Protein AF-0000000072705181 (afdb_homodimer)

Secondary structure (DSSP, 8-state):
-HHHHHHHHHHHHHTT----EEEEEE-SSSEEEEEEEESS-GGG--S-EEEEE--TT--GGGGTTTGGGSPTT-EEEEEPPTTSTTSPPPPTT----HHHHHHHHHHHHHHHT--SEEEEEETHHHHHHHHHHHH-GGGEEEEEEES-SS----S-HHHHHHHHHHHHHHHHH--PPPPPB-HHHHHHHHHHHH-SS--TTHHHHHHHHHHHHEEEETTEEEE-S-GGGGTTTGGGG--HHHHHHHHTT--S-EEEEEEEESTT-S-GGGGHHHHHHHHHHSS-EEEEEEEEETTHHHH-HHHHHHHHHHHHHHHHHHS--TTSTT-/-HHHHHHHHHHHHHTT----EEEEEE-SSSEEEEEEEESS-GGG--S-EEEEE--TT--GGGGTTTGGGSPTT-EEEEEPPTTSTTSPPPPTT----HHHHHHHHHHHHHHHT--SEEEEEETHHHHHHHHHHHH-GGGEEEEEEES-SS----S-HHHHHHHHHHHHHHHHH--PPPPPB-HHHHHHHHHHHH-SS--TTHHHHHHHHHHHHEEEETTEEEE-S-GGGGTTTGGGG--HHHHHHHHTT--S-EEEEEEEESTT-S-GGGGHHHHHHHHHHSS-EEEEEEEEETTHHHH-HHHHHHHHHHHHHHHHHHS--TTSTT-

pLDDT: mean 85.6, std 17.59, range [24.55, 98.88]

Sequence (654 aa):
MILFLQINVWKDMADRAVSWHDITVDVGWGKLHGKTCVVGNSYYKNDIKVMGVHGWLDNANTFDTLVPLLPLGVEVLVFDLPGHGLSDHMPLGARYDIFTYVFSLHTAVRKLEWKKFVFMGHSMGSAISCYFIALFPEYVGAFISLDLIKPVIRTSRLESFRNDALKLFKTEDEKRQPIVYSESEAIDRLTAARYMGGANSIQDSAHILLLRSGRKVEGGYVWNHDPRAYSNFNGLFYGNSIFLEAISSITCPVMIVRASKGMCNLPDSVYRKELDVYQSNAQWLDIATVEGTHHVHLSHPERVAPLVSGFLQKLGQSSPKDIYSKLMILFLQINVWKDMADRAVSWHDITVDVGWGKLHGKTCVVGNSYYKNDIKVMGVHGWLDNANTFDTLVPLLPLGVEVLVFDLPGHGLSDHMPLGARYDIFTYVFSLHTAVRKLEWKKFVFMGHSMGSAISCYFIALFPEYVGAFISLDLIKPVIRTSRLESFRNDALKLFKTEDEKRQPIVYSESEAIDRLTAARYMGGANSIQDSAHILLLRSGRKVEGGYVWNHDPRAYSNFNGLFYGNSIFLEAISSITCPVMIVRASKGMCNLPDSVYRKELDVYQSNAQWLDIATVEGTHHVHLSHPERVAPLVSGFLQKLGQSSPKDIYSKL

Structure (mmCIF, N/CA/C/O backbone):
data_AF-0000000072705181-model_v1
#
loop_
_entity.id
_entity.type
_entity.pdbx_description
1 polymer 'Serine hydrolase-like protein-like'
#
loop_
_atom_site.group_PDB
_atom_site.id
_atom_site.type_symbol
_atom_site.label_atom_id
_atom_site.label_alt_id
_atom_site.label_comp_id
_atom_site.label_asym_id
_atom_site.label_entity_id
_atom_site.label_seq_id
_atom_site.pdbx_PDB_ins_code
_atom_site.Cartn_x
_atom_site.Cartn_y
_atom_site.Cartn_z
_atom_site.occupancy
_atom_site.B_iso_or_equiv
_atom_site.auth_seq_id
_atom_site.auth_comp_id
_atom_site.auth_asym_id
_atom_site.auth_atom_id
_atom_site.pdbx_PDB_model_num
ATOM 1 N N . MET A 1 1 ? 5.219 54.938 13.852 1 29.69 1 MET A N 1
ATOM 2 C CA . MET A 1 1 ? 3.955 54.25 13.586 1 29.69 1 MET A CA 1
ATOM 3 C C . MET A 1 1 ? 4.188 52.781 13.25 1 29.69 1 MET A C 1
ATOM 5 O O . MET A 1 1 ? 3.316 51.938 13.477 1 29.69 1 MET A O 1
ATOM 9 N N . ILE A 1 2 ? 5.301 52.438 12.578 1 37.53 2 ILE A N 1
ATOM 10 C CA . ILE A 1 2 ? 5.707 51.094 12.203 1 37.53 2 ILE A CA 1
ATOM 11 C C . ILE A 1 2 ? 6.152 50.312 13.445 1 37.53 2 ILE A C 1
ATOM 13 O O . ILE A 1 2 ? 5.797 49.156 13.617 1 37.53 2 ILE A O 1
ATOM 17 N N . LEU A 1 3 ? 6.871 50.906 14.336 1 38.31 3 LEU A N 1
ATOM 18 C CA . LEU A 1 3 ? 7.375 50.281 15.547 1 38.31 3 LEU A CA 1
ATOM 19 C C . LEU A 1 3 ? 6.23 49.938 16.5 1 38.31 3 LEU A C 1
ATOM 21 O O . LEU A 1 3 ? 6.254 48.906 17.156 1 38.31 3 LEU A O 1
ATOM 25 N N . PHE A 1 4 ? 5.223 50.844 16.641 1 38.78 4 PHE A N 1
ATOM 26 C CA . PHE A 1 4 ? 4.098 50.562 17.531 1 38.78 4 PHE A CA 1
ATOM 27 C C . PHE A 1 4 ? 3.271 49.406 17.031 1 38.78 4 PHE A C 1
ATOM 29 O O . PHE A 1 4 ? 2.678 48.656 17.828 1 38.78 4 PHE A O 1
ATOM 36 N N . LEU A 1 5 ? 3.127 49.188 15.633 1 36.81 5 LEU A N 1
ATOM 37 C CA . LEU A 1 5 ? 2.377 48.031 15.109 1 36.81 5 LEU A CA 1
ATOM 38 C C . LEU A 1 5 ? 3.146 46.75 15.312 1 36.81 5 LEU A C 1
ATOM 40 O O . LEU A 1 5 ? 2.545 45.688 15.461 1 36.81 5 LEU A O 1
ATOM 44 N N . GLN A 1 6 ? 4.441 46.812 15.367 1 37.25 6 GLN A N 1
ATOM 45 C CA . GLN A 1 6 ? 5.246 45.625 15.641 1 37.25 6 GLN A CA 1
ATOM 46 C C . GLN A 1 6 ? 5.141 45.219 17.109 1 37.25 6 GLN A C 1
ATOM 48 O O . GLN A 1 6 ? 5.078 44.031 17.422 1 37.25 6 GLN A O 1
ATOM 53 N N . ILE A 1 7 ? 5.184 46.188 18 1 39.22 7 ILE A N 1
ATOM 54 C CA . ILE A 1 7 ? 5.129 45.906 19.438 1 39.22 7 ILE A CA 1
ATOM 55 C C . ILE A 1 7 ? 3.754 45.344 19.797 1 39.22 7 ILE A C 1
ATOM 57 O O . ILE A 1 7 ? 3.648 44.375 20.562 1 39.22 7 ILE A O 1
ATOM 61 N N . ASN A 1 8 ? 2.617 45.844 19.25 1 37.84 8 ASN A N 1
ATOM 62 C CA . ASN A 1 8 ? 1.284 45.344 19.562 1 37.84 8 ASN A CA 1
ATOM 63 C C . ASN A 1 8 ? 1.062 43.969 18.984 1 37.84 8 ASN A C 1
ATOM 65 O O . ASN A 1 8 ? 0.221 43.219 19.484 1 37.84 8 ASN A O 1
ATOM 69 N N . VAL A 1 9 ? 1.688 43.594 17.875 1 40.5 9 VAL A N 1
ATOM 70 C CA . VAL A 1 9 ? 1.602 42.25 17.312 1 40.5 9 VAL A CA 1
ATOM 71 C C . VAL A 1 9 ? 2.332 41.281 18.219 1 40.5 9 VAL A C 1
ATOM 73 O O . VAL A 1 9 ? 1.848 40.156 18.438 1 40.5 9 VAL A O 1
ATOM 76 N N . TRP A 1 10 ? 3.486 41.594 18.75 1 39.41 10 TRP A N 1
ATOM 77 C CA . TRP A 1 10 ? 4.215 40.719 19.656 1 39.41 10 TRP A CA 1
ATOM 78 C C . TRP A 1 10 ? 3.545 40.719 21.031 1 39.41 10 TRP A C 1
ATOM 80 O O . TRP A 1 10 ? 3.559 39.688 21.719 1 39.41 10 TRP A O 1
ATOM 90 N N . LYS A 1 11 ? 3.137 41.812 21.672 1 41.88 11 LYS A N 1
ATOM 91 C CA . LYS A 1 11 ? 2.424 41.844 22.953 1 41.88 11 LYS A CA 1
ATOM 92 C C . LYS A 1 11 ? 1.099 41.094 22.859 1 41.88 11 LYS A C 1
ATOM 94 O O . LYS A 1 11 ? 0.707 40.406 23.797 1 41.88 11 LYS A O 1
ATOM 99 N N . ASP A 1 12 ? 0.349 41.25 21.812 1 42.41 12 ASP A N 1
ATOM 100 C CA . ASP A 1 12 ? -0.84 40.469 21.516 1 42.41 12 ASP A CA 1
ATOM 101 C C . ASP A 1 12 ? -0.47 39 21.188 1 42.41 12 ASP A C 1
ATOM 103 O O . ASP A 1 12 ? -1.307 38.125 21.297 1 42.41 12 ASP A O 1
ATOM 107 N N . MET A 1 13 ? 0.688 38.719 20.797 1 45.19 13 MET A N 1
ATOM 108 C CA . MET A 1 13 ? 1.231 37.375 20.609 1 45.19 13 MET A CA 1
ATOM 109 C C . MET A 1 13 ? 1.438 36.656 21.953 1 45.19 13 MET A C 1
ATOM 111 O O . MET A 1 13 ? 1.392 35.438 22.047 1 45.19 13 MET A O 1
ATOM 115 N N . ALA A 1 14 ? 1.939 37.406 22.969 1 44.88 14 ALA A N 1
ATOM 116 C CA . ALA A 1 14 ? 2.113 36.812 24.297 1 44.88 14 ALA A CA 1
ATOM 117 C C . ALA A 1 14 ? 0.79 36.281 24.844 1 44.88 14 ALA A C 1
ATOM 119 O O . ALA A 1 14 ? 0.752 35.25 25.516 1 44.88 14 ALA A O 1
ATOM 120 N N . ASP A 1 15 ? -0.209 37.062 24.734 1 48.12 15 ASP A N 1
ATOM 121 C CA . ASP A 1 15 ? -1.532 36.688 25.219 1 48.12 15 ASP A CA 1
ATOM 122 C C . ASP A 1 15 ? -2.117 35.562 24.375 1 48.12 15 ASP A C 1
ATOM 124 O O . ASP A 1 15 ? -3.193 35.031 24.688 1 48.12 15 ASP A O 1
ATOM 128 N N . ARG A 1 16 ? -1.483 35.25 23.234 1 56.59 16 ARG A N 1
ATOM 129 C CA . ARG A 1 16 ? -2.021 34.25 22.328 1 56.59 16 ARG A CA 1
ATOM 130 C C . ARG A 1 16 ? -1.259 32.938 22.453 1 56.59 16 ARG A C 1
ATOM 132 O O . ARG A 1 16 ? -1.139 32.156 21.484 1 56.59 16 ARG A O 1
ATOM 139 N N . ALA A 1 17 ? -0.629 32.781 23.594 1 66.44 17 ALA A N 1
ATOM 140 C CA . ALA A 1 17 ? 0.027 31.531 23.906 1 66.44 17 ALA A CA 1
ATOM 141 C C . ALA A 1 17 ? -0.983 30.391 23.969 1 66.44 17 ALA A C 1
ATOM 143 O O . ALA A 1 17 ? -2.092 30.562 24.484 1 66.44 17 ALA A O 1
ATOM 144 N N . VAL A 1 18 ? -0.804 29.422 23.047 1 84.88 18 VAL A N 1
ATOM 145 C CA . VAL A 1 18 ? -1.634 28.234 23.109 1 84.88 18 VAL A CA 1
ATOM 146 C C . VAL A 1 18 ? -1 27.203 24.031 1 84.88 18 VAL A C 1
ATOM 148 O O . VAL A 1 18 ? 0.227 27.094 24.109 1 84.88 18 VAL A O 1
ATOM 151 N N . SER A 1 19 ? -1.842 26.703 24.953 1 89.31 19 SER A N 1
ATOM 152 C CA . SER A 1 19 ? -1.407 25.609 25.797 1 89.31 19 SER A CA 1
ATOM 153 C C . SER A 1 19 ? -1.683 24.266 25.141 1 89.31 19 SER A C 1
ATOM 155 O O . SER A 1 19 ? -2.826 23.797 25.109 1 89.31 19 SER A O 1
ATOM 157 N N . TRP A 1 20 ? -0.599 23.688 24.641 1 93.75 20 TRP A N 1
ATOM 158 C CA . TRP A 1 20 ? -0.73 22.391 24.016 1 93.75 20 TRP A CA 1
ATOM 159 C C . TRP A 1 20 ? -0.833 21.281 25.047 1 93.75 20 TRP A C 1
ATOM 161 O O . TRP A 1 20 ? -0.146 21.312 26.078 1 93.75 20 TRP A O 1
ATOM 171 N N . HIS A 1 21 ? -1.654 20.359 24.828 1 95.19 21 HIS A N 1
ATOM 172 C CA . HIS A 1 21 ? -1.764 19.141 25.625 1 95.19 21 HIS A CA 1
ATOM 173 C C . HIS A 1 21 ? -1.404 17.906 24.797 1 95.19 21 HIS A C 1
ATOM 175 O O . HIS A 1 21 ? -1.89 17.734 23.672 1 95.19 21 HIS A O 1
ATOM 181 N N . ASP A 1 22 ? -0.569 17.062 25.406 1 97.31 22 ASP A N 1
ATOM 182 C CA . ASP A 1 22 ? -0.183 15.844 24.703 1 97.31 22 ASP A CA 1
ATOM 183 C C . ASP A 1 22 ? -1.354 14.867 24.625 1 97.31 22 ASP A C 1
ATOM 185 O O . ASP A 1 22 ? -2.17 14.789 25.547 1 97.31 22 ASP A O 1
ATOM 189 N N . ILE A 1 23 ? -1.407 14.203 23.562 1 97.94 23 ILE A N 1
ATOM 190 C CA . ILE A 1 23 ? -2.416 13.164 23.391 1 97.94 23 ILE A CA 1
ATOM 191 C C . ILE A 1 23 ? -1.781 11.938 22.75 1 97.94 23 ILE A C 1
ATOM 193 O O . ILE A 1 23 ? -0.909 12.055 21.891 1 97.94 23 ILE A O 1
ATOM 197 N N . THR A 1 24 ? -2.168 10.758 23.156 1 98.56 24 THR A N 1
ATOM 198 C CA . THR A 1 24 ? -1.733 9.477 22.609 1 98.56 24 THR A CA 1
ATOM 199 C C . THR A 1 24 ? -2.934 8.594 22.266 1 98.56 24 THR A C 1
ATOM 201 O O . THR A 1 24 ? -3.861 8.477 23.078 1 98.56 24 THR A O 1
ATOM 204 N N . VAL A 1 25 ? -2.979 8.102 21.125 1 98.44 25 VAL A N 1
ATOM 205 C CA . VAL A 1 25 ? -4.066 7.223 20.703 1 98.44 25 VAL A CA 1
ATOM 206 C C . VAL A 1 25 ? -3.5 5.895 20.219 1 98.44 25 VAL A C 1
ATOM 208 O O . VAL A 1 25 ? -2.627 5.867 19.344 1 98.44 25 VAL A O 1
ATOM 211 N N . ASP A 1 26 ? -3.947 4.781 20.781 1 97.69 26 ASP A N 1
ATOM 212 C CA . ASP A 1 26 ? -3.635 3.449 20.266 1 97.69 26 ASP A CA 1
ATOM 213 C C . ASP A 1 26 ? -4.453 3.137 19.016 1 97.69 26 ASP A C 1
ATOM 215 O O . ASP A 1 26 ? -5.676 3.008 19.078 1 97.69 26 ASP A O 1
ATOM 219 N N . VAL A 1 27 ? -3.775 2.982 17.922 1 95.75 27 VAL A N 1
ATOM 220 C CA . VAL A 1 27 ? -4.504 2.797 16.672 1 95.75 27 VAL A CA 1
ATOM 221 C C . VAL A 1 27 ? -4.434 1.334 16.25 1 95.75 27 VAL A C 1
ATOM 223 O O . VAL A 1 27 ? -4.641 1.013 15.078 1 95.75 27 VAL A O 1
ATOM 226 N N . GLY A 1 28 ? -4.152 0.473 17.109 1 93.31 28 GLY A N 1
ATOM 227 C CA . GLY A 1 28 ? -4.152 -0.957 16.844 1 93.31 28 GLY A CA 1
ATOM 228 C C . GLY A 1 28 ? -2.76 -1.53 16.656 1 93.31 28 GLY A C 1
ATOM 229 O O . GLY A 1 28 ? -2.295 -2.326 17.469 1 93.31 28 GLY A O 1
ATOM 230 N N . TRP A 1 29 ? -2.027 -1.056 15.641 1 94.12 29 TRP A N 1
ATOM 231 C CA . TRP A 1 29 ? -0.682 -1.554 15.367 1 94.12 29 TRP A CA 1
ATOM 232 C C . TRP A 1 29 ? 0.341 -0.872 16.266 1 94.12 29 TRP A C 1
ATOM 234 O O . TRP A 1 29 ? 1.446 -1.384 16.469 1 94.12 29 TRP A O 1
ATOM 244 N N . GLY A 1 30 ? -0.033 0.289 16.75 1 97.06 30 GLY A N 1
ATOM 245 C CA . GLY A 1 30 ? 0.824 1.123 17.578 1 97.06 30 GLY A CA 1
ATOM 246 C C . GLY A 1 30 ? 0.128 2.369 18.094 1 97.06 30 GLY A C 1
ATOM 247 O O . GLY A 1 30 ? -1.102 2.457 18.062 1 97.06 30 GLY A O 1
ATOM 248 N N . LYS A 1 31 ? 0.96 3.299 18.547 1 98.44 31 LYS A N 1
ATOM 249 C CA . LYS A 1 31 ? 0.412 4.52 19.125 1 98.44 31 LYS A CA 1
ATOM 250 C C . LYS A 1 31 ? 0.787 5.746 18.297 1 98.44 31 LYS A C 1
ATOM 252 O O . LYS A 1 31 ? 1.939 5.895 17.891 1 98.44 31 LYS A O 1
ATOM 257 N N . LEU A 1 32 ? -0.187 6.562 18.031 1 98.62 32 LEU A N 1
ATOM 258 C CA . LEU A 1 32 ? 0.074 7.91 17.547 1 98.62 32 LEU A CA 1
ATOM 259 C C . LEU A 1 32 ? 0.191 8.891 18.703 1 98.62 32 LEU A C 1
ATOM 261 O O . LEU A 1 32 ? -0.636 8.883 19.609 1 98.62 32 LEU A O 1
ATOM 265 N N . HIS A 1 33 ? 1.229 9.617 18.625 1 98.75 33 HIS A N 1
ATOM 266 C CA . HIS A 1 33 ? 1.39 10.719 19.562 1 98.75 33 HIS A CA 1
ATOM 267 C C . HIS A 1 33 ? 1.108 12.062 18.891 1 98.75 33 HIS A C 1
ATOM 269 O O . HIS A 1 33 ? 1.397 12.242 17.719 1 98.75 33 HIS A O 1
ATOM 275 N N . GLY A 1 34 ? 0.503 12.93 19.594 1 98.25 34 GLY A N 1
ATOM 276 C CA . GLY A 1 34 ? 0.189 14.258 19.094 1 98.25 34 GLY A CA 1
ATOM 277 C C . GLY A 1 34 ? -0.103 15.258 20.188 1 98.25 34 GLY A C 1
ATOM 278 O O . GLY A 1 34 ? 0.381 15.117 21.312 1 98.25 34 GLY A O 1
ATOM 279 N N . LYS A 1 35 ? -0.701 16.328 19.797 1 98 35 LYS A N 1
ATOM 280 C CA . LYS A 1 35 ? -1.031 17.391 20.734 1 98 35 LYS A CA 1
ATOM 281 C C . LYS A 1 35 ? -2.301 18.125 20.312 1 98 35 LYS A C 1
ATOM 283 O O . LYS A 1 35 ? -2.658 18.125 19.125 1 98 35 LYS A O 1
ATOM 288 N N . THR A 1 36 ? -2.955 18.625 21.266 1 96.62 36 THR A N 1
ATOM 289 C CA . THR A 1 36 ? -4.191 19.359 21.031 1 96.62 36 THR A CA 1
ATOM 290 C C . THR A 1 36 ? -4.223 20.656 21.859 1 96.62 36 THR A C 1
ATOM 292 O O . THR A 1 36 ? -3.492 20.781 22.828 1 96.62 36 THR A O 1
ATOM 295 N N . CYS A 1 37 ? -4.961 21.625 21.375 1 95.25 37 CYS A N 1
ATOM 296 C CA . CYS A 1 37 ? -5.184 22.859 22.109 1 95.25 37 CYS A CA 1
ATOM 297 C C . CYS A 1 37 ? -6.457 23.562 21.641 1 95.25 37 CYS A C 1
ATOM 299 O O . CYS A 1 37 ? -7.047 23.172 20.625 1 95.25 37 CYS A O 1
ATOM 301 N N . VAL A 1 38 ? -6.934 24.422 22.469 1 94.25 38 VAL A N 1
ATOM 302 C CA . VAL A 1 38 ? -7.914 25.422 22.062 1 94.25 38 VAL A CA 1
ATOM 303 C C . VAL A 1 38 ? -7.246 26.797 21.984 1 94.25 38 VAL A C 1
ATOM 305 O O . VAL A 1 38 ? -6.609 27.234 22.953 1 94.25 38 VAL A O 1
ATOM 308 N N . VAL A 1 39 ? -7.328 27.406 20.844 1 93.25 39 VAL A N 1
ATOM 309 C CA . VAL A 1 39 ? -6.691 28.703 20.672 1 93.25 39 VAL A CA 1
ATOM 310 C C . VAL A 1 39 ? -7.262 29.688 21.688 1 93.25 39 VAL A C 1
ATOM 312 O O . VAL A 1 39 ? -8.484 29.859 21.781 1 93.25 39 VAL A O 1
ATOM 315 N N . GLY A 1 40 ? -6.359 30.375 22.375 1 85.94 40 GLY A N 1
ATOM 316 C CA . GLY A 1 40 ? -6.762 31.234 23.484 1 85.94 40 GLY A CA 1
ATOM 317 C C . GLY A 1 40 ? -7.004 30.469 24.766 1 85.94 40 GLY A C 1
ATOM 318 O O . GLY A 1 40 ? -6.055 30.062 25.453 1 85.94 40 GLY A O 1
ATOM 319 N N . ASN A 1 41 ? -8.25 30.078 25.125 1 76.06 41 ASN A N 1
ATOM 320 C CA . ASN A 1 41 ? -8.625 29.25 26.266 1 76.06 41 ASN A CA 1
ATOM 321 C C . ASN A 1 41 ? -9.938 28.516 26.016 1 76.06 41 ASN A C 1
ATOM 323 O O . ASN A 1 41 ? -10.734 28.922 25.172 1 76.06 41 ASN A O 1
ATOM 327 N N . SER A 1 42 ? -9.945 27.438 26.75 1 75.12 42 SER A N 1
ATOM 328 C CA . SER A 1 42 ? -11.062 26.516 26.578 1 75.12 42 SER A CA 1
ATOM 329 C C . SER A 1 42 ? -12.398 27.203 26.797 1 75.12 42 SER A C 1
ATOM 331 O O . SER A 1 42 ? -13.438 26.734 26.328 1 75.12 42 SER A O 1
ATOM 333 N N . TYR A 1 43 ? -12.336 28.312 27.422 1 74.12 43 TYR A N 1
ATOM 334 C CA . TYR A 1 43 ? -13.578 29.047 27.688 1 74.12 43 TYR A CA 1
ATOM 335 C C . TYR A 1 43 ? -14.195 29.562 26.391 1 74.12 43 TYR A C 1
ATOM 337 O O . TYR A 1 43 ? -15.406 29.719 26.297 1 74.12 43 TYR A O 1
ATOM 345 N N . TYR A 1 44 ? -13.344 29.656 25.375 1 72.56 44 TYR A N 1
ATOM 346 C CA . TYR A 1 44 ? -13.758 30.25 24.109 1 72.56 44 TYR A CA 1
ATOM 347 C C . TYR A 1 44 ? -14 29.172 23.047 1 72.56 44 TYR A C 1
ATOM 349 O O . TYR A 1 44 ? -14.211 29.484 21.875 1 72.56 44 TYR A O 1
ATOM 357 N N . LYS A 1 45 ? -13.977 27.984 23.531 1 82.19 45 LYS A N 1
ATOM 358 C CA . LYS A 1 45 ? -14.047 26.922 22.531 1 82.19 45 LYS A CA 1
ATOM 359 C C . LYS A 1 45 ? -15.297 27.047 21.672 1 82.19 45 LYS A C 1
ATOM 361 O O . LYS A 1 45 ? -16.391 27.25 22.188 1 82.19 45 LYS A O 1
ATOM 366 N N . ASN A 1 46 ? -15.117 27.078 20.438 1 85.56 46 ASN A N 1
ATOM 367 C CA . ASN A 1 46 ? -16.234 27.078 19.484 1 85.56 46 ASN A CA 1
ATOM 368 C C . ASN A 1 46 ? -16.375 25.719 18.797 1 85.56 46 ASN A C 1
ATOM 370 O O . ASN A 1 46 ? -15.859 24.719 19.281 1 85.56 46 ASN A O 1
ATOM 374 N N . ASP A 1 47 ? -17.125 25.641 17.672 1 87.94 47 ASP A N 1
ATOM 375 C CA . ASP A 1 47 ? -17.469 24.359 17.062 1 87.94 47 ASP A CA 1
ATOM 376 C C . ASP A 1 47 ? -16.484 24.016 15.945 1 87.94 47 ASP A C 1
ATOM 378 O O . ASP A 1 47 ? -16.641 22.969 15.289 1 87.94 47 ASP A O 1
ATOM 382 N N . ILE A 1 48 ? -15.484 24.891 15.797 1 93.81 48 ILE A N 1
ATOM 383 C CA . ILE A 1 48 ? -14.547 24.625 14.703 1 93.81 48 ILE A CA 1
ATOM 384 C C . ILE A 1 48 ? -13.391 23.781 15.211 1 93.81 48 ILE A C 1
ATOM 386 O O . ILE A 1 48 ? -12.68 24.172 16.141 1 93.81 48 ILE A O 1
ATOM 390 N N . LYS A 1 49 ? -13.273 22.609 14.688 1 96.69 49 LYS A N 1
ATOM 391 C CA . LYS A 1 49 ? -12.18 21.672 14.961 1 96.69 49 LYS A CA 1
ATOM 392 C C . LYS A 1 49 ? -11.258 21.547 13.758 1 96.69 49 LYS A C 1
ATOM 394 O O . LYS A 1 49 ? -11.719 21.359 12.633 1 96.69 49 LYS A O 1
ATOM 399 N N . VAL A 1 50 ? -9.984 21.781 14 1 98.31 50 VAL A N 1
ATOM 400 C CA . VAL A 1 50 ? -9 21.688 12.922 1 98.31 50 VAL A CA 1
ATOM 401 C C . VAL A 1 50 ? -8.016 20.562 13.203 1 98.31 50 VAL A C 1
ATOM 403 O O . VAL A 1 50 ? -7.418 20.5 14.281 1 98.31 50 VAL A O 1
ATOM 406 N N . MET A 1 51 ? -7.902 19.656 12.305 1 98.62 51 MET A N 1
ATOM 407 C CA . MET A 1 51 ? -6.863 18.625 12.367 1 98.62 51 MET A CA 1
ATOM 408 C C . MET A 1 51 ? -5.695 18.984 11.453 1 98.62 51 MET A C 1
ATOM 410 O O . MET A 1 51 ? -5.848 19 10.227 1 98.62 51 MET A O 1
ATOM 414 N N . GLY A 1 52 ? -4.566 19.266 12.047 1 98.75 52 GLY A N 1
ATOM 415 C CA . GLY A 1 52 ? -3.355 19.484 11.273 1 98.75 52 GLY A CA 1
ATOM 416 C C . GLY A 1 52 ? -2.67 18.203 10.859 1 98.75 52 GLY A C 1
ATOM 417 O O . GLY A 1 52 ? -2.607 17.25 11.633 1 98.75 52 GLY A O 1
ATOM 418 N N . VAL A 1 53 ? -2.184 18.125 9.648 1 98.69 53 VAL A N 1
ATOM 419 C CA . VAL A 1 53 ? -1.421 16.984 9.141 1 98.69 53 VAL A CA 1
ATOM 420 C C . VAL A 1 53 ? -0.107 17.469 8.539 1 98.69 53 VAL A C 1
ATOM 422 O O . VAL A 1 53 ? -0.107 18.188 7.531 1 98.69 53 VAL A O 1
ATOM 425 N N . HIS A 1 54 ? 1.005 17.047 9.133 1 97.25 54 HIS A N 1
ATOM 426 C CA . HIS A 1 54 ? 2.307 17.578 8.742 1 97.25 54 HIS A CA 1
ATOM 427 C C . HIS A 1 54 ? 2.846 16.859 7.512 1 97.25 54 HIS A C 1
ATOM 429 O O . HIS A 1 54 ? 2.307 15.828 7.098 1 97.25 54 HIS A O 1
ATOM 435 N N . GLY A 1 55 ? 3.889 17.422 6.957 1 93.44 55 GLY A N 1
ATOM 436 C CA . GLY A 1 55 ? 4.492 16.891 5.742 1 93.44 55 GLY A CA 1
ATOM 437 C C . GLY A 1 55 ? 5.559 15.844 6.012 1 93.44 55 GLY A C 1
ATOM 438 O O . GLY A 1 55 ? 5.719 15.391 7.148 1 93.44 55 GLY A O 1
ATOM 439 N N . TRP A 1 56 ? 6.234 15.492 4.91 1 90.44 56 TRP A N 1
ATOM 440 C CA . TRP A 1 56 ? 7.238 14.438 4.91 1 90.44 56 TRP A CA 1
ATOM 441 C C . TRP A 1 56 ? 8.406 14.797 5.82 1 90.44 56 TRP A C 1
ATOM 443 O O . TRP A 1 56 ? 8.977 15.883 5.707 1 90.44 56 TRP A O 1
ATOM 453 N N . LEU A 1 57 ? 8.734 13.914 6.766 1 89.56 57 LEU A N 1
ATOM 454 C CA . LEU A 1 57 ? 9.844 14.008 7.707 1 89.56 57 LEU A CA 1
ATOM 455 C C . LEU A 1 57 ? 9.711 15.242 8.586 1 89.56 57 LEU A C 1
ATOM 457 O O . LEU A 1 57 ? 10.711 15.828 9 1 89.56 57 LEU A O 1
ATOM 461 N N . ASP A 1 58 ? 8.531 15.688 8.727 1 93.62 58 ASP A N 1
ATOM 462 C CA . ASP A 1 58 ? 8.117 16.766 9.633 1 93.62 58 ASP A CA 1
ATOM 463 C C . ASP A 1 58 ? 7.465 16.188 10.891 1 93.62 58 ASP A C 1
ATOM 465 O O . ASP A 1 58 ? 7.73 15.055 11.281 1 93.62 58 ASP A O 1
ATOM 469 N N . ASN A 1 59 ? 6.816 17.047 11.641 1 97 59 ASN A N 1
ATOM 470 C CA . ASN A 1 59 ? 6.098 16.547 12.805 1 97 59 ASN A CA 1
ATOM 471 C C . ASN A 1 59 ? 5.051 17.547 13.289 1 97 59 ASN A C 1
ATOM 473 O O . ASN A 1 59 ? 4.812 18.562 12.641 1 97 59 ASN A O 1
ATOM 477 N N . ALA A 1 60 ? 4.418 17.25 14.336 1 98.38 60 ALA A N 1
ATOM 478 C CA . ALA A 1 60 ? 3.246 17.969 14.812 1 98.38 60 ALA A CA 1
ATOM 479 C C . ALA A 1 60 ? 3.598 19.422 15.141 1 98.38 60 ALA A C 1
ATOM 481 O O . ALA A 1 60 ? 2.732 20.297 15.102 1 98.38 60 ALA A O 1
ATOM 482 N N . ASN A 1 61 ? 4.875 19.703 15.445 1 97.25 61 ASN A N 1
ATOM 483 C CA . ASN A 1 61 ? 5.281 21.047 15.867 1 97.25 61 ASN A CA 1
ATOM 484 C C . ASN A 1 61 ? 5.297 22.031 14.703 1 97.25 61 ASN A C 1
ATOM 486 O O . ASN A 1 61 ? 5.43 23.234 14.906 1 97.25 61 ASN A O 1
ATOM 490 N N . THR A 1 62 ? 5.098 21.516 13.5 1 96.56 62 THR A N 1
ATOM 491 C CA . THR A 1 62 ? 5.195 22.359 12.32 1 96.56 62 THR A CA 1
ATOM 492 C C . THR A 1 62 ? 4.137 23.453 12.352 1 96.56 62 THR A C 1
ATOM 494 O O . THR A 1 62 ? 4.293 24.5 11.703 1 96.56 62 THR A O 1
ATOM 497 N N . PHE A 1 63 ? 3.092 23.328 13.133 1 97.5 63 PHE A N 1
ATOM 498 C CA . PHE A 1 63 ? 1.989 24.281 13.156 1 97.5 63 PHE A CA 1
ATOM 499 C C . PHE A 1 63 ? 2.086 25.188 14.375 1 97.5 63 PHE A C 1
ATOM 501 O O . PHE A 1 63 ? 1.209 26.016 14.602 1 97.5 63 PHE A O 1
ATOM 508 N N . ASP A 1 64 ? 3.158 25.094 15.125 1 95.75 64 ASP A N 1
ATOM 509 C CA . ASP A 1 64 ? 3.256 25.719 16.438 1 95.75 64 ASP A CA 1
ATOM 510 C C . ASP A 1 64 ? 3.254 27.234 16.312 1 95.75 64 ASP A C 1
ATOM 512 O O . ASP A 1 64 ? 2.793 27.938 17.219 1 95.75 64 ASP A O 1
ATOM 516 N N . THR A 1 65 ? 3.811 27.75 15.25 1 94.88 65 THR A N 1
ATOM 517 C CA . THR A 1 65 ? 3.871 29.203 15.125 1 94.88 65 THR A CA 1
ATOM 518 C C . THR A 1 65 ? 2.602 29.75 14.477 1 94.88 65 THR A C 1
ATOM 520 O O . THR A 1 65 ? 2.244 30.906 14.672 1 94.88 65 THR A O 1
ATOM 523 N N . LEU A 1 66 ? 1.871 28.922 13.742 1 97.12 66 LEU A N 1
ATOM 524 C CA . LEU A 1 66 ? 0.668 29.344 13.039 1 97.12 66 LEU A CA 1
ATOM 525 C C . LEU A 1 66 ? -0.547 29.312 13.961 1 97.12 66 LEU A C 1
ATOM 527 O O . LEU A 1 66 ? -1.366 30.234 13.953 1 97.12 66 LEU A O 1
ATOM 531 N N . VAL A 1 67 ? -0.706 28.297 14.766 1 97 67 VAL A N 1
ATOM 532 C CA . VAL A 1 67 ? -1.914 27.969 15.508 1 97 67 VAL A CA 1
ATOM 533 C C . VAL A 1 67 ? -2.248 29.094 16.484 1 97 67 VAL A C 1
ATOM 535 O O . VAL A 1 67 ? -3.408 29.5 16.594 1 97 67 VAL A O 1
ATOM 538 N N . PRO A 1 68 ? -1.25 29.734 17.156 1 94.56 68 PRO A N 1
ATOM 539 C CA . PRO A 1 68 ? -1.57 30.812 18.078 1 94.56 68 PRO A CA 1
ATOM 540 C C . PRO A 1 68 ? -2.215 32 17.391 1 94.56 68 PRO A C 1
ATOM 542 O O . PRO A 1 68 ? -2.838 32.844 18.047 1 94.56 68 PRO A O 1
ATOM 545 N N . LEU A 1 69 ? -2.053 32.062 16.078 1 95.25 69 LEU A N 1
ATOM 546 C CA . LEU A 1 69 ? -2.551 33.219 15.328 1 95.25 69 LEU A CA 1
ATOM 547 C C . LEU A 1 69 ? -3.947 32.938 14.781 1 95.25 69 LEU A C 1
ATOM 549 O O . LEU A 1 69 ? -4.57 33.844 14.195 1 95.25 69 LEU A O 1
ATOM 553 N N . LEU A 1 70 ? -4.488 31.719 14.969 1 95.56 70 LEU A N 1
ATOM 554 C CA . LEU A 1 70 ? -5.82 31.375 14.484 1 95.56 70 LEU A CA 1
ATOM 555 C C . LEU A 1 70 ? -6.898 31.953 15.398 1 95.56 70 LEU A C 1
ATOM 557 O O . LEU A 1 70 ? -6.598 32.469 16.484 1 95.56 70 LEU A O 1
ATOM 561 N N . PRO A 1 71 ? -8.195 31.953 14.914 1 92.69 71 PRO A N 1
ATOM 562 C CA . PRO A 1 71 ? -9.266 32.531 15.719 1 92.69 71 PRO A CA 1
ATOM 563 C C . PRO A 1 71 ? -9.406 31.875 17.094 1 92.69 71 PRO A C 1
ATOM 565 O O . PRO A 1 71 ? -9.25 30.656 17.203 1 92.69 71 PRO A O 1
ATOM 568 N N . LEU A 1 72 ? -9.734 32.656 18.031 1 90.75 72 LEU A N 1
ATOM 569 C CA . LEU A 1 72 ? -9.961 32.156 19.391 1 90.75 72 LEU A CA 1
ATOM 570 C C . LEU A 1 72 ? -11.055 31.094 19.391 1 90.75 72 LEU A C 1
ATOM 572 O O . LEU A 1 72 ? -12.055 31.219 18.672 1 90.75 72 LEU A O 1
ATOM 576 N N . GLY A 1 73 ? -10.812 30.078 20.219 1 91.56 73 GLY A N 1
ATOM 577 C CA . GLY A 1 73 ? -11.852 29.078 20.422 1 91.56 73 GLY A CA 1
ATOM 578 C C . GLY A 1 73 ? -11.719 27.875 19.516 1 91.56 73 GLY A C 1
ATOM 579 O O . GLY A 1 73 ? -12.344 26.844 19.75 1 91.56 73 GLY A O 1
ATOM 580 N N . VAL A 1 74 ? -10.898 28 18.469 1 94.19 74 VAL A N 1
ATOM 581 C CA . VAL A 1 74 ? -10.688 26.875 17.562 1 94.19 74 VAL A CA 1
ATOM 582 C C . VAL A 1 74 ? -9.93 25.766 18.281 1 94.19 74 VAL A C 1
ATOM 584 O O . VAL A 1 74 ? -8.922 26.016 18.953 1 94.19 74 VAL A O 1
ATOM 587 N N . GLU A 1 75 ? -10.453 24.562 18.203 1 95.56 75 GLU A N 1
ATOM 588 C CA . GLU A 1 75 ? -9.742 23.391 18.719 1 95.56 75 GLU A CA 1
ATOM 589 C C . GLU A 1 75 ? -8.836 22.781 17.641 1 95.56 75 GLU A C 1
ATOM 591 O O . GLU A 1 75 ? -9.281 22.531 16.516 1 95.56 75 GLU A O 1
ATOM 596 N N . VAL A 1 76 ? -7.59 22.625 18 1 97.38 76 VAL A N 1
ATOM 597 C CA . VAL A 1 76 ? -6.621 22.094 17.047 1 97.38 76 VAL A CA 1
ATOM 598 C C . VAL A 1 76 ? -6.059 20.766 17.547 1 97.38 76 VAL A C 1
ATOM 600 O O . VAL A 1 76 ? -5.723 20.641 18.734 1 97.38 76 VAL A O 1
ATOM 603 N N . LEU A 1 77 ? -6.074 19.766 16.719 1 98.31 77 LEU A N 1
ATOM 604 C CA . LEU A 1 77 ? -5.488 18.453 16.953 1 98.31 77 LEU A CA 1
ATOM 605 C C . LEU A 1 77 ? -4.449 18.125 15.891 1 98.31 77 LEU A C 1
ATOM 607 O O . LEU A 1 77 ? -4.719 18.25 14.695 1 98.31 77 LEU A O 1
ATOM 611 N N . VAL A 1 78 ? -3.248 17.797 16.312 1 98.62 78 VAL A N 1
ATOM 612 C CA . VAL A 1 78 ? -2.193 17.406 15.375 1 98.62 78 VAL A CA 1
ATOM 613 C C . VAL A 1 78 ? -1.491 16.156 15.875 1 98.62 78 VAL A C 1
ATOM 615 O O . VAL A 1 78 ? -1.057 16.094 17.031 1 98.62 78 VAL A O 1
ATOM 618 N N . PHE A 1 79 ? -1.36 15.164 15.023 1 98.75 79 PHE A N 1
ATOM 619 C CA . PHE A 1 79 ? -0.589 13.969 15.344 1 98.75 79 PHE A CA 1
ATOM 620 C C . PHE A 1 79 ? 0.762 13.992 14.633 1 98.75 79 PHE A C 1
ATOM 622 O O . PHE A 1 79 ? 0.89 14.555 13.547 1 98.75 79 PHE A O 1
ATOM 629 N N . ASP A 1 80 ? 1.781 13.43 15.305 1 98.75 80 ASP A N 1
ATOM 630 C CA . ASP A 1 80 ? 2.889 12.891 14.523 1 98.75 80 ASP A CA 1
ATOM 631 C C . ASP A 1 80 ? 2.438 11.703 13.68 1 98.75 80 ASP A C 1
ATOM 633 O O . ASP A 1 80 ? 1.857 10.75 14.203 1 98.75 80 ASP A O 1
ATOM 637 N N . LEU A 1 81 ? 2.65 11.805 12.43 1 97.62 81 LEU A N 1
ATOM 638 C CA . LEU A 1 81 ? 2.279 10.703 11.555 1 97.62 81 LEU A CA 1
ATOM 639 C C . LEU A 1 81 ? 3.086 9.445 11.891 1 97.62 81 LEU A C 1
ATOM 641 O O . LEU A 1 81 ? 4.152 9.539 12.508 1 97.62 81 LEU A O 1
ATOM 645 N N . PRO A 1 82 ? 2.547 8.273 11.492 1 97 82 PRO A N 1
ATOM 646 C CA . PRO A 1 82 ? 3.316 7.051 11.719 1 97 82 PRO A CA 1
ATOM 647 C C . PRO A 1 82 ? 4.773 7.176 11.273 1 97 82 PRO A C 1
ATOM 649 O O . PRO A 1 82 ? 5.043 7.625 10.156 1 97 82 PRO A O 1
ATOM 652 N N . GLY A 1 83 ? 5.672 6.797 12.172 1 96.06 83 GLY A N 1
ATOM 653 C CA . GLY A 1 83 ? 7.086 6.809 11.836 1 96.06 83 GLY A CA 1
ATOM 654 C C . GLY A 1 83 ? 7.719 8.18 11.945 1 96.06 83 GLY A C 1
ATOM 655 O O . GLY A 1 83 ? 8.883 8.367 11.586 1 96.06 83 GLY A O 1
ATOM 656 N N . HIS A 1 84 ? 6.949 9.156 12.438 1 96.75 84 HIS A N 1
ATOM 657 C CA . HIS A 1 84 ? 7.449 10.516 12.602 1 96.75 84 HIS A CA 1
ATOM 658 C C . HIS A 1 84 ? 7.301 10.992 14.039 1 96.75 84 HIS A C 1
ATOM 660 O O . HIS A 1 84 ? 6.438 10.5 14.773 1 96.75 84 HIS A O 1
ATOM 666 N N . GLY A 1 85 ? 8.148 11.953 14.375 1 97.5 85 GLY A N 1
ATOM 667 C CA . GLY A 1 85 ? 8.047 12.555 15.695 1 97.5 85 GLY A CA 1
ATOM 668 C C . GLY A 1 85 ? 8.109 11.539 16.828 1 97.5 85 GLY A C 1
ATOM 669 O O . GLY A 1 85 ? 9.039 10.734 16.875 1 97.5 85 GLY A O 1
ATOM 670 N N . LEU A 1 86 ? 7.043 11.586 17.641 1 98.38 86 LEU A N 1
ATOM 671 C CA . LEU A 1 86 ? 7.027 10.719 18.812 1 98.38 86 LEU A CA 1
ATOM 672 C C . LEU A 1 86 ? 6.125 9.516 18.594 1 98.38 86 LEU A C 1
ATOM 674 O O . LEU A 1 86 ? 6.016 8.648 19.469 1 98.38 86 LEU A O 1
ATOM 678 N N . SER A 1 87 ? 5.484 9.422 17.406 1 98.56 87 SER A N 1
ATOM 679 C CA . SER A 1 87 ? 4.621 8.281 17.094 1 98.56 87 SER A CA 1
ATOM 680 C C . SER A 1 87 ? 5.445 7.023 16.828 1 98.56 87 SER A C 1
ATOM 682 O O . SER A 1 87 ? 6.613 7.113 16.438 1 98.56 87 SER A O 1
ATOM 684 N N . ASP A 1 88 ? 4.855 5.902 16.984 1 98.12 88 ASP A N 1
ATOM 685 C CA . ASP A 1 88 ? 5.535 4.621 16.828 1 98.12 88 ASP A CA 1
ATOM 686 C C . ASP A 1 88 ? 5.926 4.395 15.367 1 98.12 88 ASP A C 1
ATOM 688 O O . ASP A 1 88 ? 5.266 4.891 14.453 1 98.12 88 ASP A O 1
ATOM 692 N N . HIS A 1 89 ? 7.023 3.688 15.219 1 95.38 89 HIS A N 1
ATOM 693 C CA . HIS A 1 89 ? 7.363 3.16 13.898 1 95.38 89 HIS A CA 1
ATOM 694 C C . HIS A 1 89 ? 6.41 2.037 13.5 1 95.38 89 HIS A C 1
ATOM 696 O O . HIS A 1 89 ? 5.957 1.268 14.344 1 95.38 89 HIS A O 1
ATOM 702 N N . MET A 1 90 ? 6.125 1.98 12.234 1 93.5 90 MET A N 1
ATOM 703 C CA . MET A 1 90 ? 5.324 0.861 11.75 1 93.5 90 MET A CA 1
ATOM 704 C C . MET A 1 90 ? 6.039 -0.465 11.984 1 93.5 90 MET A C 1
ATOM 706 O O . MET A 1 90 ? 7.27 -0.527 11.961 1 93.5 90 MET A O 1
ATOM 710 N N . PRO A 1 91 ? 5.234 -1.561 12.195 1 91.88 91 PRO A N 1
ATOM 711 C CA . PRO A 1 91 ? 5.883 -2.869 12.32 1 91.88 91 PRO A CA 1
ATOM 712 C C . PRO A 1 91 ? 6.574 -3.309 11.031 1 91.88 91 PRO A C 1
ATOM 714 O O . PRO A 1 91 ? 6.262 -2.799 9.953 1 91.88 91 PRO A O 1
ATOM 717 N N . LEU A 1 92 ? 7.492 -4.277 11.203 1 89.31 92 LEU A N 1
ATOM 718 C CA . LEU A 1 92 ? 8.125 -4.84 10.016 1 89.31 92 LEU A CA 1
ATOM 719 C C . LEU A 1 92 ? 7.082 -5.441 9.078 1 89.31 92 LEU A C 1
ATOM 721 O O . LEU A 1 92 ? 6.125 -6.074 9.531 1 89.31 92 LEU A O 1
ATOM 725 N N . GLY A 1 93 ? 7.277 -5.211 7.809 1 87.38 93 GLY A N 1
ATOM 726 C CA . GLY A 1 93 ? 6.32 -5.703 6.828 1 87.38 93 GLY A CA 1
ATOM 727 C C . GLY A 1 93 ? 5.348 -4.637 6.363 1 87.38 93 GLY A C 1
ATOM 728 O O . GLY A 1 93 ? 4.812 -4.719 5.254 1 87.38 93 GLY A O 1
ATOM 729 N N . ALA A 1 94 ? 5.07 -3.703 7.301 1 88.44 94 ALA A N 1
ATOM 730 C CA . ALA A 1 94 ? 4.219 -2.58 6.906 1 88.44 94 ALA A CA 1
ATOM 731 C C . ALA A 1 94 ? 5.012 -1.548 6.109 1 88.44 94 ALA A C 1
ATOM 733 O O . ALA A 1 94 ? 6.227 -1.432 6.27 1 88.44 94 ALA A O 1
ATOM 734 N N . ARG A 1 95 ? 4.305 -0.844 5.258 1 84.62 95 ARG A N 1
ATOM 735 C CA . ARG A 1 95 ? 4.922 0.199 4.445 1 84.62 95 ARG A CA 1
ATOM 736 C C . ARG A 1 95 ? 4.34 1.568 4.777 1 84.62 95 ARG A C 1
ATOM 738 O O . ARG A 1 95 ? 3.188 1.671 5.207 1 84.62 95 ARG A O 1
ATOM 745 N N . TYR A 1 96 ? 5.172 2.555 4.551 1 88.69 96 TYR A N 1
ATOM 746 C CA . TYR A 1 96 ? 4.719 3.93 4.738 1 88.69 96 TYR A CA 1
ATOM 747 C C . TYR A 1 96 ? 4.168 4.504 3.438 1 88.69 96 TYR A C 1
ATOM 749 O O . TYR A 1 96 ? 4.82 5.324 2.789 1 88.69 96 TYR A O 1
ATOM 757 N N . ASP A 1 97 ? 3.008 4.098 3.111 1 83.25 97 ASP A N 1
ATOM 758 C CA . ASP A 1 97 ? 2.332 4.656 1.946 1 83.25 97 ASP A CA 1
ATOM 759 C C . ASP A 1 97 ? 1.167 5.551 2.363 1 83.25 97 ASP A C 1
ATOM 761 O O . ASP A 1 97 ? 0.945 5.773 3.557 1 83.25 97 ASP A O 1
ATOM 765 N N . ILE A 1 98 ? 0.466 6.098 1.415 1 86.88 98 ILE A N 1
ATOM 766 C CA . ILE A 1 98 ? -0.575 7.086 1.668 1 86.88 98 ILE A CA 1
ATOM 767 C C . ILE A 1 98 ? -1.67 6.473 2.539 1 86.88 98 ILE A C 1
ATOM 769 O O . ILE A 1 98 ? -2.195 7.133 3.439 1 86.88 98 ILE A O 1
ATOM 773 N N . PHE A 1 99 ? -1.965 5.242 2.391 1 86.44 99 PHE A N 1
ATOM 774 C CA . PHE A 1 99 ? -3.096 4.629 3.076 1 86.44 99 PHE A CA 1
ATOM 775 C C . PHE A 1 99 ? -2.734 4.285 4.516 1 86.44 99 PHE A C 1
ATOM 777 O O . PHE A 1 99 ? -3.594 4.316 5.402 1 86.44 99 PHE A O 1
ATOM 784 N N . THR A 1 100 ? -1.471 4.047 4.738 1 88.56 100 THR A N 1
ATOM 785 C CA . THR A 1 100 ? -1.023 3.875 6.117 1 88.56 100 THR A CA 1
ATOM 786 C C . THR A 1 100 ? -1.345 5.113 6.949 1 88.56 100 THR A C 1
ATOM 788 O O . THR A 1 100 ? -1.868 5.004 8.062 1 88.56 100 THR A O 1
ATOM 791 N N . TYR A 1 101 ? -1.067 6.195 6.359 1 93.38 101 TYR A N 1
ATOM 792 C CA . TYR A 1 101 ? -1.32 7.449 7.062 1 93.38 101 TYR A CA 1
ATOM 793 C C . TYR A 1 101 ? -2.816 7.711 7.188 1 93.38 101 TYR A C 1
ATOM 795 O O . TYR A 1 101 ? -3.307 8.039 8.273 1 93.38 101 TYR A O 1
ATOM 803 N N . VAL A 1 102 ? -3.527 7.504 6.094 1 93.94 102 VAL A N 1
ATOM 804 C CA . VAL A 1 102 ? -4.961 7.777 6.047 1 93.94 102 VAL A CA 1
ATOM 805 C C . VAL A 1 102 ? -5.688 6.887 7.051 1 93.94 102 VAL A C 1
ATOM 807 O O . VAL A 1 102 ? -6.508 7.367 7.832 1 93.94 102 VAL A O 1
ATOM 810 N N . PHE A 1 103 ? -5.379 5.637 7.113 1 92.56 103 PHE A N 1
ATOM 811 C CA . PHE A 1 103 ? -6.098 4.695 7.961 1 92.56 103 PHE A CA 1
ATOM 812 C C . PHE A 1 103 ? -5.738 4.906 9.43 1 92.56 103 PHE A C 1
ATOM 814 O O . PHE A 1 103 ? -6.59 4.762 10.305 1 92.56 103 PHE A O 1
ATOM 821 N N . SER A 1 104 ? -4.496 5.227 9.672 1 95.62 104 SER A N 1
ATOM 822 C CA . SER A 1 104 ? -4.105 5.52 11.047 1 95.62 104 SER A CA 1
ATOM 823 C C . SER A 1 104 ? -4.832 6.75 11.578 1 95.62 104 SER A C 1
ATOM 825 O O . SER A 1 104 ? -5.32 6.75 12.711 1 95.62 104 SER A O 1
ATOM 827 N N . LEU A 1 105 ? -4.934 7.754 10.75 1 97.62 105 LEU A N 1
ATOM 828 C CA . LEU A 1 105 ? -5.645 8.961 11.156 1 97.62 105 LEU A CA 1
ATOM 829 C C . LEU A 1 105 ? -7.133 8.68 11.336 1 97.62 105 LEU A C 1
ATOM 831 O O . LEU A 1 105 ? -7.762 9.203 12.258 1 97.62 105 LEU A O 1
ATOM 835 N N . HIS A 1 106 ? -7.703 7.906 10.43 1 96.38 106 HIS A N 1
ATOM 836 C CA . HIS A 1 106 ? -9.109 7.539 10.531 1 96.38 106 HIS A CA 1
ATOM 837 C C . HIS A 1 106 ? -9.406 6.832 11.852 1 96.38 106 HIS A C 1
ATOM 839 O O . HIS A 1 106 ? -10.367 7.168 12.547 1 96.38 106 HIS A O 1
ATOM 845 N N . THR A 1 107 ? -8.555 5.887 12.211 1 95.38 107 THR A N 1
ATOM 846 C CA . THR A 1 107 ? -8.734 5.168 13.461 1 95.38 107 THR A CA 1
ATOM 847 C C . THR A 1 107 ? -8.625 6.117 14.656 1 95.38 107 THR A C 1
ATOM 849 O O . THR A 1 107 ? -9.414 6.035 15.594 1 95.38 107 THR A O 1
ATOM 852 N N . ALA A 1 108 ? -7.664 7.008 14.562 1 97.38 108 ALA A N 1
ATOM 853 C CA . ALA A 1 108 ? -7.457 7.957 15.648 1 97.38 108 ALA A CA 1
ATOM 854 C C . ALA A 1 108 ? -8.68 8.852 15.844 1 97.38 108 ALA A C 1
ATOM 856 O O . ALA A 1 108 ? -9.148 9.039 16.969 1 97.38 108 ALA A O 1
ATOM 857 N N . VAL A 1 109 ? -9.18 9.398 14.789 1 96.19 109 VAL A N 1
ATOM 858 C CA . VAL A 1 109 ? -10.281 10.344 14.898 1 96.19 109 VAL A CA 1
ATOM 859 C C . VAL A 1 109 ? -11.547 9.617 15.359 1 96.19 109 VAL A C 1
ATOM 861 O O . VAL A 1 109 ? -12.367 10.18 16.094 1 96.19 109 VAL A O 1
ATOM 864 N N . ARG A 1 110 ? -11.742 8.391 14.914 1 94.88 110 ARG A N 1
ATOM 865 C CA . ARG A 1 110 ? -12.875 7.602 15.383 1 94.88 110 ARG A CA 1
ATOM 866 C C . ARG A 1 110 ? -12.797 7.371 16.891 1 94.88 110 ARG A C 1
ATOM 868 O O . ARG A 1 110 ? -13.789 7.539 17.594 1 94.88 110 ARG A O 1
ATOM 875 N N . LYS A 1 111 ? -11.664 7.059 17.344 1 95.81 111 LYS A N 1
ATOM 876 C CA . LYS A 1 111 ? -11.469 6.758 18.75 1 95.81 111 LYS A CA 1
ATOM 877 C C . LYS A 1 111 ? -11.633 8.008 19.609 1 95.81 111 LYS A C 1
ATOM 879 O O . LYS A 1 111 ? -12.102 7.938 20.75 1 95.81 111 LYS A O 1
ATOM 884 N N . LEU A 1 112 ? -11.266 9.109 19.031 1 97 112 LEU A N 1
ATOM 885 C CA . LEU A 1 112 ? -11.391 10.375 19.75 1 97 112 LEU A CA 1
ATOM 886 C C . LEU A 1 112 ? -12.789 10.961 19.578 1 97 112 LEU A C 1
ATOM 888 O O . LEU A 1 112 ? -13.102 12.008 20.156 1 97 112 LEU A O 1
ATOM 892 N N . GLU A 1 113 ? -13.586 10.367 18.688 1 95.81 113 GLU A N 1
ATOM 893 C CA . GLU A 1 113 ? -14.961 10.773 18.406 1 95.81 113 GLU A CA 1
ATOM 894 C C . GLU A 1 113 ? -14.992 12.164 17.781 1 95.81 113 GLU A C 1
ATOM 896 O O . GLU A 1 113 ? -15.844 12.992 18.141 1 95.81 113 GLU A O 1
ATOM 901 N N . TRP A 1 114 ? -13.969 12.43 17.047 1 94.62 114 TRP A N 1
ATOM 902 C CA . TRP A 1 114 ? -14.008 13.602 16.188 1 94.62 114 TRP A CA 1
ATOM 903 C C . TRP A 1 114 ? -14.883 13.352 14.961 1 94.62 114 TRP A C 1
ATOM 905 O O . TRP A 1 114 ? -14.508 12.578 14.078 1 94.62 114 TRP A O 1
ATOM 915 N N . LYS A 1 115 ? -16.016 13.922 14.805 1 91 115 LYS A N 1
ATOM 916 C CA . LYS A 1 115 ? -17.031 13.562 13.812 1 91 115 LYS A CA 1
ATOM 917 C C . LYS A 1 115 ? -16.969 14.5 12.609 1 91 115 LYS A C 1
ATOM 919 O O . LYS A 1 115 ? -17.328 14.109 11.492 1 91 115 LYS A O 1
ATOM 924 N N . LYS A 1 116 ? -16.688 15.758 12.781 1 95.19 116 LYS A N 1
ATOM 925 C CA . LYS A 1 116 ? -16.562 16.734 11.703 1 95.19 116 LYS A CA 1
ATOM 926 C C . LYS A 1 116 ? -15.461 17.75 12 1 95.19 116 LYS A C 1
ATOM 928 O O . LYS A 1 116 ? -15.445 18.375 13.062 1 95.19 116 LYS A O 1
ATOM 933 N N . PHE A 1 117 ? -14.547 17.844 11.094 1 97.81 117 PHE A N 1
ATOM 934 C CA . PHE A 1 117 ? -13.438 18.766 11.336 1 97.81 117 PHE A CA 1
ATOM 935 C C . PHE A 1 117 ? -12.891 19.297 10.016 1 97.81 117 PHE A C 1
ATOM 937 O O . PHE A 1 117 ? -13.297 18.859 8.945 1 97.81 117 PHE A O 1
ATOM 944 N N . VAL A 1 118 ? -12.07 20.359 10.125 1 98.44 118 VAL A N 1
ATOM 945 C CA . VAL A 1 118 ? -11.336 20.953 9.008 1 98.44 118 VAL A CA 1
ATOM 946 C C . VAL A 1 118 ? -9.938 20.344 8.945 1 98.44 118 VAL A C 1
ATOM 948 O O . VAL A 1 118 ? -9.211 20.312 9.938 1 98.44 118 VAL A O 1
ATOM 951 N N . PHE A 1 119 ? -9.578 19.797 7.762 1 98.62 119 PHE A N 1
ATOM 952 C CA . PHE A 1 119 ? -8.195 19.391 7.57 1 98.62 119 PHE A CA 1
ATOM 953 C C . PHE A 1 119 ? -7.324 20.609 7.242 1 98.62 119 PHE A C 1
ATOM 955 O O . PHE A 1 119 ? -7.703 21.438 6.418 1 98.62 119 PHE A O 1
ATOM 962 N N . MET A 1 120 ? -6.25 20.719 7.859 1 98.88 120 MET A N 1
ATOM 963 C CA . MET A 1 120 ? -5.168 21.625 7.477 1 98.88 120 MET A CA 1
ATOM 964 C C . MET A 1 120 ? -3.877 20.844 7.234 1 98.88 120 MET A C 1
ATOM 966 O O . MET A 1 120 ? -3.148 20.531 8.18 1 98.88 120 MET A O 1
ATOM 970 N N . GLY A 1 121 ? -3.637 20.516 6.012 1 98.56 121 GLY A N 1
ATOM 971 C CA . GLY A 1 121 ? -2.48 19.703 5.645 1 98.56 121 GLY A CA 1
ATOM 972 C C . GLY A 1 121 ? -1.359 20.516 5.027 1 98.56 121 GLY A C 1
ATOM 973 O O . GLY A 1 121 ? -1.611 21.469 4.273 1 98.56 121 GLY A O 1
ATOM 974 N N . HIS A 1 122 ? -0.138 20.172 5.293 1 96.81 122 HIS A N 1
ATOM 975 C CA . HIS A 1 122 ? 1.034 20.75 4.645 1 96.81 122 HIS A CA 1
ATOM 976 C C . HIS A 1 122 ? 1.755 19.719 3.783 1 96.81 122 HIS A C 1
ATOM 978 O O . HIS A 1 122 ? 2.113 18.641 4.266 1 96.81 122 HIS A O 1
ATOM 984 N N . SER A 1 123 ? 1.977 20.031 2.49 1 92.5 123 SER A N 1
ATOM 985 C CA . SER A 1 123 ? 2.779 19.188 1.615 1 92.5 123 SER A CA 1
ATOM 986 C C . SER A 1 123 ? 2.23 17.766 1.566 1 92.5 123 SER A C 1
ATOM 988 O O . SER A 1 123 ? 1.061 17.547 1.237 1 92.5 123 SER A O 1
ATOM 990 N N . MET A 1 124 ? 2.945 16.766 2.039 1 91.38 124 MET A N 1
ATOM 991 C CA . MET A 1 124 ? 2.469 15.383 2.104 1 91.38 124 MET A CA 1
ATOM 992 C C . MET A 1 124 ? 1.184 15.289 2.92 1 91.38 124 MET A C 1
ATOM 994 O O . MET A 1 124 ? 0.295 14.5 2.598 1 91.38 124 MET A O 1
ATOM 998 N N . GLY A 1 125 ? 1.126 16.109 3.957 1 96.06 125 GLY A N 1
ATOM 999 C CA . GLY A 1 125 ? -0.076 16.125 4.773 1 96.06 125 GLY A CA 1
ATOM 1000 C C . GLY A 1 125 ? -1.312 16.547 4.004 1 96.06 125 GLY A C 1
ATOM 1001 O O . GLY A 1 125 ? -2.414 16.062 4.27 1 96.06 125 GLY A O 1
ATOM 1002 N N . SER A 1 126 ? -1.138 17.438 3.07 1 96.38 126 SER A N 1
ATOM 1003 C CA . SER A 1 126 ? -2.246 17.828 2.203 1 96.38 126 SER A CA 1
ATOM 1004 C C . SER A 1 126 ? -2.684 16.672 1.312 1 96.38 126 SER A C 1
ATOM 1006 O O . SER A 1 126 ? -3.881 16.438 1.134 1 96.38 126 SER A O 1
ATOM 1008 N N . ALA A 1 127 ? -1.711 15.984 0.79 1 93.06 127 ALA A N 1
ATOM 1009 C CA . ALA A 1 127 ? -2.047 14.82 -0.029 1 93.06 127 ALA A CA 1
ATOM 1010 C C . ALA A 1 127 ? -2.797 13.773 0.787 1 93.06 127 ALA A C 1
ATOM 1012 O O . ALA A 1 127 ? -3.814 13.242 0.338 1 93.06 127 ALA A O 1
ATOM 1013 N N . ILE A 1 128 ? -2.299 13.508 1.953 1 94.81 128 ILE A N 1
ATOM 1014 C CA . ILE A 1 128 ? -2.943 12.562 2.861 1 94.81 128 ILE A CA 1
ATOM 1015 C C . ILE A 1 128 ? -4.379 13.008 3.129 1 94.81 128 ILE A C 1
ATOM 1017 O O . ILE A 1 128 ? -5.305 12.188 3.096 1 94.81 128 ILE A O 1
ATOM 1021 N N . SER A 1 129 ? -4.543 14.289 3.34 1 97.12 129 SER A N 1
ATOM 1022 C CA . SER A 1 129 ? -5.863 14.844 3.609 1 97.12 129 SER A CA 1
ATOM 1023 C C . SER A 1 129 ? -6.809 14.625 2.432 1 97.12 129 SER A C 1
ATOM 1025 O O . SER A 1 129 ? -7.969 14.266 2.621 1 97.12 129 SER A O 1
ATOM 1027 N N . CYS A 1 130 ? -6.312 14.82 1.254 1 95.38 130 CYS A N 1
ATOM 1028 C CA . CYS A 1 130 ? -7.129 14.625 0.063 1 95.38 130 CYS A CA 1
ATOM 1029 C C . CYS A 1 130 ? -7.637 13.188 -0.014 1 95.38 130 CYS A C 1
ATOM 1031 O O . CYS A 1 130 ? -8.82 12.953 -0.269 1 95.38 130 CYS A O 1
ATOM 1033 N N . TYR A 1 131 ? -6.773 12.242 0.23 1 92.81 131 TYR A N 1
ATOM 1034 C CA . TYR A 1 131 ? -7.176 10.844 0.175 1 92.81 131 TYR A CA 1
ATOM 1035 C C . TYR A 1 131 ? -8.133 10.508 1.311 1 92.81 131 TYR A C 1
ATOM 1037 O O . TYR A 1 131 ? -9.062 9.719 1.132 1 92.81 131 TYR A O 1
ATOM 1045 N N . PHE A 1 132 ? -7.867 11.062 2.471 1 96 132 PHE A N 1
ATOM 1046 C CA . PHE A 1 132 ? -8.781 10.859 3.594 1 96 132 PHE A CA 1
ATOM 1047 C C . PHE A 1 132 ? -10.172 11.375 3.254 1 96 132 PHE A C 1
ATOM 1049 O O . PHE A 1 132 ? -11.164 10.672 3.461 1 96 132 PHE A O 1
ATOM 1056 N N . ILE A 1 133 ? -10.273 12.547 2.695 1 97.06 133 ILE A N 1
ATOM 1057 C CA . ILE A 1 133 ? -11.555 13.148 2.338 1 97.06 133 ILE A CA 1
ATOM 1058 C C . ILE A 1 133 ? -12.25 12.297 1.28 1 97.06 133 ILE A C 1
ATOM 1060 O O . ILE A 1 133 ? -13.461 12.102 1.33 1 97.06 133 ILE A O 1
ATOM 1064 N N . ALA A 1 134 ? -11.461 11.805 0.354 1 93.56 134 ALA A N 1
ATOM 1065 C CA . ALA A 1 134 ? -12.016 10.977 -0.712 1 93.56 134 ALA A CA 1
ATOM 1066 C C . ALA A 1 134 ? -12.641 9.703 -0.148 1 93.56 134 ALA A C 1
ATOM 1068 O O . ALA A 1 134 ? -13.688 9.258 -0.623 1 93.56 134 ALA A O 1
ATOM 1069 N N . LEU A 1 135 ? -12.047 9.156 0.863 1 91.69 135 LEU A N 1
ATOM 1070 C CA . LEU A 1 135 ? -12.492 7.871 1.396 1 91.69 135 LEU A CA 1
ATOM 1071 C C . LEU A 1 135 ? -13.539 8.07 2.484 1 91.69 135 LEU A C 1
ATOM 1073 O O . LEU A 1 135 ? -14.438 7.234 2.648 1 91.69 135 LEU A O 1
ATOM 1077 N N . PHE A 1 136 ? -13.414 9.141 3.232 1 94.44 136 PHE A N 1
ATOM 1078 C CA . PHE A 1 136 ? -14.25 9.352 4.41 1 94.44 136 PHE A CA 1
ATOM 1079 C C . PHE A 1 136 ? -14.758 10.789 4.461 1 94.44 136 PHE A C 1
ATOM 1081 O O . PHE A 1 136 ? -14.516 11.5 5.438 1 94.44 136 PHE A O 1
ATOM 1088 N N . PRO A 1 137 ? -15.484 11.172 3.467 1 95.5 137 PRO A N 1
ATOM 1089 C CA . PRO A 1 137 ? -15.922 12.562 3.375 1 95.5 137 PRO A CA 1
ATOM 1090 C C . PRO A 1 137 ? -16.812 12.984 4.539 1 95.5 137 PRO A C 1
ATOM 1092 O O . PRO A 1 137 ? -16.922 14.172 4.844 1 95.5 137 PRO A O 1
ATOM 1095 N N . GLU A 1 138 ? -17.406 12.031 5.23 1 95.25 138 GLU A N 1
ATOM 1096 C CA . GLU A 1 138 ? -18.359 12.328 6.293 1 95.25 138 GLU A CA 1
ATOM 1097 C C . GLU A 1 138 ? -17.672 12.977 7.488 1 95.25 138 GLU A C 1
ATOM 1099 O O . GLU A 1 138 ? -18.312 13.641 8.305 1 95.25 138 GLU A O 1
ATOM 1104 N N . TYR A 1 139 ? -16.359 12.898 7.566 1 96.56 139 TYR A N 1
ATOM 1105 C CA . TYR A 1 139 ? -15.617 13.422 8.711 1 96.56 139 TYR A CA 1
ATOM 1106 C C . TYR A 1 139 ? -15.148 14.844 8.453 1 96.56 139 TYR A C 1
ATOM 1108 O O . TYR A 1 139 ? -14.688 15.531 9.375 1 96.56 139 TYR A O 1
ATOM 1116 N N . VAL A 1 140 ? -15.266 15.32 7.219 1 97.75 140 VAL A N 1
ATOM 1117 C CA . VAL A 1 140 ? -14.492 16.516 6.895 1 97.75 140 VAL A CA 1
ATOM 1118 C C . VAL A 1 140 ? -15.43 17.625 6.438 1 97.75 140 VAL A C 1
ATOM 1120 O O . VAL A 1 140 ? -16.203 17.453 5.496 1 97.75 140 VAL A O 1
ATOM 1123 N N . GLY A 1 141 ? -15.336 18.766 7.148 1 97.31 141 GLY A N 1
ATOM 1124 C CA . GLY A 1 141 ? -16.172 19.906 6.824 1 97.31 141 GLY A CA 1
ATOM 1125 C C . GLY A 1 141 ? -15.516 20.859 5.844 1 97.31 141 GLY A C 1
ATOM 1126 O O . GLY A 1 141 ? -16.203 21.609 5.137 1 97.31 141 GLY A O 1
ATOM 1127 N N . ALA A 1 142 ? -14.234 20.875 5.836 1 98.62 142 ALA A N 1
ATOM 1128 C CA . ALA A 1 142 ? -13.469 21.75 4.945 1 98.62 142 ALA A CA 1
ATOM 1129 C C . ALA A 1 142 ? -12.016 21.297 4.863 1 98.62 142 ALA A C 1
ATOM 1131 O O . ALA A 1 142 ? -11.57 20.453 5.637 1 98.62 142 ALA A O 1
ATOM 1132 N N . PHE A 1 143 ? -11.297 21.828 3.869 1 98.81 143 PHE A N 1
ATOM 1133 C CA . PHE A 1 143 ? -9.922 21.422 3.611 1 98.81 143 PHE A CA 1
ATOM 1134 C C . PHE A 1 143 ? -9.039 22.625 3.318 1 98.81 143 PHE A C 1
ATOM 1136 O O . PHE A 1 143 ? -9.359 23.438 2.449 1 98.81 143 PHE A O 1
ATOM 1143 N N . ILE A 1 144 ? -7.977 22.766 4.07 1 98.88 144 ILE A N 1
ATOM 1144 C CA . ILE A 1 144 ? -6.945 23.766 3.846 1 98.88 144 ILE A CA 1
ATOM 1145 C C . ILE A 1 144 ? -5.645 23.094 3.424 1 98.88 144 ILE A C 1
ATOM 1147 O O . ILE A 1 144 ? -5.062 22.312 4.191 1 98.88 144 ILE A O 1
ATOM 1151 N N . SER A 1 145 ? -5.188 23.359 2.246 1 98.69 145 SER A N 1
ATOM 1152 C CA . SER A 1 145 ? -3.926 22.828 1.733 1 98.69 145 SER A CA 1
ATOM 1153 C C . SER A 1 145 ? -2.82 23.875 1.815 1 98.69 145 SER A C 1
ATOM 1155 O O . SER A 1 145 ? -2.875 24.906 1.132 1 98.69 145 SER A O 1
ATOM 1157 N N . LEU A 1 146 ? -1.854 23.625 2.637 1 98.31 146 LEU A N 1
ATOM 1158 C CA . LEU A 1 146 ? -0.702 24.516 2.744 1 98.31 146 LEU A CA 1
ATOM 1159 C C . LEU A 1 146 ? 0.429 24.047 1.831 1 98.31 146 LEU A C 1
ATOM 1161 O O . LEU A 1 146 ? 1.053 23.016 2.082 1 98.31 146 LEU A O 1
ATOM 1165 N N . ASP A 1 147 ? 0.605 24.688 0.729 1 95.69 147 ASP A N 1
ATOM 1166 C CA . ASP A 1 147 ? 1.677 24.609 -0.259 1 95.69 147 ASP A CA 1
ATOM 1167 C C . ASP A 1 147 ? 1.661 23.266 -0.991 1 95.69 147 ASP A C 1
ATOM 1169 O O . ASP A 1 147 ? 2.705 22.641 -1.155 1 95.69 147 ASP A O 1
ATOM 1173 N N . LEU A 1 148 ? 0.503 22.797 -1.39 1 95.12 148 LEU A N 1
ATOM 1174 C CA . LEU A 1 148 ? 0.36 21.641 -2.283 1 95.12 148 LEU A CA 1
ATOM 1175 C C . LEU A 1 148 ? -0.873 21.797 -3.168 1 95.12 148 LEU A C 1
ATOM 1177 O O . LEU A 1 148 ? -1.98 22 -2.666 1 95.12 148 LEU A O 1
ATOM 1181 N N . ILE A 1 149 ? -0.661 21.75 -4.422 1 95 149 ILE A N 1
ATOM 1182 C CA . ILE A 1 149 ? -1.744 21.656 -5.395 1 95 149 ILE A CA 1
ATOM 1183 C C . ILE A 1 149 ? -1.82 20.25 -5.961 1 95 149 ILE A C 1
ATOM 1185 O O . ILE A 1 149 ? -2.898 19.656 -6.02 1 95 149 ILE A O 1
ATOM 1189 N N . LYS A 1 150 ? -0.694 19.734 -6.305 1 90 150 LYS A N 1
ATOM 1190 C CA . LYS A 1 150 ? -0.539 18.344 -6.727 1 90 150 LYS A CA 1
ATOM 1191 C C . LYS A 1 150 ? 0.841 17.812 -6.352 1 90 150 LYS A C 1
ATOM 1193 O O . LYS A 1 150 ? 1.798 18.578 -6.23 1 90 150 LYS A O 1
ATOM 1198 N N . PRO A 1 151 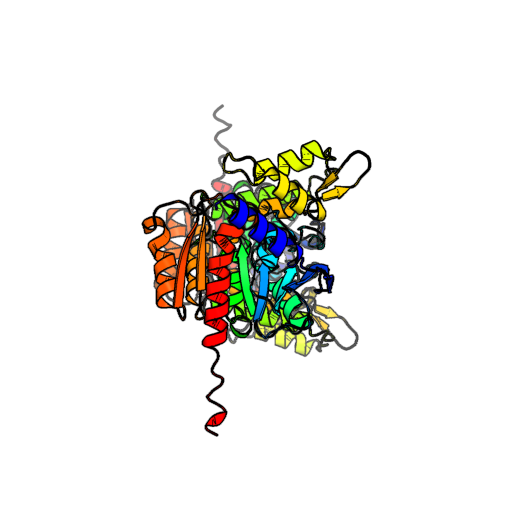? 0.914 16.484 -6.168 1 83.06 151 PRO A N 1
ATOM 1199 C CA . PRO A 1 151 ? 2.238 15.922 -5.891 1 83.06 151 PRO A CA 1
ATOM 1200 C C . PRO A 1 151 ? 3.197 16.062 -7.07 1 83.06 151 PRO A C 1
ATOM 1202 O O . PRO A 1 151 ? 2.777 15.992 -8.227 1 83.06 151 PRO A O 1
ATOM 1205 N N . VAL A 1 152 ? 4.438 16.359 -6.75 1 72.25 152 VAL A N 1
ATOM 1206 C CA . VAL A 1 152 ? 5.465 16.453 -7.781 1 72.25 152 VAL A CA 1
ATOM 1207 C C . VAL A 1 152 ? 5.988 15.062 -8.125 1 72.25 152 VAL A C 1
ATOM 1209 O O . VAL A 1 152 ? 6.492 14.352 -7.25 1 72.25 152 VAL A O 1
ATOM 1212 N N . ILE A 1 153 ? 5.637 14.656 -9.305 1 65.31 153 ILE A N 1
ATOM 1213 C CA . ILE A 1 153 ? 6.121 13.352 -9.75 1 65.31 153 ILE A CA 1
ATOM 1214 C C . ILE A 1 153 ? 7.207 13.539 -10.805 1 65.31 153 ILE A C 1
ATOM 1216 O O . ILE A 1 153 ? 6.953 14.086 -11.875 1 65.31 153 ILE A O 1
ATOM 1220 N N . ARG A 1 154 ? 8.445 13.141 -10.445 1 62.47 154 ARG A N 1
ATOM 1221 C CA . ARG A 1 154 ? 9.594 13.398 -11.305 1 62.47 154 ARG A CA 1
ATOM 1222 C C . ARG A 1 154 ? 9.969 12.156 -12.109 1 62.47 154 ARG A C 1
ATOM 1224 O O . ARG A 1 154 ? 10.695 12.25 -13.102 1 62.47 154 ARG A O 1
ATOM 1231 N N . THR A 1 155 ? 9.578 11.016 -11.688 1 70.88 155 THR A N 1
ATOM 1232 C CA . THR A 1 155 ? 9.93 9.773 -12.352 1 70.88 155 THR A CA 1
ATOM 1233 C C . THR A 1 155 ? 8.68 8.961 -12.68 1 70.88 155 THR A C 1
ATOM 1235 O O . THR A 1 155 ? 7.586 9.281 -12.211 1 70.88 155 THR A O 1
ATOM 1238 N N . SER A 1 156 ? 9.008 7.992 -13.586 1 76 156 SER A N 1
ATOM 1239 C CA . SER A 1 156 ? 7.883 7.105 -13.883 1 76 156 SER A CA 1
ATOM 1240 C C . SER A 1 156 ? 7.418 6.367 -12.625 1 76 156 SER A C 1
ATOM 1242 O O . SER A 1 156 ? 8.18 6.223 -11.672 1 76 156 SER A O 1
ATOM 1244 N N . ARG A 1 157 ? 6.289 6.027 -12.672 1 76.81 157 ARG A N 1
ATOM 1245 C CA . ARG A 1 157 ? 5.68 5.309 -11.555 1 76.81 157 ARG A CA 1
ATOM 1246 C C . ARG A 1 157 ? 6.453 4.035 -11.234 1 76.81 157 ARG A C 1
ATOM 1248 O O . ARG A 1 157 ? 6.746 3.756 -10.07 1 76.81 157 ARG A O 1
ATOM 1255 N N . LEU A 1 158 ? 6.871 3.342 -12.266 1 77.94 158 LEU A N 1
ATOM 1256 C CA . LEU A 1 158 ? 7.57 2.076 -12.078 1 77.94 158 LEU A CA 1
ATOM 1257 C C . LEU A 1 158 ? 8.953 2.303 -11.477 1 77.94 158 LEU A C 1
ATOM 1259 O O . LEU A 1 158 ? 9.383 1.558 -10.594 1 77.94 158 LEU A O 1
ATOM 1263 N N . GLU A 1 159 ? 9.578 3.291 -11.953 1 80.5 159 GLU A N 1
ATOM 1264 C CA . GLU A 1 159 ? 10.891 3.621 -11.422 1 80.5 159 GLU A CA 1
ATOM 1265 C C . GLU A 1 159 ? 10.805 4.055 -9.961 1 80.5 159 GLU A C 1
ATOM 1267 O O . GLU A 1 159 ? 11.672 3.723 -9.148 1 80.5 159 GLU A O 1
ATOM 1272 N N . SER A 1 160 ? 9.742 4.75 -9.742 1 78 160 SER A N 1
ATOM 1273 C CA . SER A 1 160 ? 9.539 5.184 -8.359 1 78 160 SER A CA 1
ATOM 1274 C C . SER A 1 160 ? 9.312 3.992 -7.434 1 78 160 SER A C 1
ATOM 1276 O O . SER A 1 160 ? 9.906 3.92 -6.355 1 78 160 SER A O 1
ATOM 1278 N N . PHE A 1 161 ? 8.578 3.027 -7.891 1 78.19 161 PHE A N 1
ATOM 1279 C CA . PHE A 1 161 ? 8.305 1.838 -7.098 1 78.19 161 PHE A CA 1
ATOM 1280 C C . PHE A 1 161 ? 9.57 1.018 -6.891 1 78.19 161 PHE A C 1
ATOM 1282 O O . PHE A 1 161 ? 9.82 0.513 -5.793 1 78.19 161 PHE A O 1
ATOM 1289 N N . ARG A 1 162 ? 10.336 0.926 -7.906 1 82.75 162 ARG A N 1
ATOM 1290 C CA . ARG A 1 162 ? 11.578 0.17 -7.828 1 82.75 162 ARG A CA 1
ATOM 1291 C C . ARG A 1 162 ? 12.547 0.813 -6.84 1 82.75 162 ARG A C 1
ATOM 1293 O O . ARG A 1 162 ? 13.133 0.126 -6.004 1 82.75 162 ARG A O 1
ATOM 1300 N N . ASN A 1 163 ? 12.656 2.105 -6.965 1 80.69 163 ASN A N 1
ATOM 1301 C CA . ASN A 1 163 ? 13.555 2.834 -6.074 1 80.69 163 ASN A CA 1
ATOM 1302 C C . ASN A 1 163 ? 13.117 2.717 -4.617 1 80.69 163 ASN A C 1
ATOM 1304 O O . ASN A 1 163 ? 13.953 2.516 -3.73 1 80.69 163 ASN A O 1
ATOM 1308 N N . ASP A 1 164 ? 11.82 2.836 -4.488 1 78.94 164 ASP A N 1
ATOM 1309 C CA . ASP A 1 164 ? 11.289 2.715 -3.135 1 78.94 164 ASP A CA 1
ATOM 1310 C C . ASP A 1 164 ? 11.555 1.324 -2.561 1 78.94 164 ASP A C 1
ATOM 1312 O O . ASP A 1 164 ? 11.945 1.19 -1.399 1 78.94 164 ASP A O 1
ATOM 1316 N N . ALA A 1 165 ? 11.383 0.344 -3.373 1 81.5 165 ALA A N 1
ATOM 1317 C CA . ALA A 1 165 ? 11.602 -1.035 -2.949 1 81.5 165 ALA A CA 1
ATOM 1318 C C . ALA A 1 165 ? 13.062 -1.266 -2.572 1 81.5 165 ALA A C 1
ATOM 1320 O O . ALA A 1 165 ? 13.359 -1.836 -1.519 1 81.5 165 ALA A O 1
ATOM 1321 N N . LEU A 1 166 ? 13.945 -0.799 -3.354 1 82.69 166 LEU A N 1
ATOM 1322 C CA . LEU A 1 166 ? 15.375 -0.993 -3.113 1 82.69 166 LEU A CA 1
ATOM 1323 C C . LEU A 1 166 ? 15.812 -0.282 -1.837 1 82.69 166 LEU A C 1
ATOM 1325 O O . LEU A 1 166 ? 16.594 -0.826 -1.057 1 82.69 166 LEU A O 1
ATOM 1329 N N . LYS A 1 167 ? 15.258 0.893 -1.672 1 81.06 167 LYS A N 1
ATOM 1330 C CA . LYS A 1 167 ? 15.57 1.631 -0.452 1 81.06 167 LYS A CA 1
ATOM 1331 C C . LYS A 1 167 ? 15.016 0.918 0.779 1 81.06 167 LYS A C 1
ATOM 1333 O O . LYS A 1 167 ? 15.68 0.85 1.814 1 81.06 167 LYS A O 1
ATOM 1338 N N . LEU A 1 168 ? 13.859 0.414 0.594 1 81.94 168 LEU A N 1
ATOM 1339 C CA . LEU A 1 168 ? 13.227 -0.317 1.688 1 81.94 168 LEU A CA 1
ATOM 1340 C C . LEU A 1 168 ? 14.055 -1.539 2.072 1 81.94 168 LEU A C 1
ATOM 1342 O O . LEU A 1 168 ? 14.367 -1.738 3.25 1 81.94 168 LEU A O 1
ATOM 1346 N N . PHE A 1 169 ? 14.461 -2.291 1.114 1 83.69 169 PHE A N 1
ATOM 1347 C CA . PHE A 1 169 ? 15.219 -3.508 1.377 1 83.69 169 PHE A CA 1
ATOM 1348 C C . PHE A 1 169 ? 16.578 -3.18 1.967 1 83.69 169 PHE A C 1
ATOM 1350 O O . PHE A 1 169 ? 17.047 -3.857 2.883 1 83.69 169 PHE A O 1
ATOM 1357 N N . LYS A 1 170 ? 17.156 -2.137 1.417 1 82.69 170 LYS A N 1
ATOM 1358 C CA . LYS A 1 170 ? 18.438 -1.703 1.949 1 82.69 170 LYS A CA 1
ATOM 1359 C C . LYS A 1 170 ? 18.328 -1.293 3.414 1 82.69 170 LYS A C 1
ATOM 1361 O O . LYS A 1 170 ? 19.156 -1.662 4.238 1 82.69 170 LYS A O 1
ATOM 1366 N N . THR A 1 171 ? 17.312 -0.6 3.703 1 82.19 171 THR A N 1
ATOM 1367 C CA . THR A 1 171 ? 17.078 -0.13 5.062 1 82.19 171 THR A CA 1
ATOM 1368 C C . THR A 1 171 ? 16.812 -1.305 6.004 1 82.19 171 THR A C 1
ATOM 1370 O O . THR A 1 171 ? 17.312 -1.329 7.129 1 82.19 171 THR A O 1
ATOM 1373 N N . GLU A 1 172 ? 16.094 -2.248 5.574 1 79.12 172 GLU A N 1
ATOM 1374 C CA . GLU A 1 172 ? 15.758 -3.4 6.402 1 79.12 172 GLU A CA 1
ATOM 1375 C C . GLU A 1 172 ? 16.969 -4.305 6.617 1 79.12 172 GLU A C 1
ATOM 1377 O O . GLU A 1 172 ? 17.094 -4.938 7.668 1 79.12 172 GLU A O 1
ATOM 1382 N N . ASP A 1 173 ? 17.75 -4.328 5.617 1 78.19 173 ASP A N 1
ATOM 1383 C CA . ASP A 1 173 ? 18.922 -5.191 5.68 1 78.19 173 ASP A CA 1
ATOM 1384 C C . ASP A 1 173 ? 20.016 -4.574 6.562 1 78.19 173 ASP A C 1
ATOM 1386 O O . ASP A 1 173 ? 20.734 -5.293 7.258 1 78.19 173 ASP A O 1
ATOM 1390 N N . GLU A 1 174 ? 20.031 -3.229 6.379 1 76.31 174 GLU A N 1
ATOM 1391 C CA . GLU A 1 174 ? 21.109 -2.553 7.09 1 76.31 174 GLU A CA 1
ATOM 1392 C C . GLU A 1 174 ? 20.75 -2.311 8.555 1 76.31 174 GLU A C 1
ATOM 1394 O O . GLU A 1 174 ? 19.672 -1.795 8.852 1 76.31 174 GLU A O 1
ATOM 1399 N N . LYS A 1 175 ? 21.078 -3.184 9.367 1 71.12 175 LYS A N 1
ATOM 1400 C CA . LYS A 1 175 ? 20.891 -2.943 10.797 1 71.12 175 LYS A CA 1
ATOM 1401 C C . LYS A 1 175 ? 21.812 -1.834 11.281 1 71.12 175 LYS A C 1
ATOM 1403 O O . LYS A 1 175 ? 22.609 -2.043 12.203 1 71.12 175 LYS A O 1
ATOM 1408 N N . ARG A 1 176 ? 21.641 -0.699 10.656 1 69.62 176 ARG A N 1
ATOM 1409 C CA . ARG A 1 176 ? 22.609 0.348 10.984 1 69.62 176 ARG A CA 1
ATOM 1410 C C . ARG A 1 176 ? 22.297 0.982 12.336 1 69.62 176 ARG A C 1
ATOM 1412 O O . ARG A 1 176 ? 21.125 1.161 12.68 1 69.62 176 ARG A O 1
ATOM 1419 N N . GLN A 1 177 ? 23.328 1.13 13.07 1 80.44 177 GLN A N 1
ATOM 1420 C CA . GLN A 1 177 ? 23.203 1.896 14.312 1 80.44 177 GLN A CA 1
ATOM 1421 C C . GLN A 1 177 ? 22.797 3.342 14.023 1 80.44 177 GLN A C 1
ATOM 1423 O O . GLN A 1 177 ? 23.266 3.938 13.047 1 80.44 177 GLN A O 1
ATOM 1428 N N . PRO A 1 178 ? 21.953 3.898 14.805 1 85.19 178 PRO A N 1
ATOM 1429 C CA . PRO A 1 178 ? 21.562 5.297 14.602 1 85.19 178 PRO A CA 1
ATOM 1430 C C . PRO A 1 178 ? 22.75 6.254 14.68 1 85.19 178 PRO A C 1
ATOM 1432 O O . PRO A 1 178 ? 23.656 6.043 15.484 1 85.19 178 PRO A O 1
ATOM 1435 N N . ILE A 1 179 ? 22.781 7.172 13.875 1 89.5 179 ILE A N 1
ATOM 1436 C CA . ILE A 1 179 ? 23.797 8.211 13.875 1 89.5 179 ILE A CA 1
ATOM 1437 C C . ILE A 1 179 ? 23.453 9.281 14.914 1 89.5 179 ILE A C 1
ATOM 1439 O O . ILE A 1 179 ? 22.312 9.742 14.984 1 89.5 179 ILE A O 1
ATOM 1443 N N . VAL A 1 180 ? 24.422 9.641 15.711 1 94.38 180 VAL A N 1
ATOM 1444 C CA . VAL A 1 180 ? 24.25 10.703 16.688 1 94.38 180 VAL A CA 1
ATOM 1445 C C . VAL A 1 180 ? 24.734 12.023 16.109 1 94.38 180 VAL A C 1
ATOM 1447 O O . VAL A 1 180 ? 25.875 12.117 15.633 1 94.38 180 VAL A O 1
ATOM 1450 N N . TYR A 1 181 ? 23.906 13.023 16.156 1 94.69 181 TYR A N 1
ATOM 1451 C CA . TYR A 1 181 ? 24.25 14.367 15.703 1 94.69 181 TYR A CA 1
ATOM 1452 C C . TYR A 1 181 ? 24.344 15.328 16.891 1 94.69 181 TYR A C 1
ATOM 1454 O O . TYR A 1 181 ? 23.547 15.273 17.812 1 94.69 181 TYR A O 1
ATOM 1462 N N . SER A 1 182 ? 25.328 16.203 16.781 1 94.75 182 SER A N 1
ATOM 1463 C CA . SER A 1 182 ? 25.281 17.312 17.734 1 94.75 182 SER A CA 1
ATOM 1464 C C . SER A 1 182 ? 24.031 18.172 17.531 1 94.75 182 SER A C 1
ATOM 1466 O O . SER A 1 182 ? 23.406 18.109 16.469 1 94.75 182 SER A O 1
ATOM 1468 N N . GLU A 1 183 ? 23.75 18.891 18.531 1 92.38 183 GLU A N 1
ATOM 1469 C CA . GLU A 1 183 ? 22.594 19.766 18.406 1 92.38 183 GLU A CA 1
ATOM 1470 C C . GLU A 1 183 ? 22.734 20.703 17.203 1 92.38 183 GLU A C 1
ATOM 1472 O O . GLU A 1 183 ? 21.797 20.891 16.438 1 92.38 183 GLU A O 1
ATOM 1477 N N . SER A 1 184 ? 23.906 21.266 17.094 1 92.75 184 SER A N 1
ATOM 1478 C CA . SER A 1 184 ? 24.172 22.172 15.977 1 92.75 184 SER A CA 1
ATOM 1479 C C . SER A 1 184 ? 24.016 21.469 14.641 1 92.75 184 SER A C 1
ATOM 1481 O O . SER A 1 184 ? 23.438 22.016 13.695 1 92.75 184 SER A O 1
ATOM 1483 N N . GLU A 1 185 ? 24.469 20.266 14.594 1 92.19 185 GLU A N 1
ATOM 1484 C CA . GLU A 1 185 ? 24.344 19.469 13.375 1 92.19 185 GLU A CA 1
ATOM 1485 C C . GLU A 1 185 ? 22.891 19.141 13.07 1 92.19 185 GLU A C 1
ATOM 1487 O O . GLU A 1 185 ? 22.469 19.188 11.914 1 92.19 185 GLU A O 1
ATOM 1492 N N . ALA A 1 186 ? 22.188 18.781 14.086 1 92.12 186 ALA A N 1
ATOM 1493 C CA . ALA A 1 186 ? 20.781 18.453 13.93 1 92.12 186 ALA A CA 1
ATOM 1494 C C . ALA A 1 186 ? 20 19.656 13.398 1 92.12 186 ALA A C 1
ATOM 1496 O O . ALA A 1 186 ? 19.203 19.516 12.453 1 92.12 186 ALA A O 1
ATOM 1497 N N . ILE A 1 187 ? 20.297 20.781 13.938 1 90.44 187 ILE A N 1
ATOM 1498 C CA . ILE A 1 187 ? 19.609 22 13.531 1 90.44 187 ILE A CA 1
ATOM 1499 C C . ILE A 1 187 ? 19.969 22.328 12.078 1 90.44 187 ILE A C 1
ATOM 1501 O O . ILE A 1 187 ? 19.094 22.688 11.281 1 90.44 187 ILE A O 1
ATOM 1505 N N . ASP A 1 188 ? 21.203 22.156 11.734 1 88.56 188 ASP A N 1
ATOM 1506 C CA . ASP A 1 188 ? 21.656 22.422 10.367 1 88.56 188 ASP A CA 1
ATOM 1507 C C . ASP A 1 188 ? 20.969 21.5 9.367 1 88.56 188 ASP A C 1
ATOM 1509 O O . ASP A 1 188 ? 20.547 21.938 8.297 1 88.56 188 ASP A O 1
ATOM 1513 N N . ARG A 1 189 ? 20.844 20.281 9.75 1 86.94 189 ARG A N 1
ATOM 1514 C CA . ARG A 1 189 ? 20.219 19.312 8.875 1 86.94 189 ARG A CA 1
ATOM 1515 C C . ARG A 1 189 ? 18.734 19.594 8.703 1 86.94 189 ARG A C 1
ATOM 1517 O O . ARG A 1 189 ? 18.203 19.5 7.598 1 86.94 189 ARG A O 1
ATOM 1524 N N . LEU A 1 190 ? 18.094 19.906 9.797 1 85.94 190 LEU A N 1
ATOM 1525 C CA . LEU A 1 190 ? 16.672 20.25 9.734 1 85.94 190 LEU A CA 1
ATOM 1526 C C . LEU A 1 190 ? 16.469 21.5 8.898 1 85.94 190 LEU A C 1
ATOM 1528 O O . LEU A 1 190 ? 15.484 21.594 8.148 1 85.94 190 LEU A O 1
ATOM 1532 N N . THR A 1 191 ? 17.375 22.391 9.062 1 83.5 191 THR A N 1
ATOM 1533 C CA . THR A 1 191 ? 17.297 23.641 8.305 1 83.5 191 THR A CA 1
ATOM 1534 C C . THR A 1 191 ? 17.516 23.391 6.816 1 83.5 191 THR A C 1
ATOM 1536 O O . THR A 1 191 ? 16.766 23.875 5.977 1 83.5 191 THR A O 1
ATOM 1539 N N . ALA A 1 192 ? 18.516 22.562 6.512 1 78.31 192 ALA A N 1
ATOM 1540 C CA . ALA A 1 192 ? 18.859 22.25 5.125 1 78.31 192 ALA A CA 1
ATOM 1541 C C . ALA A 1 192 ? 17.734 21.516 4.422 1 78.31 192 ALA A C 1
ATOM 1543 O O . ALA A 1 192 ? 17.484 21.719 3.232 1 78.31 192 ALA A O 1
ATOM 1544 N N . ALA A 1 193 ? 17.094 20.641 5.105 1 72.25 193 ALA A N 1
ATOM 1545 C CA . ALA A 1 193 ? 16.016 19.828 4.543 1 72.25 193 ALA A CA 1
ATOM 1546 C C . ALA A 1 193 ? 14.805 20.688 4.191 1 72.25 193 ALA A C 1
ATOM 1548 O O . ALA A 1 193 ? 13.977 20.281 3.377 1 72.25 193 ALA A O 1
ATOM 1549 N N . ARG A 1 194 ? 14.711 21.703 4.766 1 65.38 194 ARG A N 1
ATOM 1550 C CA . ARG A 1 194 ? 13.531 22.547 4.609 1 65.38 194 ARG A CA 1
ATOM 1551 C C . ARG A 1 194 ? 13.82 23.734 3.699 1 65.38 194 ARG A C 1
ATOM 1553 O O . ARG A 1 194 ? 12.906 24.453 3.285 1 65.38 194 ARG A O 1
ATOM 1560 N N . TYR A 1 195 ? 15.211 24 3.529 1 57.91 195 TYR A N 1
ATOM 1561 C CA . TYR A 1 195 ? 15.641 25.156 2.752 1 57.91 195 TYR A CA 1
ATOM 1562 C C . TYR A 1 195 ? 15.633 24.844 1.26 1 57.91 195 TYR A C 1
ATOM 1564 O O . TYR A 1 195 ? 16.609 24.312 0.727 1 57.91 195 TYR A O 1
ATOM 1572 N N . MET A 1 196 ? 14.742 24.094 0.867 1 49.56 196 MET A N 1
ATOM 1573 C CA . MET A 1 196 ? 14.922 24.188 -0.579 1 49.56 196 MET A CA 1
ATOM 1574 C C . MET A 1 196 ? 15.156 25.641 -1.005 1 49.56 196 MET A C 1
ATOM 1576 O O . MET A 1 196 ? 15.57 25.891 -2.139 1 49.56 196 MET A O 1
ATOM 1580 N N . GLY A 1 197 ? 15.039 26.734 -0.051 1 42.16 197 GLY A N 1
ATOM 1581 C CA . GLY A 1 197 ? 15.297 28.125 -0.411 1 42.16 197 GLY A CA 1
ATOM 1582 C C . GLY A 1 197 ? 15.852 28.938 0.736 1 42.16 197 GLY A C 1
ATOM 1583 O O . GLY A 1 197 ? 15.711 28.562 1.901 1 42.16 197 GLY A O 1
ATOM 1584 N N . GLY A 1 198 ? 16.953 29.844 0.711 1 38.16 198 GLY A N 1
ATOM 1585 C CA . GLY A 1 198 ? 18.031 30.672 1.242 1 38.16 198 GLY A CA 1
ATOM 1586 C C . GLY A 1 198 ? 17.766 31.172 2.65 1 38.16 198 GLY A C 1
ATOM 1587 O O . GLY A 1 198 ? 18.609 31.828 3.256 1 38.16 198 GLY A O 1
ATOM 1588 N N . ALA A 1 199 ? 16.609 31.703 3.186 1 42.25 199 ALA A N 1
ATOM 1589 C CA . ALA A 1 199 ? 16.672 32.781 4.164 1 42.25 199 ALA A CA 1
ATOM 1590 C C . ALA A 1 199 ? 16.734 32.25 5.586 1 42.25 199 ALA A C 1
ATOM 1592 O O . ALA A 1 199 ? 16.359 31.094 5.832 1 42.25 199 ALA A O 1
ATOM 1593 N N . ASN A 1 200 ? 17.344 33.094 6.688 1 43.81 200 ASN A N 1
ATOM 1594 C CA . ASN A 1 200 ? 17.625 33.094 8.117 1 43.81 200 ASN A CA 1
ATOM 1595 C C . ASN A 1 200 ? 16.469 32.531 8.93 1 43.81 200 ASN A C 1
ATOM 1597 O O . ASN A 1 200 ? 16.688 31.828 9.922 1 43.81 200 ASN A O 1
ATOM 1601 N N . SER A 1 201 ? 15.148 32.906 8.82 1 48.78 201 SER A N 1
ATOM 1602 C CA . SER A 1 201 ? 13.938 32.562 9.562 1 48.78 201 SER A CA 1
ATOM 1603 C C . SER A 1 201 ? 13.781 31.047 9.656 1 48.78 201 SER A C 1
ATOM 1605 O O . SER A 1 201 ? 13 30.547 10.469 1 48.78 201 SER A O 1
ATOM 1607 N N . ILE A 1 202 ? 14.828 30.297 9.211 1 61.94 202 ILE A N 1
ATOM 1608 C CA . ILE A 1 202 ? 14.742 28.844 8.992 1 61.94 202 ILE A CA 1
ATOM 1609 C C . ILE A 1 202 ? 15.344 28.109 10.18 1 61.94 202 ILE A C 1
ATOM 1611 O O . ILE A 1 202 ? 14.844 27.062 10.586 1 61.94 202 ILE A O 1
ATOM 1615 N N . GLN A 1 203 ? 16.125 28.859 11.039 1 76.12 203 GLN A N 1
ATOM 1616 C CA . GLN A 1 203 ? 16.734 28.141 12.141 1 76.12 203 GLN A CA 1
ATOM 1617 C C . GLN A 1 203 ? 15.773 27.984 13.312 1 76.12 203 GLN A C 1
ATOM 1619 O O . GLN A 1 203 ? 15.75 26.938 13.969 1 76.12 203 GLN A O 1
ATOM 1624 N N . ASP A 1 204 ? 15.031 29.062 13.617 1 81.81 204 ASP A N 1
ATOM 1625 C CA . ASP A 1 204 ? 14.047 28.984 14.688 1 81.81 204 ASP A CA 1
ATOM 1626 C C . ASP A 1 204 ? 13.055 27.844 14.422 1 81.81 204 ASP A C 1
ATOM 1628 O O . ASP A 1 204 ? 12.68 27.109 15.352 1 81.81 204 ASP A O 1
ATOM 1632 N N . SER A 1 205 ? 12.703 27.719 13.25 1 85.25 205 SER A N 1
ATOM 1633 C CA . SER A 1 205 ? 11.805 26.641 12.852 1 85.25 205 SER A CA 1
ATOM 1634 C C . SER A 1 205 ? 12.422 25.266 13.133 1 85.25 205 SER A C 1
ATOM 1636 O O . SER A 1 205 ? 11.727 24.344 13.562 1 85.25 205 SER A O 1
ATOM 1638 N N . ALA A 1 206 ? 13.688 25.203 12.906 1 89.62 206 ALA A N 1
ATOM 1639 C CA . ALA A 1 206 ? 14.398 23.938 13.125 1 89.62 206 ALA A CA 1
ATOM 1640 C C . ALA A 1 206 ? 14.391 23.562 14.602 1 89.62 206 ALA A C 1
ATOM 1642 O O . ALA A 1 206 ? 14.242 22.391 14.945 1 89.62 206 ALA A O 1
ATOM 1643 N N . HIS A 1 207 ? 14.516 24.594 15.445 1 90.62 207 HIS A N 1
ATOM 1644 C CA . HIS A 1 207 ? 14.508 24.328 16.875 1 90.62 207 HIS A CA 1
ATOM 1645 C C . HIS A 1 207 ? 13.148 23.828 17.344 1 90.62 207 HIS A C 1
ATOM 1647 O O . HIS A 1 207 ? 13.07 22.938 18.203 1 90.62 207 HIS A O 1
ATOM 1653 N N . ILE A 1 208 ? 12.125 24.375 16.797 1 92.06 208 ILE A N 1
ATOM 1654 C CA . ILE A 1 208 ? 10.766 23.953 17.125 1 92.06 208 ILE A CA 1
ATOM 1655 C C . ILE A 1 208 ? 10.555 22.5 16.703 1 92.06 208 ILE A C 1
ATOM 1657 O O . ILE A 1 208 ? 10.047 21.703 17.5 1 92.06 208 ILE A O 1
ATOM 1661 N N . LEU A 1 209 ? 11.039 22.109 15.578 1 94.5 209 LEU A N 1
ATOM 1662 C CA . LEU A 1 209 ? 10.828 20.781 15.023 1 94.5 209 LEU A CA 1
ATOM 1663 C C . LEU A 1 209 ? 11.688 19.75 15.742 1 94.5 209 LEU A C 1
ATOM 1665 O O . LEU A 1 209 ? 11.289 18.594 15.883 1 94.5 209 LEU A O 1
ATOM 1669 N N . LEU A 1 210 ? 12.883 20.156 16.156 1 94.38 210 LEU A N 1
ATOM 1670 C CA . LEU A 1 210 ? 13.844 19.234 16.766 1 94.38 210 LEU A CA 1
ATOM 1671 C C . LEU A 1 210 ? 13.266 18.578 18.016 1 94.38 210 LEU A C 1
ATOM 1673 O O . LEU A 1 210 ? 13.586 17.438 18.328 1 94.38 210 LEU A O 1
ATOM 1677 N N . LEU A 1 211 ? 12.359 19.281 18.656 1 93.88 211 LEU A N 1
ATOM 1678 C CA . LEU A 1 211 ? 11.789 18.797 19.906 1 93.88 211 LEU A CA 1
ATOM 1679 C C . LEU A 1 211 ? 11.07 17.469 19.719 1 93.88 211 LEU A C 1
ATOM 1681 O O . LEU A 1 211 ? 10.945 16.688 20.656 1 93.88 211 LEU A O 1
ATOM 1685 N N . ARG A 1 212 ? 10.641 17.234 18.5 1 96.75 212 ARG A N 1
ATOM 1686 C CA . ARG A 1 212 ? 9.938 15.984 18.219 1 96.75 212 ARG A CA 1
ATOM 1687 C C . ARG A 1 212 ? 10.695 15.148 17.188 1 96.75 212 ARG A C 1
ATOM 1689 O O . ARG A 1 212 ? 10.477 13.938 17.094 1 96.75 212 ARG A O 1
ATOM 1696 N N . SER A 1 213 ? 11.531 15.789 16.453 1 94.69 213 SER A N 1
ATOM 1697 C CA . SER A 1 213 ? 12.234 15.094 15.375 1 94.69 213 SER A CA 1
ATOM 1698 C C . SER A 1 213 ? 13.359 14.227 15.922 1 94.69 213 SER A C 1
ATOM 1700 O O . SER A 1 213 ? 13.773 13.258 15.281 1 94.69 213 SER A O 1
ATOM 1702 N N . GLY A 1 214 ? 13.852 14.68 17.031 1 95.25 214 GLY A N 1
ATOM 1703 C CA . GLY A 1 214 ? 14.984 13.961 17.594 1 95.25 214 GLY A CA 1
ATOM 1704 C C . GLY A 1 214 ? 14.875 13.758 19.094 1 95.25 214 GLY A C 1
ATOM 1705 O O . GLY A 1 214 ? 14.141 14.484 19.781 1 95.25 214 GLY A O 1
ATOM 1706 N N . ARG A 1 215 ? 15.516 12.75 19.578 1 94.75 215 ARG A N 1
ATOM 1707 C CA . ARG A 1 215 ? 15.641 12.531 21.016 1 94.75 215 ARG A CA 1
ATOM 1708 C C . ARG A 1 215 ? 17.078 12.742 21.469 1 94.75 215 ARG A C 1
ATOM 1710 O O . ARG A 1 215 ? 18.031 12.375 20.766 1 94.75 215 ARG A O 1
ATOM 1717 N N . LYS A 1 216 ? 17.188 13.289 22.578 1 94.25 216 LYS A N 1
ATOM 1718 C CA . LYS A 1 216 ? 18.5 13.57 23.141 1 94.25 216 LYS A CA 1
ATOM 1719 C C . LYS A 1 216 ? 19.172 12.289 23.641 1 94.25 216 LYS A C 1
ATOM 1721 O O . LYS A 1 216 ? 18.516 11.461 24.297 1 94.25 216 LYS A O 1
ATOM 1726 N N . VAL A 1 217 ? 20.328 12.109 23.234 1 94.94 217 VAL A N 1
ATOM 1727 C CA . VAL A 1 217 ? 21.172 11.016 23.703 1 94.94 217 VAL A CA 1
ATOM 1728 C C . VAL A 1 217 ? 22.547 11.57 24.094 1 94.94 217 VAL A C 1
ATOM 1730 O O . VAL A 1 217 ? 22.797 12.766 23.969 1 94.94 217 VAL A O 1
ATOM 1733 N N . GLU A 1 218 ? 23.297 10.594 24.703 1 93.25 218 GLU A N 1
ATOM 1734 C CA . GLU A 1 218 ? 24.656 11.023 25 1 93.25 218 GLU A CA 1
ATOM 1735 C C . GLU A 1 218 ? 25.375 11.492 23.734 1 93.25 218 GLU A C 1
ATOM 1737 O O . GLU A 1 218 ? 25.406 10.773 22.719 1 93.25 218 GLU A O 1
ATOM 1742 N N . GLY A 1 219 ? 25.766 12.672 23.766 1 93.12 219 GLY A N 1
ATOM 1743 C CA . GLY A 1 219 ? 26.516 13.203 22.625 1 93.12 219 GLY A CA 1
ATOM 1744 C C . GLY A 1 219 ? 25.672 14.023 21.688 1 93.12 219 GLY A C 1
ATOM 1745 O O . GLY A 1 219 ? 26.188 14.648 20.766 1 93.12 219 GLY A O 1
ATOM 1746 N N . GLY A 1 220 ? 24.391 13.984 21.859 1 95.88 220 GLY A N 1
ATOM 1747 C CA . GLY A 1 220 ? 23.578 14.82 20.984 1 95.88 220 GLY A CA 1
ATOM 1748 C C . GLY A 1 220 ? 22.172 14.281 20.781 1 95.88 220 GLY A C 1
ATOM 1749 O O . GLY A 1 220 ? 21.469 13.992 21.75 1 95.88 220 GLY A O 1
ATOM 1750 N N . TYR A 1 221 ? 21.859 14.219 19.453 1 95.94 221 TYR A N 1
ATOM 1751 C CA . TYR A 1 221 ? 20.5 13.82 19.094 1 95.94 221 TYR A CA 1
ATOM 1752 C C . TYR A 1 221 ? 20.516 12.664 18.109 1 95.94 221 TYR A C 1
ATOM 1754 O O . TYR A 1 221 ? 21.406 12.562 17.266 1 95.94 221 TYR A O 1
ATOM 1762 N N . VAL A 1 222 ? 19.547 11.797 18.266 1 95.88 222 VAL A N 1
ATOM 1763 C CA . VAL A 1 222 ? 19.219 10.789 17.266 1 95.88 222 VAL A CA 1
ATOM 1764 C C . VAL A 1 222 ? 17.828 11.055 16.703 1 95.88 222 VAL A C 1
ATOM 1766 O O . VAL A 1 222 ? 16.906 11.422 17.453 1 95.88 222 VAL A O 1
ATOM 1769 N N . TRP A 1 223 ? 17.703 10.898 15.422 1 93.81 223 TRP A N 1
ATOM 1770 C CA . TRP A 1 223 ? 16.406 11.133 14.797 1 93.81 223 TRP A CA 1
ATOM 1771 C C . TRP A 1 223 ? 15.375 10.125 15.281 1 93.81 223 TRP A C 1
ATOM 1773 O O . TRP A 1 223 ? 15.672 8.938 15.43 1 93.81 223 TRP A O 1
ATOM 1783 N N . ASN A 1 224 ? 14.172 10.617 15.461 1 95.06 224 ASN A N 1
ATOM 1784 C CA . ASN A 1 224 ? 13.078 9.758 15.898 1 95.06 224 ASN A CA 1
ATOM 1785 C C . ASN A 1 224 ? 12.391 9.078 14.719 1 95.06 224 ASN A C 1
ATOM 1787 O O . ASN A 1 224 ? 11.711 8.07 14.891 1 95.06 224 ASN A O 1
ATOM 1791 N N . HIS A 1 225 ? 12.469 9.664 13.523 1 92.31 225 HIS A N 1
ATOM 1792 C CA . HIS A 1 225 ? 11.688 9.125 12.414 1 92.31 225 HIS A CA 1
ATOM 1793 C C . HIS A 1 225 ? 12.211 7.758 11.984 1 92.31 225 HIS A C 1
ATOM 1795 O O . HIS A 1 225 ? 13.406 7.488 12.102 1 92.31 225 HIS A O 1
ATOM 1801 N N . ASP A 1 226 ? 11.305 6.922 11.523 1 91.88 226 ASP A N 1
ATOM 1802 C CA . ASP A 1 226 ? 11.641 5.629 10.938 1 91.88 226 ASP A CA 1
ATOM 1803 C C . ASP A 1 226 ? 12.422 5.805 9.633 1 91.88 226 ASP A C 1
ATOM 1805 O O . ASP A 1 226 ? 11.953 6.469 8.711 1 91.88 226 ASP A O 1
ATOM 1809 N N . PRO A 1 227 ? 13.648 5.266 9.562 1 88.06 227 PRO A N 1
ATOM 1810 C CA . PRO A 1 227 ? 14.391 5.367 8.305 1 88.06 227 PRO A CA 1
ATOM 1811 C C . PRO A 1 227 ? 13.602 4.852 7.105 1 88.06 227 PRO A C 1
ATOM 1813 O O . PRO A 1 227 ? 13.82 5.305 5.977 1 88.06 227 PRO A O 1
ATOM 1816 N N . ARG A 1 228 ? 12.625 3.967 7.297 1 87.62 228 ARG A N 1
ATOM 1817 C CA . ARG A 1 228 ? 11.805 3.434 6.211 1 87.62 228 ARG A CA 1
ATOM 1818 C C . ARG A 1 228 ? 10.844 4.492 5.68 1 87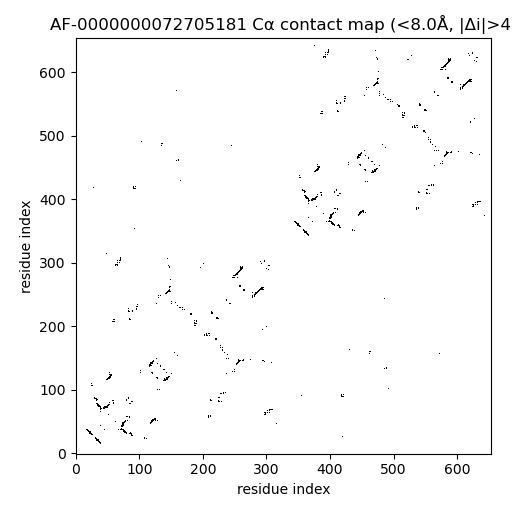.62 228 ARG A C 1
ATOM 1820 O O . ARG A 1 228 ? 10.32 4.359 4.57 1 87.62 228 ARG A O 1
ATOM 1827 N N . ALA A 1 229 ? 10.547 5.496 6.48 1 85.69 229 ALA A N 1
ATOM 1828 C CA . ALA A 1 229 ? 9.641 6.559 6.051 1 85.69 229 ALA A CA 1
ATOM 1829 C C . ALA A 1 229 ? 10.312 7.477 5.031 1 85.69 229 ALA A C 1
ATOM 1831 O O . ALA A 1 229 ? 9.641 8.234 4.332 1 85.69 229 ALA A O 1
ATOM 1832 N N . TYR A 1 230 ? 11.602 7.293 4.906 1 74.38 230 TYR A N 1
ATOM 1833 C CA . TYR A 1 230 ? 12.352 8.055 3.914 1 74.38 230 TYR A CA 1
ATOM 1834 C C . TYR A 1 230 ? 12.109 7.516 2.51 1 74.38 230 TYR A C 1
ATOM 1836 O O . TYR A 1 230 ? 12.133 8.266 1.534 1 74.38 230 TYR A O 1
ATOM 1844 N N . SER A 1 231 ? 11.938 6.152 2.346 1 59.41 231 SER A N 1
ATOM 1845 C CA . SER A 1 231 ? 11.914 5.445 1.07 1 59.41 231 SER A CA 1
ATOM 1846 C C . SER A 1 231 ? 10.633 5.727 0.302 1 59.41 231 SER A C 1
ATOM 1848 O O . SER A 1 231 ? 10.57 5.535 -0.914 1 59.41 231 SER A O 1
ATOM 1850 N N . ASN A 1 232 ? 9.602 6.195 0.945 1 56 232 ASN A N 1
ATOM 1851 C CA . ASN A 1 232 ? 8.305 5.977 0.308 1 56 232 ASN A CA 1
ATOM 1852 C C . ASN A 1 232 ? 7.73 7.273 -0.257 1 56 232 ASN A C 1
ATOM 1854 O O . ASN A 1 232 ? 6.523 7.371 -0.493 1 56 232 ASN A O 1
ATOM 1858 N N . PHE A 1 233 ? 8.625 8.273 -0.673 1 52.06 233 PHE A N 1
ATOM 1859 C CA . PHE A 1 233 ? 7.914 9.492 -1.029 1 52.06 233 PHE A CA 1
ATOM 1860 C C . PHE A 1 233 ? 7.266 9.367 -2.402 1 52.06 233 PHE A C 1
ATOM 1862 O O . PHE A 1 233 ? 6.094 9.703 -2.574 1 52.06 233 PHE A O 1
ATOM 1869 N N . ASN A 1 234 ? 7.992 8.867 -3.283 1 50.16 234 ASN A N 1
ATOM 1870 C CA . ASN A 1 234 ? 7.578 8.992 -4.676 1 50.16 234 ASN A CA 1
ATOM 1871 C C . ASN A 1 234 ? 6.441 8.039 -5.016 1 50.16 234 ASN A C 1
ATOM 1873 O O . ASN A 1 234 ? 5.574 8.359 -5.828 1 50.16 234 ASN A O 1
ATOM 1877 N N . GLY A 1 235 ? 6.484 6.957 -4.367 1 54.56 235 GLY A N 1
ATOM 1878 C CA . GLY A 1 235 ? 5.5 5.938 -4.695 1 54.56 235 GLY A CA 1
ATOM 1879 C C . GLY A 1 235 ? 4.176 6.133 -3.982 1 54.56 235 GLY A C 1
ATOM 1880 O O . GLY A 1 235 ? 3.193 5.457 -4.289 1 54.56 235 GLY A O 1
ATOM 1881 N N . LEU A 1 236 ? 4.219 7.23 -3.195 1 52.59 236 LEU A N 1
ATOM 1882 C CA . LEU A 1 236 ? 3.105 7.457 -2.283 1 52.59 236 LEU A CA 1
ATOM 1883 C C . LEU A 1 236 ? 1.853 7.871 -3.049 1 52.59 236 LEU A C 1
ATOM 1885 O O . LEU A 1 236 ? 0.737 7.52 -2.656 1 52.59 236 LEU A O 1
ATOM 1889 N N . PHE A 1 237 ? 2.117 8.43 -4.172 1 57.59 237 PHE A N 1
ATOM 1890 C CA . PHE A 1 237 ? 0.944 9.109 -4.703 1 57.59 237 PHE A CA 1
ATOM 1891 C C . PHE A 1 237 ? 0.356 8.344 -5.879 1 57.59 237 PHE A C 1
ATOM 1893 O O . PHE A 1 237 ? -0.696 8.711 -6.406 1 57.59 237 PHE A O 1
ATOM 1900 N N . TYR A 1 238 ? 0.763 7.172 -6.039 1 59.28 238 TYR A N 1
ATOM 1901 C CA . TYR A 1 238 ? 0.323 6.219 -7.055 1 59.28 238 TYR A CA 1
ATOM 1902 C C . TYR A 1 238 ? 0.129 6.906 -8.398 1 59.28 238 TYR A C 1
ATOM 1904 O O . TYR A 1 238 ? -0.64 6.434 -9.242 1 59.28 238 TYR A O 1
ATOM 1912 N N . GLY A 1 239 ? 0.663 8.148 -8.5 1 66.88 239 GLY A N 1
ATOM 1913 C CA . GLY A 1 239 ? 0.636 8.859 -9.766 1 66.88 239 GLY A CA 1
ATOM 1914 C C . GLY A 1 239 ? -0.425 9.945 -9.812 1 66.88 239 GLY A C 1
ATOM 1915 O O . GLY A 1 239 ? -1.339 9.961 -8.992 1 66.88 239 GLY A O 1
ATOM 1916 N N . ASN A 1 240 ? -0.338 10.789 -10.797 1 73.56 240 ASN A N 1
ATOM 1917 C CA . ASN A 1 240 ? -1.187 11.969 -10.906 1 73.56 240 ASN A CA 1
ATOM 1918 C C . ASN A 1 240 ? -2.633 11.594 -11.211 1 73.56 240 ASN A C 1
ATOM 1920 O O . ASN A 1 240 ? -3.562 12.266 -10.758 1 73.56 240 ASN A O 1
ATOM 1924 N N . SER A 1 241 ? -2.787 10.5 -11.891 1 77.38 241 SER A N 1
ATOM 1925 C CA . SER A 1 241 ? -4.148 10.125 -12.258 1 77.38 241 SER A CA 1
ATOM 1926 C C . SER A 1 241 ? -4.957 9.711 -11.031 1 77.38 241 SER A C 1
ATOM 1928 O O . SER A 1 241 ? -6.133 10.062 -10.906 1 77.38 241 SER A O 1
ATOM 1930 N N . ILE A 1 242 ? -4.332 9.031 -10.188 1 79.69 242 ILE A N 1
ATOM 1931 C CA . ILE A 1 242 ? -5.035 8.586 -8.984 1 79.69 242 ILE A CA 1
ATOM 1932 C C . ILE A 1 242 ? -5.289 9.781 -8.062 1 79.69 242 ILE A C 1
ATOM 1934 O O . ILE A 1 242 ? -6.344 9.875 -7.441 1 79.69 242 ILE A O 1
ATOM 1938 N N . PHE A 1 243 ? -4.336 10.617 -8.016 1 87 243 PHE A N 1
ATOM 1939 C CA . PHE A 1 243 ? -4.504 11.812 -7.195 1 87 243 PHE A CA 1
ATOM 1940 C C . PHE A 1 243 ? -5.656 12.664 -7.715 1 87 243 PHE A C 1
ATOM 1942 O O . PHE A 1 243 ? -6.465 13.172 -6.93 1 87 243 PHE A O 1
ATOM 1949 N N . LEU A 1 244 ? -5.734 12.805 -9.008 1 88.94 244 LEU A N 1
ATOM 1950 C CA . LEU A 1 244 ? -6.816 13.555 -9.633 1 88.94 244 LEU A CA 1
ATOM 1951 C C . LEU A 1 244 ? -8.172 12.945 -9.297 1 88.94 244 LEU A C 1
ATOM 1953 O O . LEU A 1 244 ? -9.141 13.672 -9.062 1 88.94 244 LEU A O 1
ATOM 1957 N N . GLU A 1 245 ? -8.219 11.68 -9.266 1 87 245 GLU A N 1
ATOM 1958 C CA . GLU A 1 245 ? -9.453 11.008 -8.883 1 87 245 GLU A CA 1
ATOM 1959 C C . GLU A 1 245 ? -9.805 11.305 -7.426 1 87 245 GLU A C 1
ATOM 1961 O O . GLU A 1 245 ? -10.977 11.508 -7.098 1 87 245 GLU A O 1
ATOM 1966 N N . ALA A 1 246 ? -8.812 11.312 -6.629 1 89.69 246 ALA A N 1
ATOM 1967 C CA . ALA A 1 246 ? -9.039 11.586 -5.211 1 89.69 246 ALA A CA 1
ATOM 1968 C C . ALA A 1 246 ? -9.617 12.984 -5.008 1 89.69 246 ALA A C 1
ATOM 1970 O O . ALA A 1 246 ? -10.625 13.156 -4.316 1 89.69 246 ALA A O 1
ATOM 1971 N N . ILE A 1 247 ? -9.023 13.969 -5.656 1 95.25 247 ILE A N 1
ATOM 1972 C CA . ILE A 1 247 ? -9.453 15.336 -5.387 1 95.25 247 ILE A CA 1
ATOM 1973 C C . ILE A 1 247 ? -10.781 15.609 -6.082 1 95.25 247 ILE A C 1
ATOM 1975 O O . ILE A 1 247 ? -11.484 16.562 -5.738 1 95.25 247 ILE A O 1
ATOM 1979 N N . SER A 1 248 ? -11.133 14.797 -7.055 1 94.31 248 SER A N 1
ATOM 1980 C CA . SER A 1 248 ? -12.406 14.969 -7.742 1 94.31 248 SER A CA 1
ATOM 1981 C C . SER A 1 248 ? -13.578 14.641 -6.824 1 94.31 248 SER A C 1
ATOM 1983 O O . SER A 1 248 ? -14.719 15 -7.113 1 94.31 248 SER A O 1
ATOM 1985 N N . SER A 1 249 ? -13.312 13.977 -5.77 1 93.31 249 SER A N 1
ATOM 1986 C CA . SER A 1 249 ? -14.367 13.578 -4.844 1 93.31 249 SER A CA 1
ATOM 1987 C C . SER A 1 249 ? -14.555 14.617 -3.744 1 93.31 249 SER A C 1
ATOM 1989 O O . SER A 1 249 ? -15.469 14.508 -2.924 1 93.31 249 SER A O 1
ATOM 1991 N N . ILE A 1 250 ? -13.734 15.625 -3.699 1 97.38 250 ILE A N 1
ATOM 1992 C CA . ILE A 1 250 ? -13.789 16.641 -2.648 1 97.38 250 ILE A CA 1
ATOM 1993 C C . ILE A 1 250 ? -14.906 17.625 -2.951 1 97.38 250 ILE A C 1
ATOM 1995 O O . ILE A 1 250 ? -14.875 18.312 -3.973 1 97.38 250 ILE A O 1
ATOM 1999 N N . THR A 1 251 ? -15.883 17.688 -2.043 1 97.88 251 THR A N 1
ATOM 2000 C CA . THR A 1 251 ? -17.031 18.547 -2.273 1 97.88 251 THR A CA 1
ATOM 2001 C C . THR A 1 251 ? -17.125 19.609 -1.184 1 97.88 251 THR A C 1
ATOM 2003 O O . THR A 1 251 ? -17.953 20.531 -1.27 1 97.88 251 THR A O 1
ATOM 2006 N N . CYS A 1 252 ? -16.344 19.547 -0.179 1 97.94 252 CYS A N 1
ATOM 2007 C CA . CYS A 1 252 ? -16.344 20.547 0.894 1 97.94 252 CYS A CA 1
ATOM 2008 C C . CYS A 1 252 ? -15.586 21.797 0.47 1 97.94 252 CYS A C 1
ATOM 2010 O O . CYS A 1 252 ? -14.938 21.812 -0.576 1 97.94 252 CYS A O 1
ATOM 2012 N N . PRO A 1 253 ? -15.703 22.891 1.245 1 98.62 253 PRO A N 1
ATOM 2013 C CA . PRO A 1 253 ? -14.906 24.078 0.952 1 98.62 253 PRO A CA 1
ATOM 2014 C C . PRO A 1 253 ? -13.398 23.812 1.005 1 98.62 253 PRO A C 1
ATOM 2016 O O . PRO A 1 253 ? -12.938 23.047 1.86 1 98.62 253 PRO A O 1
ATOM 2019 N N . VAL A 1 254 ? -12.672 24.406 0.059 1 98.81 254 VAL A N 1
ATOM 2020 C CA . VAL A 1 254 ? -11.234 24.188 -0.033 1 98.81 254 VAL A CA 1
ATOM 2021 C C . VAL A 1 254 ? -10.5 25.516 -0.073 1 98.81 254 VAL A C 1
ATOM 2023 O O . VAL A 1 254 ? -10.93 26.453 -0.758 1 98.81 254 VAL A O 1
ATOM 2026 N N . MET A 1 255 ? -9.5 25.656 0.684 1 98.81 255 MET A N 1
ATOM 2027 C CA . MET A 1 255 ? -8.531 26.734 0.554 1 98.81 255 MET A CA 1
ATOM 2028 C C . MET A 1 255 ? -7.145 26.203 0.226 1 98.81 255 MET A C 1
ATOM 2030 O O . MET A 1 255 ? -6.688 25.234 0.844 1 98.81 255 MET A O 1
ATOM 2034 N N . ILE A 1 256 ? -6.473 26.766 -0.737 1 98.62 256 ILE A N 1
ATOM 2035 C CA . ILE A 1 256 ? -5.082 26.469 -1.053 1 98.62 256 ILE A CA 1
ATOM 2036 C C . ILE A 1 256 ? -4.215 27.688 -0.81 1 98.62 256 ILE A C 1
ATOM 2038 O O . ILE A 1 256 ? -4.457 28.75 -1.389 1 98.62 256 ILE A O 1
ATOM 2042 N N . VAL A 1 257 ? -3.299 27.594 0.092 1 98.5 257 VAL A N 1
ATOM 2043 C CA . VAL A 1 257 ? -2.303 28.641 0.319 1 98.5 257 VAL A CA 1
ATOM 2044 C C . VAL A 1 257 ? -0.955 28.203 -0.245 1 98.5 257 VAL A C 1
ATOM 2046 O O . VAL A 1 257 ? -0.298 27.328 0.317 1 98.5 257 VAL A O 1
ATOM 2049 N N . ARG A 1 258 ? -0.563 28.828 -1.263 1 96.81 258 ARG A N 1
ATOM 2050 C CA . ARG A 1 258 ? 0.685 28.516 -1.951 1 96.81 258 ARG A CA 1
ATOM 2051 C C . ARG A 1 258 ? 1.809 29.438 -1.502 1 96.81 258 ARG A C 1
ATOM 2053 O O . ARG A 1 258 ? 1.581 30.625 -1.263 1 96.81 258 ARG A O 1
ATOM 2060 N N . ALA A 1 259 ? 3.039 28.859 -1.325 1 95.38 259 ALA A N 1
ATOM 2061 C CA . ALA A 1 259 ? 4.23 29.672 -1.097 1 95.38 259 ALA A CA 1
ATOM 2062 C C . ALA A 1 259 ? 4.906 30.031 -2.414 1 95.38 259 ALA A C 1
ATOM 2064 O O . ALA A 1 259 ? 5.094 29.188 -3.281 1 95.38 259 ALA A O 1
ATOM 2065 N N . SER A 1 260 ? 5.309 31.25 -2.59 1 94.31 260 SER A N 1
ATOM 2066 C CA . SER A 1 260 ? 5.871 31.75 -3.84 1 94.31 260 SER A CA 1
ATOM 2067 C C . SER A 1 260 ? 7.141 31 -4.215 1 94.31 260 SER A C 1
ATOM 2069 O O . SER A 1 260 ? 7.461 30.859 -5.398 1 94.31 260 SER A O 1
ATOM 2071 N N . LYS A 1 261 ? 7.875 30.516 -3.236 1 91.81 261 LYS A N 1
ATOM 2072 C CA . LYS A 1 261 ? 9.07 29.719 -3.447 1 91.81 261 LYS A CA 1
ATOM 2073 C C . LYS A 1 261 ? 8.93 28.344 -2.805 1 91.81 261 LYS A C 1
ATOM 2075 O O . LYS A 1 261 ? 9.859 27.844 -2.162 1 91.81 261 LYS A O 1
ATOM 2080 N N . GLY A 1 262 ? 7.668 27.875 -2.879 1 91.81 262 GLY A N 1
ATOM 2081 C CA . GLY A 1 262 ? 7.375 26.578 -2.283 1 91.81 262 GLY A CA 1
ATOM 2082 C C . GLY A 1 262 ? 7.418 25.438 -3.283 1 91.81 262 GLY A C 1
ATOM 2083 O O . GLY A 1 262 ? 8.219 25.469 -4.223 1 91.81 262 GLY A O 1
ATOM 2084 N N . MET A 1 263 ? 6.711 24.438 -3.035 1 87.19 263 MET A N 1
ATOM 2085 C CA . MET A 1 263 ? 6.703 23.203 -3.824 1 87.19 263 MET A CA 1
ATOM 2086 C C . MET A 1 263 ? 5.965 23.406 -5.141 1 87.19 263 MET A C 1
ATOM 2088 O O . MET A 1 263 ? 6.32 22.812 -6.156 1 87.19 263 MET A O 1
ATOM 2092 N N . CYS A 1 264 ? 4.93 24.172 -5.055 1 89.75 264 CYS A N 1
ATOM 2093 C CA . CYS A 1 264 ? 4.105 24.438 -6.23 1 89.75 264 CYS A CA 1
ATOM 2094 C C . CYS A 1 264 ? 4.293 25.859 -6.727 1 89.75 264 CYS A C 1
ATOM 2096 O O . CYS A 1 264 ? 3.336 26.641 -6.773 1 89.75 264 CYS A O 1
ATOM 2098 N N . ASN A 1 265 ? 5.527 26.078 -7.188 1 89.38 265 ASN A N 1
ATOM 2099 C CA . ASN A 1 265 ? 5.91 27.453 -7.504 1 89.38 265 ASN A CA 1
ATOM 2100 C C . ASN A 1 265 ? 5.871 27.703 -9.008 1 89.38 265 ASN A C 1
ATOM 2102 O O . ASN A 1 265 ? 6.285 28.766 -9.469 1 89.38 265 ASN A O 1
ATOM 2106 N N . LEU A 1 266 ? 5.332 26.812 -9.805 1 89.44 266 LEU A N 1
ATOM 2107 C CA . LEU A 1 266 ? 5.234 26.984 -11.25 1 89.44 266 LEU A CA 1
ATOM 2108 C C . LEU A 1 266 ? 3.949 27.719 -11.625 1 89.44 266 LEU A C 1
ATOM 2110 O O . LEU A 1 266 ? 3.059 27.891 -10.789 1 89.44 266 LEU A O 1
ATOM 2114 N N . PRO A 1 267 ? 3.896 28.172 -12.828 1 92.25 267 PRO A N 1
ATOM 2115 C CA . PRO A 1 267 ? 2.678 28.859 -13.258 1 92.25 267 PRO A CA 1
ATOM 2116 C C . PRO A 1 267 ? 1.435 27.984 -13.148 1 92.25 267 PRO A C 1
ATOM 2118 O O . PRO A 1 267 ? 1.531 26.75 -13.234 1 92.25 267 PRO A O 1
ATOM 2121 N N . ASP A 1 268 ? 0.323 28.609 -13.008 1 91.25 268 ASP A N 1
ATOM 2122 C CA . ASP A 1 268 ? -0.948 27.922 -12.789 1 91.25 268 ASP A CA 1
ATOM 2123 C C . ASP A 1 268 ? -1.248 26.938 -13.93 1 91.25 268 ASP A C 1
ATOM 2125 O O . ASP A 1 268 ? -1.956 25.953 -13.734 1 91.25 268 ASP A O 1
ATOM 2129 N N . SER A 1 269 ? -0.756 27.219 -15.062 1 93.38 269 SER A N 1
ATOM 2130 C CA . SER A 1 269 ? -1.006 26.359 -16.219 1 93.38 269 SER A CA 1
ATOM 2131 C C . SER A 1 269 ? -0.516 24.938 -15.969 1 93.38 269 SER A C 1
ATOM 2133 O O . SER A 1 269 ? -1.086 23.969 -16.484 1 93.38 269 SER A O 1
ATOM 2135 N N . VAL A 1 270 ? 0.483 24.875 -15.117 1 91.5 270 VAL A N 1
ATOM 2136 C CA . VAL A 1 270 ? 1.06 23.578 -14.789 1 91.5 270 VAL A CA 1
ATOM 2137 C C . VAL A 1 270 ? 0.11 22.812 -13.867 1 91.5 270 VAL A C 1
ATOM 2139 O O . VAL A 1 270 ? 0.083 21.578 -13.883 1 91.5 270 VAL A O 1
ATOM 2142 N N . TYR A 1 271 ? -0.708 23.531 -13.188 1 93.5 271 TYR A N 1
ATOM 2143 C CA . TYR A 1 271 ? -1.596 22.938 -12.195 1 93.5 271 TYR A CA 1
ATOM 2144 C C . TYR A 1 271 ? -3.049 23.031 -12.641 1 93.5 271 TYR A C 1
ATOM 2146 O O . TYR A 1 271 ? -3.965 22.797 -11.852 1 93.5 271 TYR A O 1
ATOM 2154 N N . ARG A 1 272 ? -3.305 23.375 -13.844 1 94.88 272 ARG A N 1
ATOM 2155 C CA . ARG A 1 272 ? -4.629 23.734 -14.336 1 94.88 272 ARG A CA 1
ATOM 2156 C C . ARG A 1 272 ? -5.621 22.594 -14.133 1 94.88 272 ARG A C 1
ATOM 2158 O O . ARG A 1 272 ? -6.754 22.812 -13.703 1 94.88 272 ARG A O 1
ATOM 2165 N N . LYS A 1 273 ? -5.207 21.391 -14.453 1 94.25 273 LYS A N 1
ATOM 2166 C CA . LYS A 1 273 ? -6.105 20.25 -14.328 1 94.25 273 LYS A CA 1
ATOM 2167 C C . LYS A 1 273 ? -6.605 20.094 -12.898 1 94.25 273 LYS A C 1
ATOM 2169 O O . LYS A 1 273 ? -7.805 19.938 -12.664 1 94.25 273 LYS A O 1
ATOM 2174 N N . GLU A 1 274 ? -5.723 20.125 -12 1 95.19 274 GLU A N 1
ATOM 2175 C CA . GLU A 1 274 ? -6.059 19.953 -10.586 1 95.19 274 GLU A CA 1
ATOM 2176 C C . GLU A 1 274 ? -6.883 21.141 -10.078 1 95.19 274 GLU A C 1
ATOM 2178 O O . GLU A 1 274 ? -7.871 20.953 -9.367 1 95.19 274 GLU A O 1
ATOM 2183 N N . LEU A 1 275 ? -6.48 22.344 -10.438 1 96.81 275 LEU A N 1
ATOM 2184 C CA . LEU A 1 275 ? -7.191 23.531 -10.008 1 96.81 275 LEU A CA 1
ATOM 2185 C C . LEU A 1 275 ? -8.617 23.547 -10.555 1 96.81 275 LEU A C 1
ATOM 2187 O O . LEU A 1 275 ? -9.547 23.938 -9.859 1 96.81 275 LEU A O 1
ATOM 2191 N N . ASP A 1 276 ? -8.797 23.078 -11.766 1 97.12 276 ASP A N 1
ATOM 2192 C CA . ASP A 1 276 ? -10.125 23 -12.367 1 97.12 276 ASP A CA 1
ATOM 2193 C C . ASP A 1 276 ? -11.016 22.031 -11.609 1 97.12 276 ASP A C 1
ATOM 2195 O O . ASP A 1 276 ? -12.195 22.297 -11.398 1 97.12 276 ASP A O 1
ATOM 2199 N N . VAL A 1 277 ? -10.422 20.984 -11.242 1 96.94 277 VAL A N 1
ATOM 2200 C CA . VAL A 1 277 ? -11.172 19.953 -10.523 1 96.94 277 VAL A CA 1
ATOM 2201 C C . VAL A 1 277 ? -11.609 20.5 -9.156 1 96.94 277 VAL A C 1
ATOM 2203 O O . VAL A 1 277 ? -12.766 20.359 -8.766 1 96.94 277 VAL A O 1
ATOM 2206 N N . TYR A 1 278 ? -10.688 21.156 -8.43 1 97.38 278 TYR A N 1
ATOM 2207 C CA . TYR A 1 278 ? -11.047 21.766 -7.156 1 97.38 278 TYR A CA 1
ATOM 2208 C C . TYR A 1 278 ? -12.172 22.781 -7.344 1 97.38 278 TYR A C 1
ATOM 2210 O O . TYR A 1 278 ? -13.141 22.797 -6.578 1 97.38 278 TYR A O 1
ATOM 2218 N N . GLN A 1 279 ? -12.016 23.578 -8.359 1 97.5 279 GLN A N 1
ATOM 2219 C CA . GLN A 1 279 ? -12.977 24.641 -8.617 1 97.5 279 GLN A CA 1
ATOM 2220 C C . GLN A 1 279 ? -14.359 24.078 -8.945 1 97.5 279 GLN A C 1
ATOM 2222 O O . GLN A 1 279 ? -15.375 24.609 -8.484 1 97.5 279 GLN A O 1
ATOM 2227 N N . SER A 1 280 ? -14.383 23.047 -9.688 1 97.62 280 SER A N 1
ATOM 2228 C CA . SER A 1 280 ? -15.641 22.469 -10.18 1 97.62 280 SER A CA 1
ATOM 2229 C C . SER A 1 280 ? -16.359 21.703 -9.078 1 97.62 280 SER A C 1
ATOM 2231 O O . SER A 1 280 ? -17.594 21.641 -9.047 1 97.62 280 SER A O 1
ATOM 2233 N N . ASN A 1 281 ? -15.609 21.125 -8.148 1 97.5 281 ASN A N 1
ATOM 2234 C CA . ASN A 1 281 ? -16.219 20.141 -7.25 1 97.5 281 ASN A CA 1
ATOM 2235 C C . ASN A 1 281 ? -16.391 20.703 -5.844 1 97.5 281 ASN A C 1
ATOM 2237 O O . ASN A 1 281 ? -17.328 20.344 -5.133 1 97.5 281 ASN A O 1
ATOM 2241 N N . ALA A 1 282 ? -15.5 21.547 -5.402 1 97.75 282 ALA A N 1
ATOM 2242 C CA . ALA A 1 282 ? -15.562 22.078 -4.043 1 97.75 282 ALA A CA 1
ATOM 2243 C C . ALA A 1 282 ? -16.75 23.016 -3.875 1 97.75 282 ALA A C 1
ATOM 2245 O O . ALA A 1 282 ? -17.219 23.641 -4.84 1 97.75 282 ALA A O 1
ATOM 2246 N N . GLN A 1 283 ? -17.297 23.078 -2.666 1 97.5 283 GLN A N 1
ATOM 2247 C CA . GLN A 1 283 ? -18.359 24.031 -2.396 1 97.5 283 GLN A CA 1
ATOM 2248 C C . GLN A 1 283 ? -17.938 25.453 -2.758 1 97.5 283 GLN A C 1
ATOM 2250 O O . GLN A 1 283 ? -18.719 26.203 -3.338 1 97.5 283 GLN A O 1
ATOM 2255 N N . TRP A 1 284 ? -16.766 25.797 -2.402 1 97.25 284 TRP A N 1
ATOM 2256 C CA . TRP A 1 284 ? -16.031 26.938 -2.943 1 97.25 284 TRP A CA 1
ATOM 2257 C C . TRP A 1 284 ? -14.531 26.734 -2.822 1 97.25 284 TRP A C 1
ATOM 2259 O O . TRP A 1 284 ? -14.07 25.859 -2.08 1 97.25 284 TRP A O 1
ATOM 2269 N N . LEU A 1 285 ? -13.781 27.484 -3.617 1 98.19 285 LEU A N 1
ATOM 2270 C CA . LEU A 1 285 ? -12.328 27.375 -3.633 1 98.19 285 LEU A CA 1
ATOM 2271 C C . LEU A 1 285 ? -11.688 28.75 -3.416 1 98.19 285 LEU A C 1
ATOM 2273 O O . LEU A 1 285 ? -11.984 29.703 -4.145 1 98.19 285 LEU A O 1
ATOM 2277 N N . ASP A 1 286 ? -10.922 28.859 -2.365 1 98.06 286 ASP A N 1
ATOM 2278 C CA . ASP A 1 286 ? -10.055 30.016 -2.148 1 98.06 286 ASP A CA 1
ATOM 2279 C C . ASP A 1 286 ? -8.602 29.672 -2.443 1 98.06 286 ASP A C 1
ATOM 2281 O O . ASP A 1 286 ? -8.07 28.688 -1.922 1 98.06 286 ASP A O 1
ATOM 2285 N N . ILE A 1 287 ? -7.988 30.453 -3.289 1 97.19 287 ILE A N 1
ATOM 2286 C CA . ILE A 1 287 ? -6.57 30.25 -3.582 1 97.19 287 ILE A CA 1
ATOM 2287 C C . ILE A 1 287 ? -5.805 31.547 -3.291 1 97.19 287 ILE A C 1
ATOM 2289 O O . ILE A 1 287 ? -6.246 32.625 -3.658 1 97.19 287 ILE A O 1
ATOM 2293 N N . ALA A 1 288 ? -4.715 31.422 -2.611 1 97.5 288 ALA A N 1
ATOM 2294 C CA . ALA A 1 288 ? -3.846 32.562 -2.346 1 97.5 288 ALA A CA 1
ATOM 2295 C C . ALA A 1 288 ? -2.375 32.156 -2.43 1 97.5 288 ALA A C 1
ATOM 2297 O O . ALA A 1 288 ? -2.021 31 -2.168 1 97.5 288 ALA A O 1
ATOM 2298 N N . THR A 1 289 ? -1.562 33.062 -2.844 1 97.25 289 THR A N 1
ATOM 2299 C CA . THR A 1 289 ? -0.114 32.875 -2.824 1 97.25 289 THR A CA 1
ATOM 2300 C C . THR A 1 289 ? 0.534 33.844 -1.837 1 97.25 289 THR A C 1
ATOM 2302 O O . THR A 1 289 ? 0.214 35.031 -1.825 1 97.25 289 THR A O 1
ATOM 2305 N N . VAL A 1 290 ? 1.37 33.344 -1.022 1 97.06 290 VAL A N 1
ATOM 2306 C CA . VAL A 1 290 ? 2.082 34.188 -0.062 1 97.06 290 VAL A CA 1
ATOM 2307 C C . VAL A 1 290 ? 3.586 34.094 -0.312 1 97.06 290 VAL A C 1
ATOM 2309 O O . VAL A 1 290 ? 4.082 33.062 -0.784 1 97.06 290 VAL A O 1
ATOM 2312 N N . GLU A 1 291 ? 4.293 35.125 0.022 1 95.69 291 GLU A N 1
ATOM 2313 C CA . GLU A 1 291 ? 5.75 35.125 -0.108 1 95.69 291 GLU A CA 1
ATOM 2314 C C . GLU A 1 291 ? 6.391 34.188 0.933 1 95.69 291 GLU A C 1
ATOM 2316 O O . GLU A 1 291 ? 6.105 34.312 2.127 1 95.69 291 GLU A O 1
ATOM 2321 N N . GLY A 1 292 ? 7.191 33.312 0.449 1 92.88 292 GLY A N 1
ATOM 2322 C CA . GLY A 1 292 ? 7.88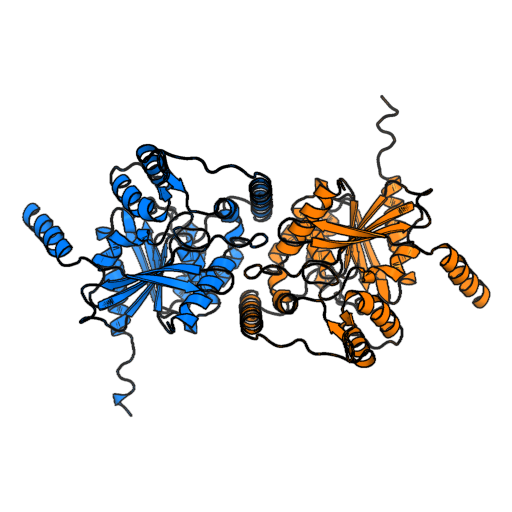7 32.406 1.359 1 92.88 292 GLY A CA 1
ATOM 2323 C C . GLY A 1 292 ? 8.297 31.109 0.712 1 92.88 292 GLY A C 1
ATOM 2324 O O . GLY A 1 292 ? 8.109 30.922 -0.491 1 92.88 292 GLY A O 1
ATOM 2325 N N . THR A 1 293 ? 8.914 30.266 1.548 1 91.56 293 THR A N 1
ATOM 2326 C CA . THR A 1 293 ? 9.359 28.953 1.095 1 91.56 293 THR A CA 1
ATOM 2327 C C . THR A 1 293 ? 8.375 27.875 1.521 1 91.56 293 THR A C 1
ATOM 2329 O O . THR A 1 293 ? 7.281 28.188 2.006 1 91.56 293 THR A O 1
ATOM 2332 N N . HIS A 1 294 ? 8.656 26.625 1.27 1 91.38 294 HIS A N 1
ATOM 2333 C CA . HIS A 1 294 ? 7.762 25.469 1.399 1 91.38 294 HIS A CA 1
ATOM 2334 C C . HIS A 1 294 ? 7.145 25.406 2.793 1 91.38 294 HIS A C 1
ATOM 2336 O O . HIS A 1 294 ? 6.008 24.953 2.953 1 91.38 294 HIS A O 1
ATOM 2342 N N . HIS A 1 295 ? 7.859 25.891 3.824 1 94.06 295 HIS A N 1
ATOM 2343 C CA . HIS A 1 295 ? 7.363 25.859 5.195 1 94.06 295 HIS A CA 1
ATOM 2344 C C . HIS A 1 295 ? 6.965 27.25 5.664 1 94.06 295 HIS A C 1
ATOM 2346 O O . HIS A 1 295 ? 7.223 27.625 6.812 1 94.06 295 HIS A O 1
ATOM 2352 N N . VAL A 1 296 ? 6.332 27.938 4.848 1 93.25 296 VAL A N 1
ATOM 2353 C CA . VAL A 1 296 ? 5.992 29.344 5.113 1 93.25 296 VAL A CA 1
ATOM 2354 C C . VAL A 1 296 ? 5.043 29.422 6.305 1 93.25 296 VAL A C 1
ATOM 2356 O O . VAL A 1 296 ? 5.098 30.375 7.09 1 93.25 296 VAL A O 1
ATOM 2359 N N . HIS A 1 297 ? 4.207 28.438 6.578 1 96 297 HIS A N 1
ATOM 2360 C CA . HIS A 1 297 ? 3.289 28.438 7.711 1 96 297 HIS A CA 1
ATOM 2361 C C . HIS A 1 297 ? 4.047 28.391 9.031 1 96 297 HIS A C 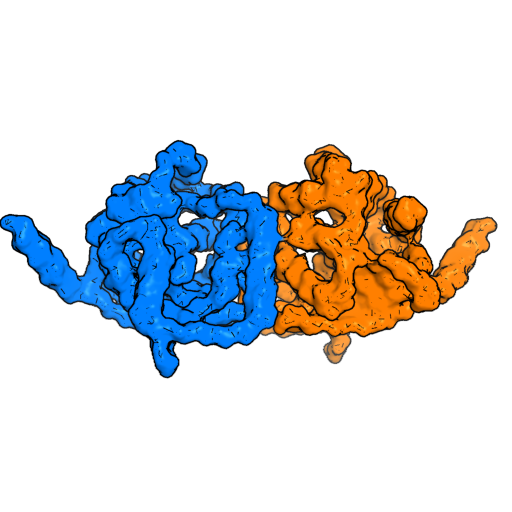1
ATOM 2363 O O . HIS A 1 297 ? 3.527 28.828 10.062 1 96 297 HIS A O 1
ATOM 2369 N N . LEU A 1 298 ? 5.207 27.875 8.969 1 93.94 298 LEU A N 1
ATOM 2370 C CA . LEU A 1 298 ? 6.051 27.766 10.156 1 93.94 298 LEU A CA 1
ATOM 2371 C C . LEU A 1 298 ? 7.008 28.953 10.258 1 93.94 298 LEU A C 1
ATOM 2373 O O . LEU A 1 298 ? 7.168 29.531 11.328 1 93.94 298 LEU A O 1
ATOM 2377 N N . SER A 1 299 ? 7.613 29.391 9.148 1 90.69 299 SER A N 1
ATOM 2378 C CA . SER A 1 299 ? 8.656 30.406 9.141 1 90.69 299 SER A CA 1
ATOM 2379 C C . SER A 1 299 ? 8.055 31.812 9.133 1 90.69 299 SER A C 1
ATOM 2381 O O . SER A 1 299 ? 8.633 32.75 9.695 1 90.69 299 SER A O 1
ATOM 2383 N N . HIS A 1 300 ? 6.926 31.969 8.438 1 92.19 300 HIS A N 1
ATOM 2384 C CA . HIS A 1 300 ? 6.242 33.25 8.344 1 92.19 300 HIS A CA 1
ATOM 2385 C C . HIS A 1 300 ? 4.738 33.094 8.539 1 92.19 300 HIS A C 1
ATOM 2387 O O . HIS A 1 300 ? 3.947 33.469 7.668 1 92.19 300 HIS A O 1
ATOM 2393 N N . PRO A 1 301 ? 4.391 32.656 9.75 1 95.31 301 PRO A N 1
ATOM 2394 C CA . PRO A 1 301 ? 2.975 32.375 10.008 1 95.31 301 PRO A CA 1
ATOM 2395 C C . PRO A 1 301 ? 2.084 33.594 9.82 1 95.31 301 PRO A C 1
ATOM 2397 O O . PRO A 1 301 ? 0.9 33.469 9.5 1 95.31 301 PRO A O 1
ATOM 2400 N N . GLU A 1 302 ? 2.602 34.812 10.008 1 95.31 302 GLU A N 1
ATOM 2401 C CA . GLU A 1 302 ? 1.825 36.062 9.906 1 95.31 302 GLU A CA 1
ATOM 2402 C C . GLU A 1 302 ? 1.312 36.281 8.484 1 95.31 302 GLU A C 1
ATOM 2404 O O . GLU A 1 302 ? 0.348 37 8.273 1 95.31 302 GLU A O 1
ATOM 2409 N N . ARG A 1 303 ? 1.956 35.594 7.547 1 96.81 303 ARG A N 1
ATOM 2410 C CA . ARG A 1 303 ? 1.542 35.719 6.152 1 96.81 303 ARG A CA 1
ATOM 2411 C C . ARG A 1 303 ? 0.432 34.719 5.82 1 96.81 303 ARG A C 1
ATOM 2413 O O . ARG A 1 303 ? -0.315 34.938 4.859 1 96.81 303 ARG A O 1
ATOM 2420 N N . VAL A 1 304 ? 0.307 33.688 6.547 1 98.19 304 VAL A N 1
ATOM 2421 C CA . VAL A 1 304 ? -0.628 32.594 6.289 1 98.19 304 VAL A CA 1
ATOM 2422 C C . VAL A 1 304 ? -1.859 32.75 7.176 1 98.19 304 VAL A C 1
ATOM 2424 O O . VAL A 1 304 ? -2.986 32.5 6.734 1 98.19 304 VAL A O 1
ATOM 2427 N N . ALA A 1 305 ? -1.745 33.219 8.383 1 97.88 305 ALA A N 1
ATOM 2428 C CA . ALA A 1 305 ? -2.758 33.219 9.438 1 97.88 305 ALA A CA 1
ATOM 2429 C C . ALA A 1 305 ? -3.99 34 9.016 1 97.88 305 ALA A C 1
ATOM 2431 O O . ALA A 1 305 ? -5.121 33.562 9.211 1 97.88 305 ALA A O 1
ATOM 2432 N N . PRO A 1 306 ? -3.805 35.219 8.43 1 97.81 306 PRO A N 1
ATOM 2433 C CA . PRO A 1 306 ? -5.008 35.969 8.055 1 97.81 306 PRO A CA 1
ATOM 2434 C C . PRO A 1 306 ? -5.867 35.25 7.031 1 97.81 306 PRO A C 1
ATOM 2436 O O . PRO A 1 306 ? -7.098 35.344 7.074 1 97.81 306 PRO A O 1
ATOM 2439 N N . LEU A 1 307 ? -5.273 34.5 6.137 1 98.38 307 LEU A N 1
ATOM 2440 C CA . LEU A 1 307 ? -5.996 33.781 5.109 1 98.38 307 LEU A CA 1
ATOM 2441 C C . LEU A 1 307 ? -6.766 32.594 5.719 1 98.38 307 LEU A C 1
ATOM 2443 O O . LEU A 1 307 ? -7.961 32.438 5.465 1 98.38 307 LEU A O 1
ATOM 2447 N N . VAL A 1 308 ? -6.074 31.828 6.531 1 98.56 308 VAL A N 1
ATOM 2448 C CA . VAL A 1 308 ? -6.684 30.672 7.176 1 98.56 308 VAL A CA 1
ATOM 2449 C C . VAL A 1 308 ? -7.801 31.141 8.109 1 98.56 308 VAL A C 1
ATOM 2451 O O . VAL A 1 308 ? -8.883 30.547 8.133 1 98.56 308 VAL A O 1
ATOM 2454 N N . SER A 1 309 ? -7.516 32.219 8.852 1 97.31 309 SER A N 1
ATOM 2455 C CA . SER A 1 309 ? -8.508 32.75 9.773 1 97.31 309 SER A CA 1
ATOM 2456 C C . SER A 1 309 ? -9.758 33.219 9.031 1 97.31 309 SER A C 1
ATOM 2458 O O . SER A 1 309 ? -10.883 32.969 9.469 1 97.31 309 SER A O 1
ATOM 2460 N N . GLY A 1 310 ? -9.492 33.969 7.953 1 97 310 GLY A N 1
ATOM 2461 C CA . GLY A 1 310 ? -10.617 34.406 7.141 1 97 310 GLY A CA 1
ATOM 2462 C C . GLY A 1 310 ? -11.453 33.25 6.621 1 97 310 GLY A C 1
ATOM 2463 O O . GLY A 1 310 ? -12.68 33.312 6.625 1 97 310 GLY A O 1
ATOM 2464 N N . PHE A 1 311 ? -10.852 32.156 6.188 1 98 311 PHE A N 1
ATOM 2465 C CA . PHE A 1 311 ? -11.516 30.984 5.68 1 98 311 PHE A CA 1
ATOM 2466 C C . PHE A 1 311 ? -12.336 30.312 6.773 1 98 311 PHE A C 1
ATOM 2468 O O . PHE A 1 311 ? -13.492 29.922 6.547 1 98 311 PHE A O 1
ATOM 2475 N N . LEU A 1 312 ? -11.758 30.141 7.969 1 96.88 312 LEU A N 1
ATOM 2476 C CA . LEU A 1 312 ? -12.438 29.5 9.094 1 96.88 312 LEU A CA 1
ATOM 2477 C C . LEU A 1 312 ? -13.641 30.328 9.531 1 96.88 312 LEU A C 1
ATOM 2479 O O . LEU A 1 312 ? -14.68 29.781 9.906 1 96.88 312 LEU A O 1
ATOM 2483 N N . GLN A 1 313 ? -13.5 31.609 9.469 1 93.5 313 GLN A N 1
ATOM 2484 C CA . GLN A 1 313 ? -14.609 32.5 9.828 1 93.5 313 GLN A CA 1
ATOM 2485 C C . GLN A 1 313 ? -15.758 32.344 8.828 1 93.5 313 GLN A C 1
ATOM 2487 O O . GLN A 1 313 ? -16.922 32.312 9.219 1 93.5 313 GLN A O 1
ATOM 2492 N N . LYS A 1 314 ? -15.359 32.344 7.613 1 93.69 314 LYS A N 1
ATOM 2493 C CA . LYS A 1 314 ? -16.359 32.125 6.562 1 93.69 314 LYS A CA 1
ATOM 2494 C C . LYS A 1 314 ? -17.109 30.828 6.77 1 93.69 314 LYS A C 1
ATOM 2496 O O . LYS A 1 314 ? -18.328 30.75 6.535 1 93.69 314 LYS A O 1
ATOM 2501 N N . LEU A 1 315 ? -16.469 29.766 7.172 1 91.69 315 LEU A N 1
ATOM 2502 C CA . LEU A 1 315 ? -17.062 28.453 7.445 1 91.69 315 LEU A CA 1
ATOM 2503 C C . LEU A 1 315 ? -18.078 28.562 8.578 1 91.69 315 LEU A C 1
ATOM 2505 O O . LEU A 1 315 ? -19.141 27.938 8.523 1 91.69 315 LEU A O 1
ATOM 2509 N N . GLY A 1 316 ? -17.766 29.266 9.648 1 84.56 316 GLY A N 1
ATOM 2510 C CA . GLY A 1 316 ? -18.656 29.438 10.789 1 84.56 316 GLY A CA 1
ATOM 2511 C C . GLY A 1 316 ? -19.953 30.141 10.438 1 84.56 316 GLY A C 1
ATOM 2512 O O . GLY A 1 316 ? -20.984 29.906 11.062 1 84.56 316 GLY A O 1
ATOM 2513 N N . GLN A 1 317 ? -19.891 30.984 9.461 1 76.56 317 GLN A N 1
ATOM 2514 C CA . GLN A 1 317 ? -21.047 31.75 9.039 1 76.56 317 GLN A CA 1
ATOM 2515 C C . GLN A 1 317 ? -21.938 30.938 8.117 1 76.56 317 GLN A C 1
ATOM 2517 O O . GLN A 1 317 ? -23.141 31.188 8.008 1 76.56 317 GLN A O 1
ATOM 2522 N N . SER A 1 318 ? -21.422 29.984 7.391 1 63.75 318 SER A N 1
ATOM 2523 C CA . SER A 1 318 ? -22.156 29.203 6.402 1 63.75 318 SER A CA 1
ATOM 2524 C C . SER A 1 318 ? -22.875 28.031 7.059 1 63.75 318 SER A C 1
ATOM 2526 O O . SER A 1 318 ? -23.703 27.375 6.422 1 63.75 318 SER A O 1
ATOM 2528 N N . SER A 1 319 ? -22.594 27.594 8.18 1 58.66 319 SER A N 1
ATOM 2529 C CA . SER A 1 319 ? -23.297 26.5 8.828 1 58.66 319 SER A CA 1
ATOM 2530 C C . SER A 1 319 ? -24.75 26.875 9.133 1 58.66 319 SER A C 1
ATOM 2532 O O . SER A 1 319 ? -25.016 27.969 9.633 1 58.66 319 SER A O 1
ATOM 2534 N N . PRO A 1 320 ? -25.797 26.25 8.539 1 44.75 320 PRO A N 1
ATOM 2535 C CA . PRO A 1 320 ? -27.219 26.578 8.633 1 44.75 320 PRO A CA 1
ATOM 2536 C C . PRO A 1 320 ? -27.703 26.719 10.07 1 44.75 320 PRO A C 1
ATOM 2538 O O . PRO A 1 320 ? -27.672 25.75 10.836 1 44.75 320 PRO A O 1
ATOM 2541 N N . LYS A 1 321 ? -27.578 27.531 10.859 1 43.41 321 LYS A N 1
ATOM 2542 C CA . LYS A 1 321 ? -28.422 27.656 12.039 1 43.41 321 LYS A CA 1
ATOM 2543 C C . LYS A 1 321 ? -29.906 27.5 11.68 1 43.41 321 LYS A C 1
ATOM 2545 O O . LYS A 1 321 ? -30.719 27.141 12.531 1 43.41 321 LYS A O 1
ATOM 2550 N N . ASP A 1 322 ? -30.219 28.156 10.68 1 36.47 322 ASP A N 1
ATOM 2551 C CA . ASP A 1 322 ? -31.578 28.688 10.547 1 36.47 322 ASP A CA 1
ATOM 2552 C C . ASP A 1 322 ? -32.562 27.594 10.133 1 36.47 322 ASP A C 1
ATOM 2554 O O . ASP A 1 322 ? -33.719 27.875 9.852 1 36.47 322 ASP A O 1
ATOM 2558 N N . ILE A 1 323 ? -32.062 26.406 9.805 1 34.69 323 ILE A N 1
ATOM 2559 C CA . ILE A 1 323 ? -33.219 25.641 9.367 1 34.69 323 ILE A CA 1
ATOM 2560 C C . ILE A 1 323 ? -34.031 25.203 10.578 1 34.69 323 ILE A C 1
ATOM 2562 O O . ILE A 1 323 ? -35.125 24.641 10.43 1 34.69 323 ILE A O 1
ATOM 2566 N N . TYR A 1 324 ? -33.5 25.156 11.836 1 33 324 TYR A N 1
ATOM 2567 C CA . TYR A 1 324 ? -34.406 24.719 12.891 1 33 324 TYR A CA 1
ATOM 2568 C C . TYR A 1 324 ? -35.375 25.828 13.266 1 33 324 TYR A C 1
ATOM 2570 O O . TYR A 1 324 ? -36.281 25.625 14.062 1 33 324 TYR A O 1
ATOM 2578 N N . SER A 1 325 ? -35.125 27.062 12.984 1 29.36 325 SER A N 1
ATOM 2579 C CA . SER A 1 325 ? -36.188 27.938 13.508 1 29.36 325 SER A CA 1
ATOM 2580 C C . SER A 1 325 ? -37.469 27.797 12.711 1 29.36 325 SER A C 1
ATOM 2582 O O . SER A 1 325 ? -38.469 28.453 13.016 1 29.36 325 SER A O 1
ATOM 2584 N N . LYS A 1 326 ? -37.344 27.344 11.492 1 31.05 326 LYS A N 1
ATOM 2585 C CA . LYS A 1 326 ? -38.688 27.344 10.875 1 31.05 326 LYS A CA 1
ATOM 2586 C C . LYS A 1 326 ? -39.438 26.078 11.219 1 31.05 326 LYS A C 1
ATOM 2588 O O . LYS A 1 326 ? -40.531 25.828 10.672 1 31.05 326 LYS A O 1
ATOM 2593 N N . LEU A 1 327 ? -38.781 25 11.992 1 25.05 327 LEU A N 1
ATOM 2594 C CA . LEU A 1 327 ? -39.875 24.188 12.445 1 25.05 327 LEU A CA 1
ATOM 2595 C C . LEU A 1 327 ? -40.375 24.641 13.812 1 25.05 327 LEU A C 1
ATOM 2597 O O . LEU A 1 327 ? -39.594 24.969 14.695 1 25.05 327 LEU A O 1
ATOM 2601 N N . MET B 1 1 ? -8.641 -49.156 -27.828 1 29.42 1 MET B N 1
ATOM 2602 C CA . MET B 1 1 ? -7.555 -48.219 -28.094 1 29.42 1 MET B CA 1
ATOM 2603 C C . MET B 1 1 ? -7.617 -47.031 -27.156 1 29.42 1 MET B C 1
ATOM 2605 O O . MET B 1 1 ? -6.59 -46.438 -26.844 1 29.42 1 MET B O 1
ATOM 2609 N N . ILE B 1 2 ? -8.828 -46.562 -26.766 1 37.16 2 ILE B N 1
ATOM 2610 C CA . ILE B 1 2 ? -9.086 -45.469 -25.844 1 37.16 2 ILE B CA 1
ATOM 2611 C C . ILE B 1 2 ? -8.727 -45.906 -24.422 1 37.16 2 ILE B C 1
ATOM 2613 O O . ILE B 1 2 ? -8.094 -45.125 -23.672 1 37.16 2 ILE B O 1
ATOM 2617 N N . LEU B 1 3 ? -9.023 -47.094 -24.047 1 37.94 3 LEU B N 1
ATOM 2618 C CA . LEU B 1 3 ? -8.75 -47.594 -22.703 1 37.94 3 LEU B CA 1
ATOM 2619 C C . LEU B 1 3 ? -7.246 -47.781 -22.484 1 37.94 3 LEU B C 1
ATOM 2621 O O . LEU B 1 3 ? -6.738 -47.5 -21.391 1 37.94 3 LEU B O 1
ATOM 2625 N N . PHE B 1 4 ? -6.5 -48.281 -23.484 1 38.31 4 PHE B N 1
ATOM 2626 C CA . PHE B 1 4 ? -5.059 -48.469 -23.359 1 38.31 4 PHE B CA 1
ATOM 2627 C C . PHE B 1 4 ? -4.352 -47.125 -23.219 1 38.31 4 PHE B C 1
ATOM 2629 O O . PHE B 1 4 ? -3.316 -47.031 -22.562 1 38.31 4 PHE B O 1
ATOM 2636 N N . LEU B 1 5 ? -4.836 -45.969 -23.906 1 36.75 5 LEU B N 1
ATOM 2637 C CA . LEU B 1 5 ? -4.223 -44.656 -23.766 1 36.75 5 LEU B CA 1
ATOM 2638 C C . LEU B 1 5 ? -4.531 -44.062 -22.406 1 36.75 5 LEU B C 1
ATOM 2640 O O . LEU B 1 5 ? -3.73 -43.312 -21.859 1 36.75 5 LEU B O 1
ATOM 2644 N N . GLN B 1 6 ? -5.637 -44.438 -21.828 1 37.28 6 GLN B N 1
ATOM 2645 C CA . GLN B 1 6 ? -5.965 -43.969 -20.469 1 37.28 6 GLN B CA 1
ATOM 2646 C C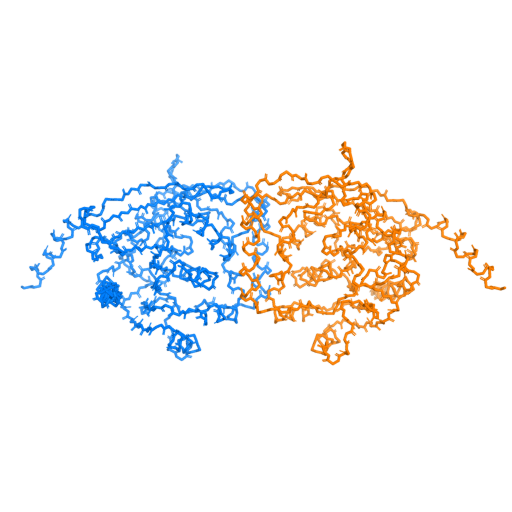 . GLN B 1 6 ? -5.102 -44.688 -19.422 1 37.28 6 GLN B C 1
ATOM 2648 O O . GLN B 1 6 ? -4.668 -44.062 -18.453 1 37.28 6 GLN B O 1
ATOM 2653 N N . ILE B 1 7 ? -4.891 -45.969 -19.594 1 39.25 7 ILE B N 1
ATOM 2654 C CA . ILE B 1 7 ? -4.109 -46.75 -18.641 1 39.25 7 ILE B CA 1
ATOM 2655 C C . ILE B 1 7 ? -2.645 -46.312 -18.688 1 39.25 7 ILE B C 1
ATOM 2657 O O . ILE B 1 7 ? -1.995 -46.156 -17.656 1 39.25 7 ILE B O 1
ATOM 2661 N N . ASN B 1 8 ? -2.033 -46.062 -19.875 1 38.06 8 ASN B N 1
ATOM 2662 C CA . ASN B 1 8 ? -0.644 -45.625 -19.984 1 38.06 8 ASN B CA 1
ATOM 2663 C C . ASN B 1 8 ? -0.454 -44.219 -19.438 1 38.06 8 ASN B C 1
ATOM 2665 O O . ASN B 1 8 ? 0.647 -43.844 -19.031 1 38.06 8 ASN B O 1
ATOM 2669 N N . VAL B 1 9 ? -1.465 -43.344 -19.531 1 40.78 9 VAL B N 1
ATOM 2670 C CA . VAL B 1 9 ? -1.404 -42 -18.938 1 40.78 9 VAL B CA 1
ATOM 2671 C C . VAL B 1 9 ? -1.421 -42.094 -17.422 1 40.78 9 VAL B C 1
ATOM 2673 O O . VAL B 1 9 ? -0.684 -41.375 -16.734 1 40.78 9 VAL B O 1
ATOM 2676 N N . TRP B 1 10 ? -2.215 -42.969 -16.844 1 39.56 10 TRP B N 1
ATOM 2677 C CA . TRP B 1 10 ? -2.25 -43.156 -15.398 1 39.56 10 TRP B CA 1
ATOM 2678 C C . TRP B 1 10 ? -1.021 -43.938 -14.922 1 39.56 10 TRP B C 1
ATOM 2680 O O . TRP B 1 10 ? -0.522 -43.688 -13.82 1 39.56 10 TRP B O 1
ATOM 2690 N N . LYS B 1 11 ? -0.577 -45.031 -15.508 1 42.09 11 LYS B N 1
ATOM 2691 C CA . LYS B 1 11 ? 0.632 -45.781 -15.148 1 42.09 11 LYS B CA 1
ATOM 2692 C C . LYS B 1 11 ? 1.871 -44.906 -15.281 1 42.09 11 LYS B C 1
ATOM 2694 O O . LYS B 1 11 ? 2.77 -44.938 -14.438 1 42.09 11 LYS B O 1
ATOM 2699 N N . ASP B 1 12 ? 1.988 -44.125 -16.312 1 42.75 12 ASP B N 1
ATOM 2700 C CA . ASP B 1 12 ? 3.012 -43.094 -16.469 1 42.75 12 ASP B CA 1
ATOM 2701 C C . ASP B 1 12 ? 2.797 -41.969 -15.469 1 42.75 12 ASP B C 1
ATOM 2703 O O . ASP B 1 12 ? 3.73 -41.219 -15.164 1 42.75 12 ASP B O 1
ATOM 2707 N N . MET B 1 13 ? 1.671 -41.75 -14.961 1 45.28 13 MET B N 1
ATOM 2708 C CA . MET B 1 13 ? 1.351 -40.812 -13.875 1 45.28 13 MET B CA 1
ATOM 2709 C C . MET B 1 13 ? 1.934 -41.312 -12.555 1 45.28 13 MET B C 1
ATOM 2711 O O . MET B 1 13 ? 2.213 -40.5 -11.664 1 45.28 13 MET B O 1
ATOM 2715 N N . ALA B 1 14 ? 1.855 -42.594 -12.266 1 45.03 14 ALA B N 1
ATOM 2716 C CA . ALA B 1 14 ? 2.438 -43.156 -11.039 1 45.03 14 ALA B CA 1
ATOM 2717 C C . ALA B 1 14 ? 3.932 -42.844 -10.961 1 45.03 14 ALA B C 1
ATOM 2719 O O . ALA B 1 14 ? 4.461 -42.562 -9.883 1 45.03 14 ALA B O 1
ATOM 2720 N N . ASP B 1 15 ? 4.602 -43.062 -12.016 1 48.38 15 ASP B N 1
ATOM 2721 C CA . ASP B 1 15 ? 6.035 -42.812 -12.086 1 48.38 15 ASP B CA 1
ATOM 2722 C C . ASP B 1 15 ? 6.328 -41.312 -12.039 1 48.38 15 ASP B C 1
ATOM 2724 O O . ASP B 1 15 ? 7.492 -40.906 -11.992 1 48.38 15 ASP B O 1
ATOM 2728 N N . ARG B 1 16 ? 5.301 -40.5 -12.18 1 56.5 16 ARG B N 1
ATOM 2729 C CA . ARG B 1 16 ? 5.484 -39.031 -12.219 1 56.5 16 ARG B CA 1
ATOM 2730 C C . ARG B 1 16 ? 5.129 -38.406 -10.883 1 56.5 16 ARG B C 1
ATOM 2732 O O . ARG B 1 16 ? 4.719 -37.25 -10.836 1 56.5 16 ARG B O 1
ATOM 2739 N N . ALA B 1 17 ? 5.141 -39.219 -9.883 1 66.25 17 ALA B N 1
ATOM 2740 C CA . ALA B 1 17 ? 4.957 -38.719 -8.523 1 66.25 17 ALA B CA 1
ATOM 2741 C C . ALA B 1 17 ? 6.066 -37.75 -8.148 1 66.25 17 ALA B C 1
ATOM 2743 O O . ALA B 1 17 ? 7.234 -37.969 -8.492 1 66.25 17 ALA B O 1
ATOM 2744 N N . VAL B 1 18 ? 5.664 -36.5 -7.918 1 84.94 18 VAL B N 1
ATOM 2745 C CA . VAL B 1 18 ? 6.621 -35.5 -7.422 1 84.94 18 VAL B CA 1
ATOM 2746 C C . VAL B 1 18 ? 6.688 -35.562 -5.898 1 84.94 18 VAL B C 1
ATOM 2748 O O . VAL B 1 18 ? 5.676 -35.812 -5.234 1 84.94 18 VAL B O 1
ATOM 2751 N N . SER B 1 19 ? 7.926 -35.688 -5.414 1 89.12 19 SER B N 1
ATOM 2752 C CA . SER B 1 19 ? 8.141 -35.594 -3.973 1 89.12 19 SER B CA 1
ATOM 2753 C C . SER B 1 19 ? 8.352 -34.156 -3.537 1 89.12 19 SER B C 1
ATOM 2755 O O . SER B 1 19 ? 9.43 -33.594 -3.746 1 89.12 19 SER B O 1
ATOM 2757 N N . TRP B 1 20 ? 7.305 -33.625 -2.939 1 93.69 20 TRP B N 1
ATOM 2758 C CA . TRP B 1 20 ? 7.395 -32.25 -2.457 1 93.69 20 TRP B CA 1
ATOM 2759 C C . TRP B 1 20 ? 8.172 -32.188 -1.148 1 93.69 20 TRP B C 1
ATOM 2761 O O . TRP B 1 20 ? 8.031 -33.062 -0.289 1 93.69 20 TRP B O 1
ATOM 2771 N N . HIS B 1 21 ? 8.969 -31.219 -1.001 1 95.19 21 HIS B N 1
ATOM 2772 C CA . HIS B 1 21 ? 9.664 -30.906 0.241 1 95.19 21 HIS B CA 1
ATOM 2773 C C . HIS B 1 21 ? 9.219 -29.547 0.784 1 95.19 21 HIS B C 1
ATOM 2775 O O . HIS B 1 21 ? 9.164 -28.562 0.04 1 95.19 21 HIS B O 1
ATOM 2781 N N . ASP B 1 22 ? 8.938 -29.547 2.088 1 97.25 22 ASP B N 1
ATOM 2782 C CA . ASP B 1 22 ? 8.531 -28.297 2.713 1 97.25 22 ASP B CA 1
ATOM 2783 C C . ASP B 1 22 ? 9.703 -27.328 2.816 1 97.25 22 ASP B C 1
ATOM 2785 O O . ASP B 1 22 ? 10.844 -27.75 3.021 1 97.25 22 ASP B O 1
ATOM 2789 N N . ILE B 1 23 ? 9.414 -26.125 2.65 1 97.88 23 ILE B N 1
ATOM 2790 C CA . ILE B 1 23 ? 10.422 -25.094 2.814 1 97.88 23 ILE B CA 1
ATOM 2791 C C . ILE B 1 23 ? 9.828 -23.906 3.588 1 97.88 23 ILE B C 1
ATOM 2793 O O . ILE B 1 23 ? 8.656 -23.578 3.406 1 97.88 23 ILE B O 1
ATOM 2797 N N . THR B 1 24 ? 10.562 -23.297 4.457 1 98.5 24 THR B N 1
ATOM 2798 C CA . THR B 1 24 ? 10.195 -22.125 5.223 1 98.5 24 THR B CA 1
ATOM 2799 C C . THR B 1 24 ? 11.266 -21.031 5.102 1 98.5 24 THR B C 1
ATOM 2801 O O . THR B 1 24 ? 12.461 -21.328 5.223 1 98.5 24 THR B O 1
ATOM 2804 N N . VAL B 1 25 ? 10.891 -19.891 4.77 1 98.44 25 VAL B N 1
ATOM 2805 C CA . VAL B 1 25 ? 11.828 -18.766 4.645 1 98.44 25 VAL B CA 1
ATOM 2806 C C . VAL B 1 25 ? 11.383 -17.625 5.543 1 98.44 25 VAL B C 1
ATOM 2808 O O . VAL B 1 25 ? 10.234 -17.172 5.465 1 98.44 25 VAL B O 1
ATOM 2811 N N . ASP B 1 26 ? 12.242 -17.141 6.43 1 97.69 26 ASP B N 1
ATOM 2812 C CA . ASP B 1 26 ? 12 -15.938 7.203 1 97.69 26 ASP B CA 1
ATOM 2813 C C . ASP B 1 26 ? 12.211 -14.688 6.348 1 97.69 26 ASP B C 1
ATOM 2815 O O . ASP B 1 26 ? 13.328 -14.398 5.918 1 97.69 26 ASP B O 1
ATOM 2819 N N . VAL B 1 27 ? 11.164 -13.961 6.148 1 95.75 27 VAL B N 1
ATOM 2820 C CA . VAL B 1 27 ? 11.266 -12.82 5.242 1 95.75 27 VAL B CA 1
ATOM 2821 C C . VAL B 1 27 ? 11.305 -11.523 6.047 1 95.75 27 VAL B C 1
ATOM 2823 O O . VAL B 1 27 ? 11.023 -10.445 5.516 1 95.75 27 VAL B O 1
ATOM 2826 N N . GLY B 1 28 ? 11.625 -11.578 7.246 1 93.31 28 GLY B N 1
ATOM 2827 C CA . GLY B 1 28 ? 11.797 -10.406 8.086 1 93.31 28 GLY B CA 1
ATOM 2828 C C . GLY B 1 28 ? 10.609 -10.156 9.008 1 93.31 28 GLY B C 1
ATOM 2829 O O . GLY B 1 28 ? 10.734 -10.258 10.227 1 93.31 28 GLY B O 1
ATOM 2830 N N . TRP B 1 29 ? 9.43 -9.93 8.422 1 94.19 29 TRP B N 1
ATOM 2831 C CA . TRP B 1 29 ? 8.234 -9.664 9.219 1 94.19 29 TRP B CA 1
ATOM 2832 C C . TRP B 1 29 ? 7.609 -10.969 9.719 1 94.19 29 TRP B C 1
ATOM 2834 O O . TRP B 1 29 ? 6.832 -10.961 10.672 1 94.19 29 TRP B O 1
ATOM 2844 N N . GLY B 1 30 ? 7.922 -12.023 9.023 1 97.06 30 GLY B N 1
ATOM 2845 C CA . GLY B 1 30 ? 7.383 -13.344 9.305 1 97.06 30 GLY B CA 1
ATOM 2846 C C . GLY B 1 30 ? 7.969 -14.43 8.422 1 97.06 30 GLY B C 1
ATOM 2847 O O . GLY B 1 30 ? 9.008 -14.227 7.785 1 97.06 30 GLY B O 1
ATOM 2848 N N . LYS B 1 31 ? 7.258 -15.555 8.414 1 98.44 31 LYS B N 1
ATOM 2849 C CA . LYS B 1 31 ? 7.754 -16.703 7.656 1 98.44 31 LYS B CA 1
ATOM 2850 C C . LYS B 1 31 ? 6.812 -17.047 6.508 1 98.44 31 LYS B C 1
ATOM 2852 O O . LYS B 1 31 ? 5.594 -17.094 6.691 1 98.44 31 LYS B O 1
ATOM 2857 N N . LEU B 1 32 ? 7.371 -17.234 5.348 1 98.62 32 LEU B N 1
ATOM 2858 C CA . LEU B 1 32 ? 6.66 -17.891 4.258 1 98.62 32 LEU B CA 1
ATOM 2859 C C . LEU B 1 32 ? 6.883 -19.391 4.285 1 98.62 32 LEU B C 1
ATOM 2861 O O . LEU B 1 32 ? 8.016 -19.859 4.441 1 98.62 32 LEU B O 1
ATOM 2865 N N . HIS B 1 33 ? 5.797 -20.062 4.207 1 98.75 33 HIS B N 1
ATOM 2866 C CA . HIS B 1 33 ? 5.859 -21.5 4.051 1 98.75 33 HIS B CA 1
ATOM 2867 C C . HIS B 1 33 ? 5.539 -21.922 2.617 1 98.75 33 HIS B C 1
ATOM 2869 O O . HIS B 1 33 ? 4.715 -21.281 1.953 1 98.75 33 HIS B O 1
ATOM 2875 N N . GLY B 1 34 ? 6.207 -22.891 2.139 1 98.31 34 GLY B N 1
ATOM 2876 C CA . GLY B 1 34 ? 5.992 -23.391 0.793 1 98.31 34 GLY B CA 1
ATOM 2877 C C . GLY B 1 34 ? 6.543 -24.797 0.587 1 98.31 34 GLY B C 1
ATOM 2878 O O . GLY B 1 34 ? 6.664 -25.562 1.541 1 98.31 34 GLY B O 1
ATOM 2879 N N . LYS B 1 35 ? 6.68 -25.141 -0.634 1 98 35 LYS B N 1
ATOM 2880 C CA . LYS B 1 35 ? 7.172 -26.469 -0.996 1 98 35 LYS B CA 1
ATOM 2881 C C . LYS B 1 35 ? 7.938 -26.422 -2.316 1 98 35 LYS B C 1
ATOM 2883 O O . LYS B 1 35 ? 7.711 -25.531 -3.143 1 98 35 LYS B O 1
ATOM 2888 N N . THR B 1 36 ? 8.852 -27.312 -2.406 1 96.56 36 THR B N 1
ATOM 2889 C CA . THR B 1 36 ? 9.664 -27.406 -3.607 1 96.56 36 THR B CA 1
ATOM 2890 C C . THR B 1 36 ? 9.812 -28.859 -4.047 1 96.56 36 THR B C 1
ATOM 2892 O O . THR B 1 36 ? 9.586 -29.781 -3.256 1 96.56 36 THR B O 1
ATOM 2895 N N . CYS B 1 37 ? 10.047 -29.062 -5.328 1 95.19 37 CYS B N 1
ATOM 2896 C CA . CYS B 1 37 ? 10.32 -30.391 -5.871 1 95.19 37 CYS B CA 1
ATOM 2897 C C . CYS B 1 37 ? 11.086 -30.297 -7.188 1 95.19 37 CYS B C 1
ATOM 2899 O O . CYS B 1 37 ? 11.219 -29.203 -7.746 1 95.19 37 CYS B O 1
ATOM 2901 N N . VAL B 1 38 ? 11.703 -31.375 -7.531 1 94.12 38 VAL B N 1
ATOM 2902 C CA . VAL B 1 38 ? 12.172 -31.594 -8.898 1 94.12 38 VAL B CA 1
ATOM 2903 C C . VAL B 1 38 ? 11.289 -32.625 -9.586 1 94.12 38 VAL B C 1
ATOM 2905 O O . VAL B 1 38 ? 11.086 -33.719 -9.055 1 94.12 38 VAL B O 1
ATOM 2908 N N . VAL B 1 39 ? 10.727 -32.25 -10.688 1 93.19 39 VAL B N 1
ATOM 2909 C CA . VAL B 1 39 ? 9.844 -33.156 -11.391 1 93.19 39 VAL B CA 1
ATOM 2910 C C . VAL B 1 39 ? 10.602 -34.438 -11.75 1 93.19 39 VAL B C 1
ATOM 2912 O O . VAL B 1 39 ? 11.672 -34.375 -12.367 1 93.19 39 VAL B O 1
ATOM 2915 N N . GLY B 1 40 ? 9.984 -35.562 -11.445 1 85.69 40 GLY B N 1
ATOM 2916 C CA . GLY B 1 40 ? 10.664 -36.844 -11.586 1 85.69 40 GLY B CA 1
ATOM 2917 C C . GLY B 1 40 ? 11.609 -37.125 -10.438 1 85.69 40 GLY B C 1
ATOM 2918 O O . GLY B 1 40 ? 11.172 -37.531 -9.352 1 85.69 40 GLY B O 1
ATOM 2919 N N . ASN B 1 41 ? 12.922 -36.875 -10.523 1 75.44 41 ASN B N 1
ATOM 2920 C CA . ASN B 1 41 ? 13.93 -37 -9.477 1 75.44 41 ASN B CA 1
ATOM 2921 C C . ASN B 1 41 ? 15.102 -36.062 -9.703 1 75.44 41 ASN B C 1
ATOM 2923 O O . ASN B 1 41 ? 15.336 -35.625 -10.828 1 75.44 41 ASN B O 1
ATOM 2927 N N . SER B 1 42 ? 15.656 -35.812 -8.555 1 74.31 42 SER B N 1
ATOM 2928 C CA . SER B 1 42 ? 16.734 -34.844 -8.516 1 74.31 42 SER B CA 1
ATOM 2929 C C . SER B 1 42 ? 17.859 -35.219 -9.477 1 74.31 42 SER B C 1
ATOM 2931 O O . SER B 1 42 ? 18.656 -34.344 -9.875 1 74.31 42 SER B O 1
ATOM 2933 N N . TYR B 1 43 ? 17.859 -36.438 -9.859 1 73.31 43 TYR B N 1
ATOM 2934 C CA . TYR B 1 43 ? 18.922 -36.875 -10.766 1 73.31 43 TYR B CA 1
ATOM 2935 C C . TYR B 1 43 ? 18.766 -36.219 -12.133 1 73.31 43 TYR B C 1
ATOM 2937 O O . TYR B 1 43 ? 19.75 -36.031 -12.852 1 73.31 43 TYR B O 1
ATOM 2945 N N . TYR B 1 44 ? 17.562 -35.719 -12.383 1 71.19 44 TYR B N 1
ATOM 2946 C CA . TYR B 1 44 ? 17.234 -35.188 -13.703 1 71.19 44 TYR B CA 1
ATOM 2947 C C . TYR B 1 44 ? 17.172 -33.656 -13.664 1 71.19 44 TYR B C 1
ATOM 2949 O O . TYR B 1 44 ? 16.766 -33.031 -14.641 1 71.19 44 TYR B O 1
ATOM 2957 N N . LYS B 1 45 ? 17.609 -33.156 -12.57 1 81.69 45 LYS B N 1
ATOM 2958 C CA . LYS B 1 45 ? 17.438 -31.719 -12.43 1 81.69 45 LYS B CA 1
ATOM 2959 C C . LYS B 1 45 ? 18.094 -30.969 -13.57 1 81.69 45 LYS B C 1
ATOM 2961 O O . LYS B 1 45 ? 19.25 -31.25 -13.922 1 81.69 45 LYS B O 1
ATOM 2966 N N . ASN B 1 46 ? 17.375 -30.188 -14.219 1 85 46 ASN B N 1
ATOM 2967 C CA . ASN B 1 46 ? 17.922 -29.297 -15.25 1 85 46 ASN B CA 1
ATOM 2968 C C . ASN B 1 46 ? 18 -27.859 -14.773 1 85 46 ASN B C 1
ATOM 2970 O O . ASN B 1 46 ? 17.969 -27.594 -13.57 1 85 46 ASN B O 1
ATOM 2974 N N . ASP B 1 47 ? 18.156 -26.875 -15.688 1 87.62 47 ASP B N 1
ATOM 2975 C CA . ASP B 1 47 ? 18.438 -25.5 -15.305 1 87.62 47 ASP B CA 1
ATOM 2976 C C . ASP B 1 47 ? 17.156 -24.672 -15.25 1 87.62 47 ASP B C 1
ATOM 2978 O O . ASP B 1 47 ? 17.188 -23.469 -14.969 1 87.62 47 ASP B O 1
ATOM 2982 N N . ILE B 1 48 ? 16.031 -25.391 -15.492 1 93.62 48 ILE B N 1
ATOM 2983 C CA . ILE B 1 48 ? 14.789 -24.641 -15.5 1 93.62 48 ILE B CA 1
ATOM 2984 C C . ILE B 1 48 ? 14.18 -24.625 -14.102 1 93.62 48 ILE B C 1
ATOM 2986 O O . ILE B 1 48 ? 13.898 -25.688 -13.531 1 93.62 48 ILE B O 1
ATOM 2990 N N . LYS B 1 49 ? 14.062 -23.469 -13.531 1 96.62 49 LYS B N 1
ATOM 2991 C CA . LYS B 1 49 ? 13.422 -23.234 -12.242 1 96.62 49 LYS B CA 1
ATOM 2992 C C . LYS B 1 49 ? 12.102 -22.484 -12.414 1 96.62 49 LYS B C 1
ATOM 2994 O O . LYS B 1 49 ? 12.031 -21.484 -13.133 1 96.62 49 LYS B O 1
ATOM 2999 N N . VAL B 1 50 ? 11.055 -23.078 -11.867 1 98.31 50 VAL B N 1
ATOM 3000 C CA . VAL B 1 50 ? 9.734 -22.469 -11.977 1 98.31 50 VAL B CA 1
ATOM 3001 C C . VAL B 1 50 ? 9.227 -22.078 -10.594 1 98.31 50 VAL B C 1
ATOM 3003 O O . VAL B 1 50 ? 9.203 -22.906 -9.68 1 98.31 50 VAL B O 1
ATOM 3006 N N . MET B 1 51 ? 8.906 -20.844 -10.422 1 98.62 51 MET B N 1
ATOM 3007 C CA . MET B 1 51 ? 8.234 -20.391 -9.211 1 98.62 51 MET B CA 1
ATOM 3008 C C . MET B 1 51 ? 6.734 -20.234 -9.445 1 98.62 51 MET B C 1
ATOM 3010 O O . MET B 1 51 ? 6.312 -19.359 -10.219 1 98.62 51 MET B O 1
ATOM 3014 N N . GLY B 1 52 ? 5.969 -21.062 -8.797 1 98.75 52 GLY B N 1
ATOM 3015 C CA . GLY B 1 52 ? 4.52 -20.922 -8.844 1 98.75 52 GLY B CA 1
ATOM 3016 C C . GLY B 1 52 ? 3.992 -19.875 -7.875 1 98.75 52 GLY B C 1
ATOM 3017 O O . GLY B 1 52 ? 4.477 -19.766 -6.75 1 98.75 52 GLY B O 1
ATOM 3018 N N . VAL B 1 53 ? 3.037 -19.078 -8.281 1 98.69 53 VAL B N 1
ATOM 3019 C CA . VAL B 1 53 ? 2.371 -18.094 -7.438 1 98.69 53 VAL B CA 1
ATOM 3020 C C . VAL B 1 53 ? 0.858 -18.266 -7.523 1 98.69 53 VAL B C 1
ATOM 3022 O O . VAL B 1 53 ? 0.265 -18.078 -8.586 1 98.69 53 VAL B O 1
ATOM 3025 N N . HIS B 1 54 ? 0.245 -18.609 -6.398 1 97.25 54 HIS B N 1
ATOM 3026 C CA . HIS B 1 54 ? -1.169 -18.969 -6.398 1 97.25 54 HIS B CA 1
ATOM 3027 C C . HIS B 1 54 ? -2.053 -17.719 -6.363 1 97.25 54 HIS B C 1
ATOM 3029 O O . HIS B 1 54 ? -1.565 -16.609 -6.133 1 97.25 54 HIS B O 1
ATOM 3035 N N . GLY B 1 55 ? -3.322 -17.938 -6.598 1 93.5 55 GLY B N 1
ATOM 3036 C CA . GLY B 1 55 ? -4.293 -16.859 -6.645 1 93.5 55 GLY B CA 1
ATOM 3037 C C . GLY B 1 55 ? -4.891 -16.531 -5.289 1 93.5 55 GLY B C 1
ATOM 3038 O O . GLY B 1 55 ? -4.426 -17.031 -4.262 1 93.5 55 GLY B O 1
ATOM 3039 N N . TRP B 1 56 ? -5.902 -15.664 -5.359 1 90.5 56 TRP B N 1
ATOM 3040 C CA . TRP B 1 56 ? -6.562 -15.125 -4.176 1 90.5 56 TRP B CA 1
ATOM 3041 C C . TRP B 1 56 ? -7.246 -16.234 -3.385 1 90.5 56 TRP B C 1
ATOM 3043 O O . TRP B 1 56 ? -8.016 -17.031 -3.945 1 90.5 56 TRP B O 1
ATOM 3053 N N . LEU B 1 57 ? -6.93 -16.344 -2.096 1 89.69 57 LEU B N 1
ATOM 3054 C CA . LEU B 1 57 ? -7.492 -17.297 -1.13 1 89.69 57 LEU B CA 1
ATOM 3055 C C . LEU B 1 57 ? -7.227 -18.734 -1.553 1 89.69 57 LEU B C 1
ATOM 3057 O O . LEU B 1 57 ? -8.031 -19.625 -1.272 1 89.69 57 LEU B O 1
ATOM 3061 N N . ASP B 1 58 ? -6.223 -18.906 -2.307 1 93.56 58 ASP B N 1
ATOM 3062 C CA . ASP B 1 58 ? -5.668 -20.188 -2.719 1 93.56 58 ASP B CA 1
ATOM 3063 C C . ASP B 1 58 ? -4.422 -20.531 -1.908 1 93.56 58 ASP B C 1
ATOM 3065 O O . ASP B 1 58 ? -4.258 -20.062 -0.779 1 93.56 58 ASP B O 1
ATOM 3069 N N . ASN B 1 59 ? -3.686 -21.5 -2.365 1 97 59 ASN B N 1
ATOM 3070 C CA . ASN B 1 59 ? -2.434 -21.812 -1.684 1 97 59 ASN B CA 1
ATOM 3071 C C . ASN B 1 59 ? -1.503 -22.641 -2.57 1 97 59 ASN B C 1
ATOM 3073 O O . ASN B 1 59 ? -1.789 -22.859 -3.75 1 97 59 ASN B O 1
ATOM 3077 N N . ALA B 1 60 ? -0.418 -23.031 -2.061 1 98.38 60 ALA B N 1
ATOM 3078 C CA . ALA B 1 60 ? 0.672 -23.625 -2.824 1 98.38 60 ALA B CA 1
ATOM 3079 C C . ALA B 1 60 ? 0.226 -24.922 -3.484 1 98.38 60 ALA B C 1
ATOM 3081 O O . ALA B 1 60 ? 0.786 -25.344 -4.504 1 98.38 60 ALA B O 1
ATOM 3082 N N . ASN B 1 61 ? -0.809 -25.594 -2.928 1 97.25 61 ASN B N 1
ATOM 3083 C CA . ASN B 1 61 ? -1.232 -26.891 -3.428 1 97.25 61 ASN B CA 1
ATOM 3084 C C . ASN B 1 61 ? -1.968 -26.781 -4.758 1 97.25 61 ASN B C 1
ATOM 3086 O O . ASN B 1 61 ? -2.234 -27.781 -5.422 1 97.25 61 ASN B O 1
ATOM 3090 N N . THR B 1 62 ? -2.232 -25.562 -5.176 1 96.56 62 THR B N 1
ATOM 3091 C CA . THR B 1 62 ? -3.02 -25.344 -6.383 1 96.56 62 THR B CA 1
ATOM 3092 C C . THR B 1 62 ? -2.303 -25.922 -7.602 1 96.56 62 THR B C 1
ATOM 3094 O O . THR B 1 62 ? -2.936 -26.234 -8.617 1 96.56 62 THR B O 1
ATOM 3097 N N . PHE B 1 63 ? -1.01 -26.156 -7.539 1 97.44 63 PHE B N 1
ATOM 3098 C CA . PHE B 1 63 ? -0.23 -26.625 -8.68 1 97.44 63 PHE B CA 1
ATOM 3099 C C . PHE B 1 63 ? 0.05 -28.109 -8.578 1 97.44 63 PHE B C 1
ATOM 3101 O O . PHE B 1 63 ? 0.753 -28.672 -9.422 1 97.44 63 PHE B O 1
ATOM 3108 N N . ASP B 1 64 ? -0.526 -28.781 -7.602 1 95.69 64 ASP B N 1
ATOM 3109 C CA . ASP B 1 64 ? -0.144 -30.141 -7.25 1 95.69 64 ASP B CA 1
ATOM 3110 C C . ASP B 1 64 ? -0.501 -31.125 -8.367 1 95.69 64 ASP B C 1
ATOM 3112 O O . ASP B 1 64 ? 0.167 -32.125 -8.547 1 95.69 64 ASP B O 1
ATOM 3116 N N . THR B 1 65 ? -1.565 -30.844 -9.078 1 94.75 65 THR B N 1
ATOM 3117 C CA . THR B 1 65 ? -1.963 -31.781 -10.125 1 94.75 65 THR B CA 1
ATOM 3118 C C . THR B 1 65 ? -1.257 -31.453 -11.438 1 94.75 65 THR B C 1
ATOM 3120 O O . THR B 1 65 ? -1.094 -32.312 -12.297 1 94.75 65 THR B O 1
ATOM 3123 N N . LEU B 1 66 ? -0.786 -30.234 -11.617 1 97 66 LEU B N 1
ATOM 3124 C CA . LEU B 1 66 ? -0.141 -29.797 -12.852 1 97 66 LEU B CA 1
ATOM 3125 C C . LEU B 1 66 ? 1.339 -30.172 -12.852 1 97 66 LEU B C 1
ATOM 3127 O O . LEU B 1 66 ? 1.866 -30.641 -13.859 1 97 66 LEU B O 1
ATOM 3131 N N . VAL B 1 67 ? 2.043 -29.984 -11.758 1 97 67 VAL B N 1
ATOM 3132 C CA . VAL B 1 67 ? 3.498 -30.031 -11.648 1 97 67 VAL B CA 1
ATOM 3133 C C . VAL B 1 67 ? 3.998 -31.422 -12.031 1 97 67 VAL B C 1
ATOM 3135 O O . VAL B 1 67 ? 4.98 -31.547 -12.766 1 97 67 VAL B O 1
ATOM 3138 N N . PRO B 1 68 ? 3.307 -32.531 -11.641 1 94.56 68 PRO B N 1
ATOM 3139 C CA . PRO B 1 68 ? 3.787 -33.844 -12.016 1 94.56 68 PRO B CA 1
ATOM 3140 C C . PRO B 1 68 ? 3.797 -34.094 -13.523 1 94.56 68 PRO B C 1
ATOM 3142 O O . PRO B 1 68 ? 4.469 -35 -14.016 1 94.56 68 PRO B O 1
ATOM 3145 N N . LEU B 1 69 ? 3.057 -33.25 -14.234 1 95.25 69 LEU B N 1
ATOM 3146 C CA . LEU B 1 69 ? 2.926 -33.438 -15.68 1 95.25 69 LEU B CA 1
ATOM 3147 C C . LEU B 1 69 ? 3.947 -32.562 -16.422 1 95.25 69 LEU B C 1
ATOM 3149 O O . LEU B 1 69 ? 4.047 -32.656 -17.656 1 95.25 69 LEU B O 1
ATOM 3153 N N . LEU B 1 70 ? 4.75 -31.75 -15.719 1 95.44 70 LEU B N 1
ATOM 3154 C CA . LEU B 1 70 ? 5.758 -30.906 -16.344 1 95.44 70 LEU B CA 1
ATOM 3155 C C . LEU B 1 70 ? 6.992 -31.719 -16.719 1 95.44 70 LEU B C 1
ATOM 3157 O O . LEU B 1 70 ? 7.113 -32.875 -16.328 1 95.44 70 LEU B O 1
ATOM 3161 N N . PRO B 1 71 ? 7.914 -31.125 -17.578 1 92.44 71 PRO B N 1
ATOM 3162 C CA . PRO B 1 71 ? 9.102 -31.875 -18 1 92.44 71 PRO B CA 1
ATOM 3163 C C . PRO B 1 71 ? 9.969 -32.344 -16.844 1 92.44 71 PRO B C 1
ATOM 3165 O O . PRO B 1 71 ? 10.125 -31.594 -15.859 1 92.44 71 PRO B O 1
ATOM 3168 N N . LEU B 1 72 ? 10.516 -33.469 -16.984 1 90.62 72 LEU B N 1
ATOM 3169 C CA . LEU B 1 72 ? 11.43 -34.031 -15.992 1 90.62 72 LEU B CA 1
ATOM 3170 C C . LEU B 1 72 ? 12.594 -33.062 -15.734 1 90.62 72 LEU B C 1
ATOM 3172 O O . LEU B 1 72 ? 13.109 -32.469 -16.672 1 90.62 72 LEU B O 1
ATOM 3176 N N . GLY B 1 73 ? 12.945 -32.969 -14.461 1 91.44 73 GLY B N 1
ATOM 3177 C CA . GLY B 1 73 ? 14.141 -32.219 -14.109 1 91.44 73 GLY B CA 1
ATOM 3178 C C . GLY B 1 73 ? 13.852 -30.781 -13.742 1 91.44 73 GLY B C 1
ATOM 3179 O O . GLY B 1 73 ? 14.703 -30.094 -13.172 1 91.44 73 GLY B O 1
ATOM 3180 N N . VAL B 1 74 ? 12.648 -30.312 -14.039 1 94 74 VAL B N 1
ATOM 3181 C CA . VAL B 1 74 ? 12.273 -28.938 -13.688 1 94 74 VAL B CA 1
ATOM 3182 C C . VAL B 1 74 ? 12.148 -28.812 -12.172 1 94 74 VAL B C 1
ATOM 3184 O O . VAL B 1 74 ? 11.531 -29.656 -11.523 1 94 74 VAL B O 1
ATOM 3187 N N . GLU B 1 75 ? 12.812 -27.828 -11.625 1 95.5 75 GLU B N 1
ATOM 3188 C CA . GLU B 1 75 ? 12.648 -27.516 -10.211 1 95.5 75 GLU B CA 1
ATOM 3189 C C . GLU B 1 75 ? 11.5 -26.531 -9.992 1 95.5 75 GLU B C 1
ATOM 3191 O O . GLU B 1 75 ? 11.43 -25.5 -10.664 1 95.5 75 GLU B O 1
ATOM 3196 N N . VAL B 1 76 ? 10.617 -26.906 -9.102 1 97.31 76 VAL B N 1
ATOM 3197 C CA . VAL B 1 76 ? 9.445 -26.062 -8.844 1 97.31 76 VAL B CA 1
ATOM 3198 C C . VAL B 1 76 ? 9.445 -25.609 -7.391 1 97.31 76 VAL B C 1
ATOM 3200 O O . VAL B 1 76 ? 9.711 -26.391 -6.48 1 97.31 76 VAL B O 1
ATOM 3203 N N . LEU B 1 77 ? 9.281 -24.328 -7.184 1 98.31 77 LEU B N 1
ATOM 3204 C CA . LEU B 1 77 ? 9.141 -23.703 -5.875 1 98.31 77 LEU B CA 1
ATOM 3205 C C . LEU B 1 77 ? 7.824 -22.938 -5.777 1 98.31 77 LEU B C 1
ATOM 3207 O O . LEU B 1 77 ? 7.492 -22.141 -6.668 1 98.31 77 LEU B O 1
ATOM 3211 N N . VAL B 1 78 ? 7.023 -23.25 -4.781 1 98.62 78 VAL B N 1
ATOM 3212 C CA . VAL B 1 78 ? 5.766 -22.547 -4.566 1 98.62 78 VAL B CA 1
ATOM 3213 C C . VAL B 1 78 ? 5.629 -22.156 -3.096 1 98.62 78 VAL B C 1
ATOM 3215 O O . VAL B 1 78 ? 5.781 -23 -2.211 1 98.62 78 VAL B O 1
ATOM 3218 N N . PHE B 1 79 ? 5.328 -20.906 -2.832 1 98.75 79 PHE B N 1
ATOM 3219 C CA . PHE B 1 79 ? 5.035 -20.438 -1.479 1 98.75 79 PHE B CA 1
ATOM 3220 C C . PHE B 1 79 ? 3.537 -20.234 -1.287 1 98.75 79 PHE B C 1
ATOM 3222 O O . PHE B 1 79 ? 2.824 -19.906 -2.236 1 98.75 79 PHE B O 1
ATOM 3229 N N . ASP B 1 80 ? 3.059 -20.516 -0.058 1 98.75 80 ASP B N 1
ATOM 3230 C CA . ASP B 1 80 ? 1.849 -19.828 0.368 1 98.75 80 ASP B CA 1
ATOM 3231 C C . ASP B 1 80 ? 2.096 -18.328 0.505 1 98.75 80 ASP B C 1
ATOM 3233 O O . ASP B 1 80 ? 3.021 -17.906 1.202 1 98.75 80 ASP B O 1
ATOM 3237 N N . LEU B 1 81 ? 1.324 -17.578 -0.182 1 97.62 81 LEU B N 1
ATOM 3238 C CA . LEU B 1 81 ? 1.475 -16.125 -0.077 1 97.62 81 LEU B CA 1
ATOM 3239 C C . LEU B 1 81 ? 1.177 -15.648 1.34 1 97.62 81 LEU B C 1
ATOM 3241 O O . LEU B 1 81 ? 0.502 -16.344 2.104 1 97.62 81 LEU B O 1
ATOM 3245 N N . PRO B 1 82 ? 1.708 -14.453 1.686 1 97 82 PRO B N 1
ATOM 3246 C CA . PRO B 1 82 ? 1.387 -13.906 3.008 1 97 82 PRO B CA 1
ATOM 3247 C C . PRO B 1 82 ? -0.104 -13.977 3.328 1 97 82 PRO B C 1
ATOM 3249 O O . PRO B 1 82 ? -0.934 -13.57 2.51 1 97 82 PRO B O 1
ATOM 3252 N N . GLY B 1 83 ? -0.399 -14.516 4.504 1 96.06 83 GLY B N 1
ATOM 3253 C CA . GLY B 1 83 ? -1.783 -14.57 4.945 1 96.06 83 GLY B CA 1
ATOM 3254 C C . GLY B 1 83 ? -2.557 -15.727 4.344 1 96.06 83 GLY B C 1
ATOM 3255 O O . GLY B 1 83 ? -3.77 -15.836 4.543 1 96.06 83 GLY B O 1
ATOM 3256 N N . HIS B 1 84 ? -1.867 -16.594 3.596 1 96.69 84 HIS B N 1
ATOM 3257 C CA . HIS B 1 84 ? -2.5 -17.75 2.975 1 96.69 84 HIS B CA 1
ATOM 3258 C C . HIS B 1 84 ? -1.812 -19.047 3.396 1 96.69 84 HIS B C 1
ATOM 3260 O O . HIS B 1 84 ? -0.632 -19.031 3.754 1 96.69 84 HIS B O 1
ATOM 3266 N N . GLY B 1 85 ? -2.6 -20.125 3.305 1 97.5 85 GLY B N 1
ATOM 3267 C CA . GLY B 1 85 ? -2.031 -21.422 3.588 1 97.5 85 GLY B CA 1
ATOM 3268 C C . GLY B 1 85 ? -1.381 -21.516 4.953 1 97.5 85 GLY B C 1
ATOM 3269 O O . GLY B 1 85 ? -2.004 -21.188 5.965 1 97.5 85 GLY B O 1
ATOM 3270 N N . LEU B 1 86 ? -0.092 -21.891 4.91 1 98.38 86 LEU B N 1
ATOM 3271 C CA . LEU B 1 86 ? 0.623 -22.109 6.164 1 98.38 86 LEU B CA 1
ATOM 3272 C C . LEU B 1 86 ? 1.546 -20.922 6.469 1 98.38 86 LEU B C 1
ATOM 3274 O O . LEU B 1 86 ? 2.209 -20.906 7.508 1 98.38 86 LEU B O 1
ATOM 3278 N N . SER B 1 87 ? 1.586 -19.922 5.566 1 98.56 87 SER B N 1
ATOM 3279 C CA . SER B 1 87 ? 2.426 -18.75 5.789 1 98.56 87 SER B CA 1
ATOM 3280 C C . SER B 1 87 ? 1.84 -17.844 6.875 1 98.56 87 SER B C 1
ATOM 3282 O O . SER B 1 87 ? 0.634 -17.875 7.129 1 98.56 87 SER B O 1
ATOM 3284 N N . ASP B 1 88 ? 2.654 -17.062 7.484 1 98.12 88 ASP B N 1
ATOM 3285 C CA . ASP B 1 88 ? 2.242 -16.188 8.578 1 98.12 88 ASP B CA 1
ATOM 3286 C C . ASP B 1 88 ? 1.287 -15.102 8.086 1 98.12 88 ASP B C 1
ATOM 3288 O O . ASP B 1 88 ? 1.355 -14.688 6.93 1 98.12 88 ASP B O 1
ATOM 3292 N N . HIS B 1 89 ? 0.41 -14.727 8.984 1 95.38 89 HIS B N 1
ATOM 3293 C CA . HIS B 1 89 ? -0.375 -13.523 8.758 1 95.38 89 HIS B CA 1
ATOM 3294 C C . HIS B 1 89 ? 0.491 -12.273 8.875 1 95.38 89 HIS B C 1
ATOM 3296 O O . HIS B 1 89 ? 1.422 -12.234 9.68 1 95.38 89 HIS B O 1
ATOM 3302 N N . MET B 1 90 ? 0.187 -11.305 8.062 1 93.44 90 MET B N 1
ATOM 3303 C CA . MET B 1 90 ? 0.886 -10.023 8.203 1 93.44 90 MET B CA 1
ATOM 3304 C C . MET B 1 90 ? 0.636 -9.414 9.578 1 93.44 90 MET B C 1
ATOM 3306 O O . MET B 1 90 ? -0.435 -9.602 10.156 1 93.44 90 MET B O 1
ATOM 3310 N N . PRO B 1 91 ? 1.641 -8.633 10.102 1 91.75 91 PRO B N 1
ATOM 3311 C CA . PRO B 1 91 ? 1.391 -7.941 11.367 1 91.75 91 PRO B CA 1
ATOM 3312 C C . PRO B 1 91 ? 0.293 -6.887 11.258 1 91.75 91 PRO B C 1
ATOM 3314 O O . PRO B 1 91 ? -0.028 -6.438 10.156 1 91.75 91 PRO B O 1
ATOM 3317 N N . LEU B 1 92 ? -0.227 -6.516 12.438 1 89.19 92 LEU B N 1
ATOM 3318 C CA . LEU B 1 92 ? -1.2 -5.43 12.445 1 89.19 92 LEU B CA 1
ATOM 3319 C C . LEU B 1 92 ? -0.599 -4.16 11.852 1 89.19 92 LEU B C 1
ATOM 3321 O O . LEU B 1 92 ? 0.565 -3.842 12.109 1 89.19 92 LEU B O 1
ATOM 3325 N N . GLY B 1 93 ? -1.389 -3.477 11.07 1 87.19 93 GLY B N 1
ATOM 3326 C CA . GLY B 1 93 ? -0.903 -2.27 10.422 1 87.19 93 GLY B CA 1
ATOM 3327 C C . GLY B 1 93 ? -0.481 -2.492 8.984 1 87.19 93 GLY B C 1
ATOM 3328 O O . GLY B 1 93 ? -0.503 -1.564 8.172 1 87.19 93 GLY B O 1
ATOM 3329 N N . ALA B 1 94 ? 0.001 -3.732 8.742 1 88.5 94 ALA B N 1
ATOM 3330 C CA . ALA B 1 94 ? 0.337 -4.07 7.363 1 88.5 94 ALA B CA 1
ATOM 3331 C C . ALA B 1 94 ? -0.917 -4.391 6.555 1 88.5 94 ALA B C 1
ATOM 3333 O O . ALA B 1 94 ? -1.931 -4.816 7.113 1 88.5 94 ALA B O 1
ATOM 3334 N N . ARG B 1 95 ? -0.824 -4.152 5.27 1 84.69 95 ARG B N 1
ATOM 3335 C CA . ARG B 1 95 ? -1.935 -4.438 4.367 1 84.69 95 ARG B CA 1
ATOM 3336 C C . ARG B 1 95 ? -1.548 -5.5 3.346 1 84.69 95 ARG B C 1
ATOM 3338 O O . ARG B 1 95 ? -0.372 -5.641 3.002 1 84.69 95 ARG B O 1
ATOM 3345 N N . TYR B 1 96 ? -2.574 -6.199 2.902 1 88.62 96 TYR B N 1
ATOM 3346 C CA . TYR B 1 96 ? -2.367 -7.191 1.853 1 88.62 96 TYR B CA 1
ATOM 3347 C C . TYR B 1 96 ? -2.588 -6.578 0.474 1 88.62 96 TYR B C 1
ATOM 3349 O O . TYR B 1 96 ? -3.615 -6.824 -0.162 1 88.62 96 TYR B O 1
ATOM 3357 N N . ASP B 1 97 ? -1.639 -5.848 0.045 1 83.31 97 ASP B N 1
ATOM 3358 C CA . ASP B 1 97 ? -1.686 -5.297 -1.306 1 83.31 97 ASP B CA 1
ATOM 3359 C C . ASP B 1 97 ? -0.664 -5.977 -2.213 1 83.31 97 ASP B C 1
ATOM 3361 O O . ASP B 1 97 ? 0.018 -6.914 -1.795 1 83.31 97 ASP B O 1
ATOM 3365 N N . ILE B 1 98 ? -0.589 -5.555 -3.436 1 86.88 98 ILE B N 1
ATOM 3366 C CA . ILE B 1 98 ? 0.232 -6.215 -4.445 1 86.88 98 ILE B CA 1
ATOM 3367 C C . ILE B 1 98 ? 1.699 -6.176 -4.023 1 86.88 98 ILE B C 1
ATOM 3369 O O . ILE B 1 98 ? 2.43 -7.152 -4.207 1 86.88 98 ILE B O 1
ATOM 3373 N N . PHE B 1 99 ? 2.139 -5.16 -3.389 1 86.56 99 PHE B N 1
ATOM 3374 C CA . PHE B 1 99 ? 3.555 -4.984 -3.088 1 86.56 99 PHE B CA 1
ATOM 3375 C C . PHE B 1 99 ? 3.957 -5.812 -1.872 1 86.56 99 PHE B C 1
ATOM 3377 O O . PHE B 1 99 ? 5.098 -6.27 -1.775 1 86.56 99 PHE B O 1
ATOM 3384 N N . THR B 1 100 ? 2.998 -6.055 -1.017 1 88.62 100 THR B N 1
ATOM 3385 C CA . THR B 1 100 ? 3.262 -6.977 0.083 1 88.62 100 THR B CA 1
ATOM 3386 C C . THR B 1 100 ? 3.668 -8.344 -0.447 1 88.62 100 THR B C 1
ATOM 3388 O O . THR B 1 100 ? 4.645 -8.938 0.023 1 88.62 100 THR B O 1
ATOM 3391 N N . TYR B 1 101 ? 2.943 -8.742 -1.395 1 93.44 101 TYR B N 1
ATOM 3392 C CA . TYR B 1 101 ? 3.23 -10.055 -1.978 1 93.44 101 TYR B CA 1
ATOM 3393 C C . TYR B 1 101 ? 4.539 -10.023 -2.762 1 93.44 101 TYR B C 1
ATOM 3395 O O . TYR B 1 101 ? 5.391 -10.898 -2.594 1 93.44 101 TYR B O 1
ATOM 3403 N N . VAL B 1 102 ? 4.707 -8.977 -3.557 1 94 102 VAL B N 1
ATOM 3404 C CA . VAL B 1 102 ? 5.879 -8.852 -4.418 1 94 102 VAL B CA 1
ATOM 3405 C C . VAL B 1 102 ? 7.145 -8.781 -3.562 1 94 102 VAL B C 1
ATOM 3407 O O . VAL B 1 102 ? 8.117 -9.492 -3.822 1 94 102 VAL B O 1
ATOM 3410 N N . PHE B 1 103 ? 7.152 -8.016 -2.523 1 92.62 103 PHE B N 1
ATOM 3411 C CA . PHE B 1 103 ? 8.344 -7.805 -1.716 1 92.62 103 PHE B CA 1
ATOM 3412 C C . PHE B 1 103 ? 8.656 -9.039 -0.877 1 92.62 103 PHE B C 1
ATOM 3414 O O . PHE B 1 103 ? 9.82 -9.375 -0.667 1 92.62 103 PHE B O 1
ATOM 3421 N N . SER B 1 104 ? 7.621 -9.68 -0.4 1 95.62 104 SER B N 1
ATOM 3422 C CA . SER B 1 104 ? 7.844 -10.914 0.349 1 95.62 104 SER B CA 1
ATOM 3423 C C . SER B 1 104 ? 8.469 -11.984 -0.53 1 95.62 104 SER B C 1
ATOM 3425 O O . SER B 1 104 ? 9.406 -12.672 -0.107 1 95.62 104 SER B O 1
ATOM 3427 N N . LEU B 1 105 ? 7.988 -12.094 -1.737 1 97.56 105 LEU B N 1
ATOM 3428 C CA . LEU B 1 105 ? 8.547 -13.07 -2.666 1 97.56 105 LEU B CA 1
ATOM 3429 C C . LEU B 1 105 ? 9.984 -12.703 -3.041 1 97.56 105 LEU B C 1
ATOM 3431 O O . LEU B 1 105 ? 10.844 -13.578 -3.16 1 97.56 105 LEU B O 1
ATOM 3435 N N . HIS B 1 106 ? 10.227 -11.422 -3.27 1 96.38 106 HIS B N 1
ATOM 3436 C CA . HIS B 1 106 ? 11.578 -10.961 -3.592 1 96.38 106 HIS B CA 1
ATOM 3437 C C . HIS B 1 106 ? 12.562 -11.32 -2.486 1 96.38 106 HIS B C 1
ATOM 3439 O O . HIS B 1 106 ? 13.648 -11.844 -2.764 1 96.38 106 HIS B O 1
ATOM 3445 N N . THR B 1 107 ? 12.164 -11.078 -1.251 1 95.38 107 THR B N 1
ATOM 3446 C CA . THR B 1 107 ? 13.031 -11.414 -0.121 1 95.38 107 THR B CA 1
ATOM 3447 C C . THR B 1 107 ? 13.281 -12.914 -0.055 1 95.38 107 THR B C 1
ATOM 3449 O O . THR B 1 107 ? 14.414 -13.352 0.177 1 95.38 107 THR B O 1
ATOM 3452 N N . ALA B 1 108 ? 12.227 -13.656 -0.298 1 97.31 108 ALA B N 1
ATOM 3453 C CA . ALA B 1 10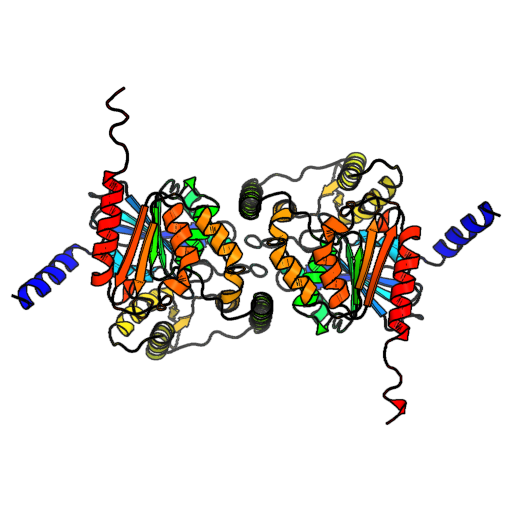8 ? 12.352 -15.117 -0.239 1 97.31 108 ALA B CA 1
ATOM 3454 C C . ALA B 1 108 ? 13.32 -15.625 -1.301 1 97.31 108 ALA B C 1
ATOM 3456 O O . ALA B 1 108 ? 14.203 -16.438 -1.008 1 97.31 108 ALA B O 1
ATOM 3457 N N . VAL B 1 109 ? 13.172 -15.18 -2.498 1 96.06 109 VAL B N 1
ATOM 3458 C CA . VAL B 1 109 ? 14 -15.695 -3.588 1 96.06 109 VAL B CA 1
ATOM 3459 C C . VAL B 1 109 ? 15.445 -15.258 -3.393 1 96.06 109 VAL B C 1
ATOM 3461 O O . VAL B 1 109 ? 16.375 -15.992 -3.738 1 96.06 109 VAL B O 1
ATOM 3464 N N . ARG B 1 110 ? 15.656 -14.047 -2.893 1 94.81 110 ARG B N 1
ATOM 3465 C CA . ARG B 1 110 ? 17.016 -13.594 -2.588 1 94.81 110 ARG B CA 1
ATOM 3466 C C . ARG B 1 110 ? 17.672 -14.492 -1.541 1 94.81 110 ARG B C 1
ATOM 3468 O O . ARG B 1 110 ? 18.812 -14.906 -1.699 1 94.81 110 ARG B O 1
ATOM 3475 N N . LYS B 1 111 ? 16.938 -14.828 -0.561 1 95.81 111 LYS B N 1
ATOM 3476 C CA . LYS B 1 111 ? 17.469 -15.633 0.534 1 95.81 111 LYS B CA 1
ATOM 3477 C C . LYS B 1 111 ? 17.75 -17.062 0.077 1 95.81 111 LYS B C 1
ATOM 3479 O O . LYS B 1 111 ? 18.688 -17.703 0.565 1 95.81 111 LYS B O 1
ATOM 3484 N N . LEU B 1 112 ? 16.953 -17.5 -0.847 1 96.94 112 LEU B N 1
ATOM 3485 C CA . LEU B 1 112 ? 17.141 -18.844 -1.373 1 96.94 112 LEU B CA 1
ATOM 3486 C C . LEU B 1 112 ? 18.156 -18.859 -2.502 1 96.94 112 LEU B C 1
ATOM 3488 O O . LEU B 1 112 ? 18.484 -19.922 -3.037 1 96.94 112 LEU B O 1
ATOM 3492 N N . GLU B 1 113 ? 18.562 -17.656 -2.943 1 95.75 113 GLU B N 1
ATOM 3493 C CA . GLU B 1 113 ? 19.547 -17.484 -4.008 1 95.75 113 GLU B CA 1
ATOM 3494 C C . GLU B 1 113 ? 19.031 -18 -5.34 1 95.75 113 GLU B C 1
ATOM 3496 O O . GLU B 1 113 ? 19.766 -18.656 -6.086 1 95.75 113 GLU B O 1
ATOM 3501 N N . TRP B 1 114 ? 17.75 -17.891 -5.469 1 94.5 114 TRP B N 1
ATOM 3502 C CA . TRP B 1 114 ? 17.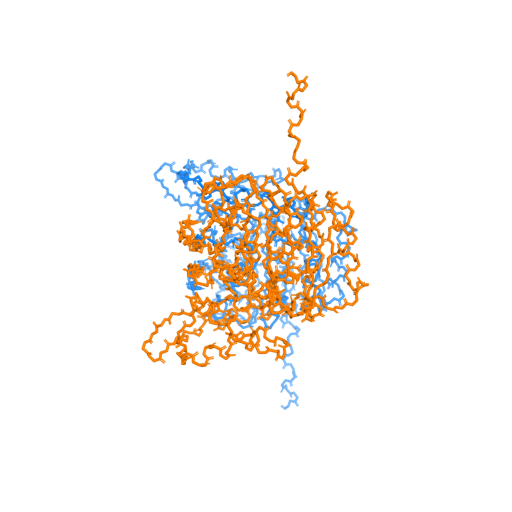172 -18.109 -6.793 1 94.5 114 TRP B CA 1
ATOM 3503 C C . TRP B 1 114 ? 17.422 -16.906 -7.703 1 94.5 114 TRP B C 1
ATOM 3505 O O . TRP B 1 114 ? 16.875 -15.828 -7.492 1 94.5 114 TRP B O 1
ATOM 3515 N N . LYS B 1 115 ? 18.219 -16.984 -8.727 1 90.81 115 LYS B N 1
ATOM 3516 C CA . LYS B 1 115 ? 18.734 -15.852 -9.492 1 90.81 115 LYS B CA 1
ATOM 3517 C C . LYS B 1 115 ? 17.953 -15.672 -10.797 1 90.81 115 LYS B C 1
ATOM 3519 O O . LYS B 1 115 ? 17.844 -14.562 -11.312 1 90.81 115 LYS B O 1
ATOM 3524 N N . LYS B 1 116 ? 17.531 -16.719 -11.43 1 95.06 116 LYS B N 1
ATOM 3525 C CA . LYS B 1 116 ? 16.75 -16.672 -12.664 1 95.06 116 LYS B CA 1
ATOM 3526 C C . LYS B 1 116 ? 15.727 -17.797 -12.703 1 95.06 116 LYS B C 1
ATOM 3528 O O . LYS B 1 116 ? 16.062 -18.969 -12.531 1 95.06 116 LYS B O 1
ATOM 3533 N N . PHE B 1 117 ? 14.508 -17.422 -12.852 1 97.75 117 PHE B N 1
ATOM 3534 C CA . PHE B 1 117 ? 13.469 -18.438 -12.852 1 97.75 117 PHE B CA 1
ATOM 3535 C C . PHE B 1 117 ? 12.289 -18.016 -13.719 1 97.75 117 PHE B C 1
ATOM 3537 O O . PHE B 1 117 ? 12.25 -16.891 -14.211 1 97.75 117 PHE B O 1
ATOM 3544 N N . VAL B 1 118 ? 11.422 -19 -14.023 1 98.44 118 VAL B N 1
ATOM 3545 C CA . VAL B 1 118 ? 10.156 -18.781 -14.727 1 98.44 118 VAL B CA 1
ATOM 3546 C C . VAL B 1 118 ? 9.031 -18.594 -13.719 1 98.44 118 VAL B C 1
ATOM 3548 O O . VAL B 1 118 ? 8.859 -19.406 -12.812 1 98.44 118 VAL B O 1
ATOM 3551 N N . PHE B 1 119 ? 8.305 -17.469 -13.844 1 98.62 119 PHE B N 1
ATOM 3552 C CA . PHE B 1 119 ? 7.086 -17.328 -13.055 1 98.62 119 PHE B CA 1
ATOM 3553 C C . PHE B 1 119 ? 5.941 -18.109 -13.68 1 98.62 119 PHE B C 1
ATOM 3555 O O . PHE B 1 119 ? 5.738 -18.062 -14.898 1 98.62 119 PHE B O 1
ATOM 3562 N N . MET B 1 120 ? 5.266 -18.828 -12.93 1 98.88 120 MET B N 1
ATOM 3563 C CA . MET B 1 120 ? 3.971 -19.406 -13.281 1 98.88 120 MET B CA 1
ATOM 3564 C C . MET B 1 120 ? 2.893 -18.953 -12.297 1 98.88 120 MET B C 1
ATOM 3566 O O . MET B 1 120 ? 2.746 -19.547 -11.219 1 98.88 120 MET B O 1
ATOM 3570 N N . GLY B 1 121 ? 2.191 -17.938 -12.648 1 98.56 121 GLY B N 1
ATOM 3571 C CA . GLY B 1 121 ? 1.18 -17.359 -11.781 1 98.56 121 GLY B CA 1
ATOM 3572 C C . GLY B 1 121 ? -0.236 -17.719 -12.188 1 98.56 121 GLY B C 1
ATOM 3573 O O . GLY B 1 121 ? -0.54 -17.812 -13.383 1 98.56 121 GLY B O 1
ATOM 3574 N N . HIS B 1 122 ? -1.104 -17.891 -11.25 1 96.81 122 HIS B N 1
ATOM 3575 C CA . HIS B 1 122 ? -2.529 -18.078 -11.484 1 96.81 122 HIS B CA 1
ATOM 3576 C C . HIS B 1 122 ? -3.342 -16.906 -10.938 1 96.81 122 HIS B C 1
ATOM 3578 O O . HIS B 1 122 ? -3.223 -16.562 -9.758 1 96.81 122 HIS B O 1
ATOM 3584 N N . SER B 1 123 ? -4.191 -16.281 -11.789 1 92.62 123 SER B N 1
ATOM 3585 C CA . SER B 1 123 ? -5.117 -15.25 -11.328 1 92.62 123 SER B CA 1
ATOM 3586 C C . SER B 1 123 ? -4.379 -14.117 -10.625 1 92.62 123 SER B C 1
ATOM 3588 O O . SER B 1 123 ? -3.473 -13.508 -11.195 1 92.62 123 SER B O 1
ATOM 3590 N N . MET B 1 124 ? -4.594 -13.891 -9.344 1 91.44 124 MET B N 1
ATOM 3591 C CA . MET B 1 124 ? -3.875 -12.883 -8.57 1 91.44 124 MET B CA 1
ATOM 3592 C C . MET B 1 124 ? -2.371 -13.125 -8.617 1 91.44 124 MET B C 1
ATOM 3594 O O . MET B 1 124 ? -1.585 -12.18 -8.648 1 91.44 124 MET B O 1
ATOM 3598 N N . GLY B 1 125 ? -2.006 -14.406 -8.625 1 96.06 125 GLY B N 1
ATOM 3599 C CA . GLY B 1 125 ? -0.596 -14.75 -8.719 1 96.06 125 GLY B CA 1
ATOM 3600 C C . GLY B 1 125 ? 0.049 -14.266 -10 1 96.06 125 GLY B C 1
ATOM 3601 O O . GLY B 1 125 ? 1.224 -13.891 -10.016 1 96.06 125 GLY B O 1
ATOM 3602 N N . SER B 1 126 ? -0.704 -14.273 -11.07 1 96.38 126 SER B N 1
ATOM 3603 C CA . SER B 1 126 ? -0.207 -13.727 -12.328 1 96.38 126 SER B CA 1
ATOM 3604 C C . SER B 1 126 ? 0.004 -12.219 -12.227 1 96.38 126 SER B C 1
ATOM 3606 O O . SER B 1 126 ? 1.013 -11.695 -12.711 1 96.38 126 SER B O 1
ATOM 3608 N N . ALA B 1 127 ? -0.941 -11.57 -11.602 1 93.06 127 ALA B N 1
ATOM 3609 C CA . ALA B 1 127 ? -0.787 -10.125 -11.414 1 93.06 127 ALA B CA 1
ATOM 3610 C C . ALA B 1 127 ? 0.443 -9.812 -10.57 1 93.06 127 ALA B C 1
ATOM 3612 O O . ALA B 1 127 ? 1.234 -8.93 -10.914 1 93.06 127 ALA B O 1
ATOM 3613 N N . ILE B 1 128 ? 0.583 -10.531 -9.5 1 94.88 128 ILE B N 1
ATOM 3614 C CA . ILE B 1 128 ? 1.74 -10.375 -8.625 1 94.88 128 ILE B CA 1
ATOM 3615 C C . ILE B 1 128 ? 3.023 -10.586 -9.422 1 94.88 128 ILE B C 1
ATOM 3617 O O . ILE B 1 128 ? 3.975 -9.812 -9.297 1 94.88 128 ILE B O 1
ATOM 3621 N N . SER B 1 129 ? 3.01 -11.586 -10.266 1 97.19 129 SER B N 1
ATOM 3622 C CA . SER B 1 129 ? 4.168 -11.891 -11.094 1 97.19 129 SER B CA 1
ATOM 3623 C C . SER B 1 129 ? 4.504 -10.734 -12.031 1 97.19 129 SER B C 1
ATOM 3625 O O . SER B 1 129 ? 5.676 -10.383 -12.203 1 97.19 129 SER B O 1
ATOM 3627 N N . CYS B 1 130 ? 3.502 -10.164 -12.609 1 95.44 130 CYS B N 1
ATOM 3628 C CA . CYS B 1 130 ? 3.715 -9.039 -13.516 1 95.44 130 CYS B CA 1
ATOM 3629 C C . CYS B 1 130 ? 4.402 -7.887 -12.789 1 95.44 130 CYS B C 1
ATOM 3631 O O . CYS B 1 130 ? 5.363 -7.312 -13.305 1 95.44 130 CYS B O 1
ATOM 3633 N N . TYR B 1 131 ? 3.945 -7.574 -11.617 1 92.94 131 TYR B N 1
ATOM 3634 C CA . TYR B 1 131 ? 4.547 -6.484 -10.859 1 92.94 131 TYR B CA 1
ATOM 3635 C C . TYR B 1 131 ? 5.961 -6.844 -10.414 1 92.94 131 TYR B C 1
ATOM 3637 O O . TYR B 1 131 ? 6.848 -5.984 -10.398 1 92.94 131 TYR B O 1
ATOM 3645 N N . PHE B 1 132 ? 6.152 -8.086 -10.023 1 96.06 132 PHE B N 1
ATOM 3646 C CA . PHE B 1 132 ? 7.488 -8.539 -9.664 1 96.06 132 PHE B CA 1
ATOM 3647 C C . PHE B 1 132 ? 8.445 -8.383 -10.836 1 96.06 132 PHE B C 1
ATOM 3649 O O . PHE B 1 132 ? 9.547 -7.84 -10.68 1 96.06 132 PHE B O 1
ATOM 3656 N N . ILE B 1 133 ? 8.047 -8.789 -12 1 97.19 133 ILE B N 1
ATOM 3657 C CA . ILE B 1 133 ? 8.883 -8.703 -13.203 1 97.19 133 ILE B CA 1
ATOM 3658 C C . ILE B 1 133 ? 9.18 -7.238 -13.523 1 97.19 133 ILE B C 1
ATOM 3660 O O . ILE B 1 133 ? 10.297 -6.898 -13.906 1 97.19 133 ILE B O 1
ATOM 3664 N N . ALA B 1 134 ? 8.172 -6.422 -13.352 1 93.75 134 ALA B N 1
ATOM 3665 C CA . ALA B 1 134 ? 8.336 -4.996 -13.625 1 93.75 134 ALA B CA 1
ATOM 3666 C C . ALA B 1 134 ? 9.391 -4.379 -12.711 1 93.75 134 ALA B C 1
ATOM 3668 O O . ALA B 1 134 ? 10.18 -3.531 -13.148 1 93.75 134 ALA B O 1
ATOM 3669 N N . LEU B 1 135 ? 9.445 -4.812 -11.5 1 92 135 LEU B N 1
ATOM 3670 C CA . LEU B 1 135 ? 10.32 -4.199 -10.508 1 92 135 LEU B CA 1
ATOM 3671 C C . LEU B 1 135 ? 11.688 -4.879 -10.5 1 92 135 LEU B C 1
ATOM 3673 O O . LEU B 1 135 ? 12.703 -4.238 -10.234 1 92 135 LEU B O 1
ATOM 3677 N N . PHE B 1 136 ? 11.703 -6.168 -10.758 1 94.62 136 PHE B N 1
ATOM 3678 C CA . PHE B 1 136 ? 12.914 -6.961 -10.617 1 94.62 136 PHE B CA 1
ATOM 3679 C C . PHE B 1 136 ? 13.102 -7.891 -11.805 1 94.62 136 PHE B C 1
ATOM 3681 O O . PHE B 1 136 ? 13.195 -9.109 -11.641 1 94.62 136 PHE B O 1
ATOM 3688 N N . PRO B 1 137 ? 13.203 -7.332 -12.969 1 95.56 137 PRO B N 1
ATOM 3689 C CA . PRO B 1 137 ? 13.266 -8.156 -14.18 1 95.56 137 PRO B CA 1
ATOM 3690 C C . PRO B 1 137 ? 14.492 -9.062 -14.211 1 95.56 137 PRO B C 1
ATOM 3692 O O . PRO B 1 137 ? 14.492 -10.078 -14.914 1 95.56 137 PRO B O 1
ATOM 3695 N N . GLU B 1 138 ? 15.516 -8.75 -13.43 1 95.25 138 GLU B N 1
ATOM 3696 C CA . GLU B 1 138 ? 16.766 -9.5 -13.461 1 95.25 138 GLU B CA 1
ATOM 3697 C C . GLU B 1 138 ? 16.578 -10.914 -12.93 1 95.25 138 GLU B C 1
ATOM 3699 O O . GLU B 1 138 ? 17.375 -11.812 -13.219 1 95.25 138 GLU B O 1
ATOM 3704 N N . TYR B 1 139 ? 15.484 -11.188 -12.242 1 96.62 139 TYR B N 1
ATOM 3705 C CA . TYR B 1 139 ? 15.258 -12.492 -11.617 1 96.62 139 TYR B CA 1
ATOM 3706 C C . TYR B 1 139 ? 14.445 -13.398 -12.539 1 96.62 139 TYR B C 1
ATOM 3708 O O . TYR B 1 139 ? 14.336 -14.602 -12.297 1 96.62 139 TYR B O 1
ATOM 3716 N N . VAL B 1 140 ? 13.883 -12.852 -13.617 1 97.75 140 VAL B N 1
ATOM 3717 C CA . VAL B 1 140 ? 12.828 -13.609 -14.273 1 97.75 140 VAL B CA 1
ATOM 3718 C C . VAL B 1 140 ? 13.219 -13.883 -15.727 1 97.75 140 VAL B C 1
ATOM 3720 O O . VAL B 1 140 ? 13.5 -12.953 -16.484 1 97.75 140 VAL B O 1
ATOM 3723 N N . GLY B 1 141 ? 13.242 -15.172 -16.078 1 97.31 141 GLY B N 1
ATOM 3724 C CA . GLY B 1 141 ? 13.594 -15.578 -17.422 1 97.31 141 GLY B CA 1
ATOM 3725 C C . GLY B 1 141 ? 12.398 -15.695 -18.344 1 97.31 141 GLY B C 1
ATOM 3726 O O . GLY B 1 141 ? 12.531 -15.586 -19.562 1 97.31 141 GLY B O 1
ATOM 3727 N N . ALA B 1 142 ? 11.273 -15.961 -17.781 1 98.62 142 ALA B N 1
ATOM 3728 C CA . ALA B 1 142 ? 10.031 -16.094 -18.547 1 98.62 142 ALA B CA 1
ATOM 3729 C C . ALA B 1 142 ? 8.812 -16.031 -17.625 1 98.62 142 ALA B C 1
ATOM 3731 O O . ALA B 1 142 ? 8.953 -16.062 -16.406 1 98.62 142 ALA B O 1
ATOM 3732 N N . PHE B 1 143 ? 7.633 -15.852 -18.234 1 98.81 143 PHE B N 1
ATOM 3733 C CA . PHE B 1 143 ? 6.402 -15.656 -17.469 1 98.81 143 PHE B CA 1
ATOM 3734 C C . PHE B 1 143 ? 5.262 -16.469 -18.062 1 98.81 143 PHE B C 1
ATOM 3736 O O . PHE B 1 143 ? 4.984 -16.375 -19.266 1 98.81 143 PHE B O 1
ATOM 3743 N N . ILE B 1 144 ? 4.652 -17.297 -17.25 1 98.88 144 ILE B N 1
ATOM 3744 C CA . ILE B 1 144 ? 3.453 -18.047 -17.609 1 98.88 144 ILE B CA 1
ATOM 3745 C C . ILE B 1 144 ? 2.266 -17.547 -16.797 1 98.88 144 ILE B C 1
ATOM 3747 O O . ILE B 1 144 ? 2.256 -17.656 -15.57 1 98.88 144 ILE B O 1
ATOM 3751 N N . SER B 1 145 ? 1.294 -17 -17.438 1 98.75 145 SER B N 1
ATOM 3752 C CA . SER B 1 145 ? 0.067 -16.531 -16.797 1 98.75 145 SER B CA 1
ATOM 3753 C C . SER B 1 145 ? -1.066 -17.531 -16.984 1 98.75 145 SER B C 1
ATOM 3755 O O . SER B 1 145 ? -1.529 -17.766 -18.109 1 98.75 145 SER B O 1
ATOM 3757 N N . LEU B 1 146 ? -1.496 -18.109 -15.906 1 98.31 146 LEU B N 1
ATOM 3758 C CA . LEU B 1 146 ? -2.629 -19.031 -15.945 1 98.31 146 LEU B CA 1
ATOM 3759 C C . LEU B 1 146 ? -3.93 -18.297 -15.625 1 98.31 146 LEU B C 1
ATOM 3761 O O . LEU B 1 146 ? -4.152 -17.875 -14.492 1 98.31 146 LEU B O 1
ATOM 3765 N N . ASP B 1 147 ? -4.707 -18.016 -16.609 1 95.69 147 ASP B N 1
ATOM 3766 C CA . ASP B 1 147 ? -6.074 -17.5 -16.625 1 95.69 147 ASP B CA 1
ATOM 3767 C C . ASP B 1 147 ? -6.121 -16.062 -16.125 1 95.69 147 ASP B C 1
ATOM 3769 O O . ASP B 1 147 ? -6.98 -15.711 -15.312 1 95.69 147 ASP B O 1
ATOM 3773 N N . LEU B 1 148 ? -5.203 -15.234 -16.547 1 95.12 148 LEU B N 1
ATOM 3774 C CA . LEU B 1 148 ? -5.254 -13.789 -16.328 1 95.12 148 LEU B CA 1
ATOM 3775 C C . LEU B 1 148 ? -4.609 -13.039 -17.484 1 95.12 148 LEU B C 1
ATOM 3777 O O . LEU B 1 148 ? -3.461 -13.305 -17.844 1 95.12 148 LEU B O 1
ATOM 3781 N N . ILE B 1 149 ? -5.352 -12.18 -18.062 1 95 149 ILE B N 1
ATOM 3782 C CA . ILE B 1 149 ? -4.832 -11.234 -19.047 1 95 149 ILE B CA 1
ATOM 3783 C C . ILE B 1 149 ? -4.742 -9.844 -18.422 1 95 149 ILE B C 1
ATOM 3785 O O . ILE B 1 149 ? -3.713 -9.172 -18.516 1 95 149 ILE B O 1
ATOM 3789 N N . LYS B 1 150 ? -5.773 -9.477 -17.75 1 90 150 LYS B N 1
ATOM 3790 C CA . LYS B 1 150 ? -5.824 -8.25 -16.953 1 90 150 LYS B CA 1
ATOM 3791 C C . LYS B 1 150 ? -6.75 -8.414 -15.75 1 90 150 LYS B C 1
ATOM 3793 O O . LYS B 1 150 ? -7.68 -9.219 -15.781 1 90 150 LYS B O 1
ATOM 3798 N N . PRO B 1 151 ? -6.461 -7.621 -14.695 1 83.12 151 PRO B N 1
ATOM 3799 C CA . PRO B 1 151 ? -7.375 -7.688 -13.547 1 83.12 151 PRO B CA 1
ATOM 3800 C C . PRO B 1 151 ? -8.773 -7.164 -13.875 1 83.12 151 PRO B C 1
ATOM 3802 O O . PRO B 1 151 ? -8.914 -6.23 -14.672 1 83.12 151 PRO B O 1
ATOM 3805 N N . VAL B 1 152 ? -9.766 -7.836 -13.336 1 72.25 152 VAL B N 1
ATOM 3806 C CA . VAL B 1 152 ? -11.141 -7.391 -13.516 1 72.25 152 VAL B CA 1
ATOM 3807 C C . VAL B 1 152 ? -11.469 -6.297 -12.508 1 72.25 152 VAL B C 1
ATOM 3809 O O . VAL B 1 152 ? -11.375 -6.512 -11.297 1 72.25 152 VAL B O 1
ATOM 3812 N N . ILE B 1 153 ? -11.617 -5.121 -13.047 1 65.19 153 ILE B N 1
ATOM 3813 C CA . ILE B 1 153 ? -11.984 -4.016 -12.172 1 65.19 153 ILE B CA 1
ATOM 3814 C C . ILE B 1 153 ? -13.438 -3.615 -12.422 1 65.19 153 ILE B C 1
ATOM 3816 O O . ILE B 1 153 ? -13.789 -3.197 -13.531 1 65.19 153 ILE B O 1
ATOM 3820 N N . ARG B 1 154 ? -14.289 -3.828 -11.414 1 62.47 154 ARG B N 1
ATOM 3821 C CA . ARG B 1 154 ? -15.727 -3.635 -11.586 1 62.47 154 ARG B CA 1
ATOM 3822 C C . ARG B 1 154 ? -16.172 -2.289 -11.016 1 62.47 154 ARG B C 1
ATOM 3824 O O . ARG B 1 154 ? -17.266 -1.811 -11.328 1 62.47 154 ARG B O 1
ATOM 3831 N N . THR B 1 155 ? -15.422 -1.717 -10.156 1 70.62 155 THR B N 1
ATOM 3832 C CA . THR B 1 155 ? -15.789 -0.455 -9.523 1 70.62 155 THR B CA 1
ATOM 3833 C C . THR B 1 155 ? -14.68 0.581 -9.711 1 70.62 155 THR B C 1
ATOM 3835 O O . THR B 1 155 ? -13.578 0.246 -10.141 1 70.62 155 THR B O 1
ATOM 3838 N N . SER B 1 156 ? -15.18 1.822 -9.422 1 76.06 156 SER B N 1
ATOM 3839 C CA . SER B 1 156 ? -14.156 2.863 -9.484 1 76.06 156 SER B CA 1
ATOM 3840 C C . SER B 1 156 ? -13.047 2.602 -8.469 1 76.06 156 SER B C 1
ATOM 3842 O O . SER B 1 156 ? -13.25 1.896 -7.48 1 76.06 156 SER B O 1
ATOM 3844 N N . ARG B 1 157 ? -12.016 3.084 -8.773 1 76.81 157 ARG B N 1
ATOM 3845 C CA . ARG B 1 157 ? -10.836 2.926 -7.922 1 76.81 157 ARG B CA 1
ATOM 3846 C C . ARG B 1 157 ? -11.109 3.439 -6.512 1 76.81 157 ARG B C 1
ATOM 3848 O O . ARG B 1 157 ? -10.797 2.766 -5.527 1 76.81 157 ARG B O 1
ATOM 3855 N N . LEU B 1 158 ? -11.789 4.559 -6.43 1 77.75 158 LEU B N 1
ATOM 3856 C CA . LEU B 1 158 ? -12.055 5.172 -5.133 1 77.75 158 LEU B CA 1
ATOM 3857 C C . LEU B 1 158 ? -13.047 4.332 -4.328 1 77.75 158 LEU B C 1
ATOM 3859 O O . LEU B 1 158 ? -12.875 4.148 -3.121 1 77.75 158 LEU B O 1
ATOM 3863 N N . GLU B 1 159 ? -13.992 3.861 -4.992 1 80.44 159 GLU B N 1
ATOM 3864 C CA . GLU B 1 159 ? -14.969 3.008 -4.324 1 80.44 159 GLU B CA 1
ATOM 3865 C C . GLU B 1 159 ? -14.328 1.709 -3.84 1 80.44 159 GLU B C 1
ATOM 3867 O O . GLU B 1 159 ? -14.664 1.21 -2.764 1 80.44 159 GLU B O 1
ATOM 3872 N N . SER B 1 160 ? -13.461 1.278 -4.68 1 78.06 160 SER B N 1
ATOM 3873 C CA . SER B 1 160 ? -12.758 0.062 -4.293 1 78.06 160 SER B CA 1
ATOM 3874 C C . SER B 1 160 ? -11.914 0.287 -3.043 1 78.06 160 SER B C 1
ATOM 3876 O O . SER B 1 160 ? -11.93 -0.53 -2.119 1 78.06 160 SER B O 1
ATOM 3878 N N . PHE B 1 161 ? -11.273 1.422 -2.957 1 78 161 PHE B N 1
ATOM 3879 C CA . PHE B 1 161 ? -10.438 1.748 -1.805 1 78 161 PHE B CA 1
ATOM 3880 C C . PHE B 1 161 ? -11.289 1.921 -0.552 1 78 161 PHE B C 1
ATOM 3882 O O . PHE B 1 161 ? -10.914 1.462 0.528 1 78 161 PHE B O 1
ATOM 3889 N N . ARG B 1 162 ? -12.391 2.531 -0.718 1 82.62 162 ARG B N 1
ATOM 3890 C CA . ARG B 1 162 ? -13.289 2.756 0.407 1 82.62 162 ARG B CA 1
ATOM 3891 C C . ARG B 1 162 ? -13.82 1.436 0.956 1 82.62 162 ARG B C 1
ATOM 3893 O O . ARG B 1 162 ? -13.82 1.217 2.17 1 82.62 162 ARG B O 1
ATOM 3900 N N . ASN B 1 163 ? -14.227 0.608 0.035 1 80.88 163 ASN B N 1
ATOM 3901 C CA . ASN B 1 163 ? -14.766 -0.689 0.439 1 80.88 163 ASN B CA 1
ATOM 3902 C C . ASN B 1 163 ? -13.703 -1.532 1.146 1 80.88 163 ASN B C 1
ATOM 3904 O O . ASN B 1 163 ? -13.992 -2.174 2.158 1 80.88 163 ASN B O 1
ATOM 3908 N N . ASP B 1 164 ? -12.547 -1.463 0.557 1 79 164 ASP B N 1
ATOM 3909 C CA . ASP B 1 164 ? -11.453 -2.215 1.163 1 79 164 ASP B CA 1
ATOM 3910 C C . ASP B 1 164 ? -11.141 -1.7 2.568 1 79 164 ASP B C 1
ATOM 3912 O O . ASP B 1 164 ? -10.93 -2.49 3.49 1 79 164 ASP B O 1
ATOM 3916 N N . ALA B 1 165 ? -11.148 -0.413 2.707 1 81.19 165 ALA B N 1
ATOM 3917 C CA . ALA B 1 165 ? -10.875 0.205 4 1 81.19 165 ALA B CA 1
ATOM 3918 C C . ALA B 1 165 ? -11.93 -0.186 5.031 1 81.19 165 ALA B C 1
ATOM 3920 O O . ALA B 1 165 ? -11.602 -0.576 6.152 1 81.19 165 ALA B O 1
ATOM 3921 N N . LEU B 1 166 ? -13.141 -0.142 4.656 1 82.5 166 LEU B N 1
ATOM 3922 C CA . LEU B 1 166 ? -14.234 -0.462 5.566 1 82.5 166 LEU B CA 1
ATOM 3923 C C . LEU B 1 166 ? -14.18 -1.924 5.996 1 82.5 166 LEU B C 1
ATOM 3925 O O . LEU B 1 166 ? -14.398 -2.24 7.168 1 82.5 166 LEU B O 1
ATOM 3929 N N . LYS B 1 167 ? -13.859 -2.742 5.031 1 81.25 167 LYS B N 1
ATOM 3930 C CA . LYS B 1 167 ? -13.727 -4.16 5.352 1 81.25 167 LYS B CA 1
ATOM 3931 C C . LYS B 1 167 ? -12.547 -4.406 6.289 1 81.25 167 LYS B C 1
ATOM 3933 O O . LYS B 1 167 ? -12.648 -5.207 7.223 1 81.25 167 LYS B O 1
ATOM 3938 N N . LEU B 1 168 ? -11.516 -3.703 6.008 1 81.69 168 LEU B N 1
ATOM 3939 C CA . LEU B 1 168 ? -10.32 -3.828 6.844 1 81.69 168 LEU B CA 1
ATOM 3940 C C . LEU B 1 168 ? -10.625 -3.408 8.281 1 81.69 168 LEU B C 1
ATOM 3942 O O . LEU B 1 168 ? -10.32 -4.145 9.219 1 81.69 168 LEU B O 1
ATOM 3946 N N . PHE B 1 169 ? -11.258 -2.289 8.445 1 83.38 169 PHE B N 1
ATOM 3947 C CA . PHE B 1 169 ? -11.555 -1.775 9.781 1 83.38 169 PHE B CA 1
ATOM 3948 C C . PHE B 1 169 ? -12.547 -2.682 10.5 1 83.38 169 PHE B C 1
ATOM 3950 O O . PHE B 1 169 ? -12.398 -2.934 11.703 1 83.38 169 PHE B O 1
ATOM 3957 N N . LYS B 1 170 ? -13.484 -3.148 9.734 1 82.75 170 LYS B N 1
ATOM 3958 C CA . LYS B 1 170 ? -14.453 -4.074 10.312 1 82.75 170 LYS B CA 1
ATOM 3959 C C . LYS B 1 170 ? -13.773 -5.348 10.805 1 82.75 170 LYS B C 1
ATOM 3961 O O . LYS B 1 170 ? -14.055 -5.828 11.906 1 82.75 170 LYS B O 1
ATOM 3966 N N . THR B 1 171 ? -12.898 -5.828 10.039 1 82.12 171 THR B N 1
ATOM 3967 C CA . THR B 1 171 ? -12.18 -7.051 10.375 1 82.12 171 THR B CA 1
ATOM 3968 C C . THR B 1 171 ? -11.289 -6.832 11.602 1 82.12 171 THR B C 1
ATOM 3970 O O . THR B 1 171 ? -11.211 -7.691 12.477 1 82.12 171 THR B O 1
ATOM 3973 N N . GLU B 1 172 ? -10.664 -5.738 11.68 1 78.81 172 GLU B N 1
ATOM 3974 C CA . GLU B 1 172 ? -9.766 -5.441 12.789 1 78.81 172 GLU B CA 1
ATOM 3975 C C . GLU B 1 172 ? -10.539 -5.207 14.078 1 78.81 172 GLU B C 1
ATOM 3977 O O . GLU B 1 172 ? -10.055 -5.527 15.164 1 78.81 172 GLU B O 1
ATOM 3982 N N . ASP B 1 173 ? -11.664 -4.641 13.883 1 77.88 173 ASP B N 1
ATOM 3983 C CA . ASP B 1 173 ? -12.484 -4.324 15.047 1 77.88 173 ASP B CA 1
ATOM 3984 C C . ASP B 1 173 ? -13.148 -5.582 15.609 1 77.88 173 ASP B C 1
ATOM 3986 O O . ASP B 1 173 ? -13.312 -5.711 16.828 1 77.88 173 ASP B O 1
ATOM 3990 N N . GLU B 1 174 ? -13.516 -6.398 14.594 1 75.75 174 GLU B N 1
ATOM 3991 C CA . GLU B 1 174 ? -14.266 -7.578 15.016 1 75.75 174 GLU B CA 1
ATOM 3992 C C . GLU B 1 174 ? -13.336 -8.688 15.5 1 75.75 174 GLU B C 1
ATOM 3994 O O . GLU B 1 174 ? -12.359 -9.023 14.82 1 75.75 174 GLU B O 1
ATOM 3999 N N . LYS B 1 175 ? -13.078 -8.711 16.719 1 70.94 175 LYS B N 1
ATOM 4000 C CA . LYS B 1 175 ? -12.328 -9.836 17.266 1 70.94 175 LYS B CA 1
ATOM 4001 C C . LYS B 1 175 ? -13.141 -11.125 17.188 1 70.94 175 LYS B C 1
ATOM 4003 O O . LYS B 1 175 ? -13.398 -11.766 18.203 1 70.94 175 LYS B O 1
ATOM 4008 N N . ARG B 1 176 ? -13.477 -11.438 15.945 1 69.69 176 ARG B N 1
ATOM 4009 C CA . ARG B 1 176 ? -14.391 -12.57 15.836 1 69.69 176 ARG B CA 1
ATOM 4010 C C . ARG B 1 176 ? -13.641 -13.891 16.031 1 69.69 176 ARG B C 1
ATOM 4012 O O . ARG B 1 176 ? -12.5 -14.031 15.578 1 69.69 176 ARG B O 1
ATOM 4019 N N . GLN B 1 177 ? -14.227 -14.695 16.828 1 80.44 177 GLN B N 1
ATOM 4020 C CA . GLN B 1 177 ? -13.727 -16.062 16.953 1 80.44 177 GLN B CA 1
ATOM 4021 C C . GLN B 1 177 ? -13.797 -16.797 15.609 1 80.44 177 GLN B C 1
ATOM 4023 O O . GLN B 1 177 ? -14.75 -16.625 14.852 1 80.44 177 GLN B O 1
ATOM 4028 N N . PRO B 1 178 ? -12.805 -17.531 15.281 1 85.12 178 PRO B N 1
ATOM 4029 C CA . PRO B 1 178 ? -12.836 -18.281 14.031 1 85.12 178 PRO B CA 1
ATOM 4030 C C . PRO B 1 178 ? -14.023 -19.25 13.953 1 85.12 178 PRO B C 1
ATOM 4032 O O . PRO B 1 178 ? -14.414 -19.844 14.961 1 85.12 178 PRO B O 1
ATOM 4035 N N . ILE B 1 179 ? -14.602 -19.344 12.875 1 89.44 179 ILE B N 1
ATOM 4036 C CA . ILE B 1 179 ? -15.703 -20.266 12.625 1 89.44 179 ILE B CA 1
ATOM 4037 C C . ILE B 1 179 ? -15.148 -21.656 12.32 1 89.44 179 ILE B C 1
ATOM 4039 O O . ILE B 1 179 ? -14.211 -21.797 11.523 1 89.44 179 ILE B O 1
ATOM 4043 N N . VAL B 1 180 ? -15.688 -22.656 12.969 1 94.38 180 VAL B N 1
ATOM 4044 C CA . VAL B 1 180 ? -15.312 -24.031 12.711 1 94.38 180 VAL B CA 1
ATOM 4045 C C . VAL B 1 180 ? -16.266 -24.656 11.688 1 94.38 180 VAL B C 1
ATOM 4047 O O . VAL B 1 180 ? -17.484 -24.609 11.859 1 94.38 180 VAL B O 1
ATOM 4050 N N . TYR B 1 181 ? -15.734 -25.219 10.656 1 94.69 181 TYR B N 1
ATOM 4051 C CA . TYR B 1 181 ? -16.5 -25.906 9.617 1 94.69 181 TYR B CA 1
ATOM 4052 C C . TYR B 1 181 ? -16.25 -27.406 9.672 1 94.69 181 TYR B C 1
ATOM 4054 O O . TYR B 1 181 ? -15.109 -27.844 9.867 1 94.69 181 TYR B O 1
ATOM 4062 N N . SER B 1 182 ? -17.312 -28.141 9.453 1 94.75 182 SER B N 1
ATOM 4063 C CA . SER B 1 182 ? -17.078 -29.562 9.203 1 94.75 182 SER B CA 1
ATOM 4064 C C . SER B 1 182 ? -16.25 -29.766 7.93 1 94.75 182 SER B C 1
ATOM 4066 O O . SER B 1 182 ? -16.156 -28.859 7.094 1 94.75 182 SER B O 1
ATOM 4068 N N . GLU B 1 183 ? -15.688 -30.906 7.883 1 92.31 183 GLU B N 1
ATOM 4069 C CA . GLU B 1 183 ? -14.914 -31.188 6.68 1 92.31 183 GLU B CA 1
ATOM 4070 C C . GLU B 1 183 ? -15.766 -31.031 5.422 1 92.31 183 GLU B C 1
ATOM 4072 O O . GLU B 1 183 ? -15.32 -30.453 4.43 1 92.31 183 GLU B O 1
ATOM 4077 N N . SER B 1 184 ? -16.953 -31.594 5.492 1 92.75 184 SER B N 1
ATOM 4078 C CA . SER B 1 184 ? -17.859 -31.5 4.352 1 92.75 184 SER B CA 1
ATOM 4079 C C . SER B 1 184 ? -18.188 -30.047 4.02 1 92.75 184 SER B C 1
ATOM 4081 O O . SER B 1 184 ? -18.219 -29.656 2.85 1 92.75 184 SER B O 1
ATOM 4083 N N . GLU B 1 185 ? -18.359 -29.266 5.02 1 92.12 185 GLU B N 1
ATOM 4084 C CA . GLU B 1 185 ? -18.641 -27.844 4.82 1 92.12 185 GLU B CA 1
ATOM 4085 C C . GLU B 1 185 ? -17.453 -27.125 4.215 1 92.12 185 GLU B C 1
ATOM 4087 O O . GLU B 1 185 ? -17.609 -26.281 3.336 1 92.12 185 GLU B O 1
ATOM 4092 N N . ALA B 1 186 ? -16.312 -27.438 4.73 1 92.06 186 ALA B N 1
ATOM 4093 C CA . ALA B 1 186 ? -15.086 -26.828 4.227 1 92.06 186 ALA B CA 1
ATOM 4094 C C . ALA B 1 186 ? -14.883 -27.141 2.748 1 92.06 186 ALA B C 1
ATOM 4096 O O . ALA B 1 186 ? -14.594 -26.234 1.954 1 92.06 186 ALA B O 1
ATOM 4097 N N . ILE B 1 187 ? -15.117 -28.359 2.416 1 90.38 187 ILE B N 1
ATOM 4098 C CA . ILE B 1 187 ? -14.961 -28.797 1.033 1 90.38 187 ILE B CA 1
ATOM 4099 C C . ILE B 1 187 ? -15.984 -28.094 0.148 1 90.38 187 ILE B C 1
ATOM 4101 O O . ILE B 1 187 ? -15.656 -27.609 -0.939 1 90.38 187 ILE B O 1
ATOM 4105 N N . ASP B 1 188 ? -17.188 -27.969 0.621 1 88.44 188 ASP B N 1
ATOM 4106 C CA . ASP B 1 188 ? -18.25 -27.312 -0.132 1 88.44 188 ASP B CA 1
ATOM 4107 C C . ASP B 1 188 ? -17.906 -25.844 -0.377 1 88.44 188 ASP B C 1
ATOM 4109 O O . ASP B 1 188 ? -18.109 -25.328 -1.479 1 88.44 188 ASP B O 1
ATOM 4113 N N . ARG B 1 189 ? -17.391 -25.234 0.619 1 86.88 189 ARG B N 1
ATOM 4114 C CA . ARG B 1 189 ? -17.047 -23.812 0.514 1 86.88 189 ARG B CA 1
ATOM 4115 C C . ARG B 1 189 ? -15.875 -23.609 -0.451 1 86.88 189 ARG B C 1
ATOM 4117 O O . ARG B 1 189 ? -15.891 -22.672 -1.252 1 86.88 189 ARG B O 1
ATOM 4124 N N . LEU B 1 190 ? -14.891 -24.453 -0.327 1 85.94 190 LEU B N 1
ATOM 4125 C CA . LEU B 1 190 ? -13.758 -24.375 -1.238 1 85.94 190 LEU B CA 1
ATOM 4126 C C . LEU B 1 190 ? -14.195 -24.625 -2.678 1 85.94 190 LEU B C 1
ATOM 4128 O O . LEU B 1 190 ? -13.703 -23.984 -3.605 1 85.94 190 LEU B O 1
ATOM 4132 N N . THR B 1 191 ? -15.086 -25.547 -2.789 1 83.44 191 THR B N 1
ATOM 4133 C CA . THR B 1 191 ? -15.609 -25.875 -4.109 1 83.44 191 THR B CA 1
ATOM 4134 C C . THR B 1 191 ? -16.422 -24.719 -4.676 1 83.44 191 THR B C 1
ATOM 4136 O O . THR B 1 191 ? -16.25 -24.328 -5.832 1 83.44 191 THR B O 1
ATOM 4139 N N . ALA B 1 192 ? -17.25 -24.109 -3.834 1 78.25 192 ALA B N 1
ATOM 4140 C CA . ALA B 1 192 ? -18.125 -23.016 -4.254 1 78.25 192 ALA B CA 1
ATOM 4141 C C . ALA B 1 192 ? -17.312 -21.781 -4.652 1 78.25 192 ALA B C 1
ATOM 4143 O O . ALA B 1 192 ? -17.672 -21.078 -5.59 1 78.25 192 ALA B O 1
ATOM 4144 N N . ALA B 1 193 ? -16.281 -21.547 -3.949 1 72.31 193 ALA B N 1
ATOM 4145 C CA . ALA B 1 193 ? -15.438 -20.375 -4.195 1 72.31 193 ALA B CA 1
ATOM 4146 C C . ALA B 1 193 ? -14.711 -20.484 -5.531 1 72.31 193 ALA B C 1
ATOM 4148 O O . ALA B 1 193 ? -14.273 -19.484 -6.094 1 72.31 193 ALA B O 1
ATOM 4149 N N . ARG B 1 194 ? -14.562 -21.594 -5.953 1 65.44 194 ARG B N 1
ATOM 4150 C CA . ARG B 1 194 ? -13.773 -21.828 -7.156 1 65.44 194 ARG B CA 1
ATOM 4151 C C . ARG B 1 194 ? -14.68 -22.094 -8.359 1 65.44 194 ARG B C 1
ATOM 4153 O O . ARG B 1 194 ? -14.211 -22.125 -9.5 1 65.44 194 ARG B O 1
ATOM 4160 N N . TYR B 1 195 ? -16 -22.453 -7.992 1 58.16 195 TYR B N 1
ATOM 4161 C CA . TYR B 1 195 ? -16.953 -22.812 -9.031 1 58.16 195 TYR B CA 1
ATOM 4162 C C . TYR B 1 195 ? -17.578 -21.578 -9.656 1 58.16 195 TYR B C 1
ATOM 4164 O O . TYR B 1 195 ? -18.594 -21.062 -9.164 1 58.16 195 TYR B O 1
ATOM 4172 N N . MET B 1 196 ? -16.859 -20.594 -9.766 1 49.25 196 MET B N 1
ATOM 4173 C CA . MET B 1 196 ? -17.688 -19.719 -10.594 1 49.25 196 MET B CA 1
ATOM 4174 C C . MET B 1 196 ? -18.328 -20.516 -11.734 1 49.25 196 MET B C 1
ATOM 4176 O O . MET B 1 196 ? -19.234 -20.016 -12.406 1 49.25 196 MET B O 1
ATOM 4180 N N . GLY B 1 197 ? -18.047 -21.953 -11.93 1 42.25 197 GLY B N 1
ATOM 4181 C CA . GLY B 1 197 ? -18.703 -22.75 -12.961 1 42.25 197 GLY B CA 1
ATOM 4182 C C . GLY B 1 197 ? -18.812 -24.219 -12.594 1 42.25 197 GLY B C 1
ATOM 4183 O O . GLY B 1 197 ? -18.109 -24.703 -11.695 1 42.25 197 GLY B O 1
ATOM 4184 N N . GLY B 1 198 ? -19.906 -25.109 -12.805 1 38.38 198 GLY B N 1
ATOM 4185 C CA . GLY B 1 198 ? -20.75 -26.266 -12.57 1 38.38 198 GLY B CA 1
ATOM 4186 C C . GLY B 1 198 ? -19.969 -27.516 -12.242 1 38.38 198 GLY B C 1
ATOM 4187 O O . GLY B 1 198 ? -20.547 -28.562 -11.961 1 38.38 198 GLY B O 1
ATOM 4188 N N . ALA B 1 199 ? -18.828 -28.016 -12.82 1 42.34 199 ALA B N 1
ATOM 4189 C CA . ALA B 1 199 ? -18.656 -29.453 -12.992 1 42.34 199 ALA B CA 1
ATOM 4190 C C . ALA B 1 199 ? -17.938 -30.062 -11.797 1 42.34 199 ALA B C 1
ATOM 4192 O O . ALA B 1 199 ? -17.281 -29.359 -11.031 1 42.34 199 ALA B O 1
ATOM 4193 N N . ASN B 1 200 ? -18.141 -31.516 -11.469 1 44.09 200 ASN B N 1
ATOM 4194 C CA . ASN B 1 200 ? -17.719 -32.562 -10.547 1 44.09 200 ASN B CA 1
ATOM 4195 C C . ASN B 1 200 ? -16.234 -32.469 -10.219 1 44.09 200 ASN B C 1
ATOM 4197 O O . ASN B 1 200 ? -15.828 -32.688 -9.078 1 44.09 200 ASN B O 1
ATOM 4201 N N . SER B 1 201 ? -15.219 -32.344 -11.156 1 48.81 201 SER B N 1
ATOM 4202 C CA . SER B 1 201 ? -13.766 -32.312 -11.039 1 48.81 201 SER B CA 1
ATOM 4203 C C . SER B 1 201 ? -13.328 -31.266 -10.016 1 48.81 201 SER B C 1
ATOM 4205 O O . SER B 1 201 ? -12.211 -31.344 -9.492 1 48.81 201 SER B O 1
ATOM 4207 N N . ILE B 1 202 ? -14.32 -30.672 -9.289 1 61.94 202 ILE B N 1
ATOM 4208 C CA . ILE B 1 202 ? -14.094 -29.5 -8.469 1 61.94 202 ILE B CA 1
ATOM 4209 C C . ILE B 1 202 ? -13.945 -29.906 -7.004 1 61.94 202 ILE B C 1
ATOM 4211 O O . ILE B 1 202 ? -13.125 -29.344 -6.273 1 61.94 202 ILE B O 1
ATOM 4215 N N . GLN B 1 203 ? -14.391 -31.172 -6.688 1 76.19 203 GLN B N 1
ATOM 4216 C CA . GLN B 1 203 ? -14.289 -31.547 -5.281 1 76.19 203 GLN B CA 1
ATOM 4217 C C . GLN B 1 203 ? -12.891 -32.031 -4.941 1 76.19 203 GLN B C 1
ATOM 4219 O O . GLN B 1 203 ? -12.375 -31.766 -3.857 1 76.19 203 GLN B O 1
ATOM 4224 N N . ASP B 1 204 ? -12.328 -32.875 -5.852 1 81.75 204 ASP B N 1
ATOM 4225 C CA . ASP B 1 204 ? -10.969 -33.344 -5.625 1 81.75 204 ASP B CA 1
ATOM 4226 C C . ASP B 1 204 ? -10 -32.188 -5.438 1 81.75 204 ASP B C 1
ATOM 4228 O O . ASP B 1 204 ? -9.109 -32.25 -4.582 1 81.75 204 ASP B O 1
ATOM 4232 N N . SER B 1 205 ? -10.211 -31.219 -6.18 1 85.25 205 SER B N 1
ATOM 4233 C CA . SER B 1 205 ? -9.391 -30.016 -6.07 1 85.25 205 SER B CA 1
ATOM 4234 C C . SER B 1 205 ? -9.523 -29.375 -4.695 1 85.25 205 SER B C 1
ATOM 4236 O O . SER B 1 205 ? -8.539 -28.891 -4.129 1 85.25 205 SER B O 1
ATOM 4238 N N . ALA B 1 206 ? -10.711 -29.422 -4.195 1 89.62 206 ALA B N 1
ATOM 4239 C CA . ALA B 1 206 ? -10.984 -28.844 -2.881 1 89.62 206 ALA B CA 1
ATOM 4240 C C . ALA B 1 206 ? -10.234 -29.594 -1.786 1 89.62 206 ALA B C 1
ATOM 4242 O O . ALA B 1 206 ? -9.719 -28.984 -0.848 1 89.62 206 ALA B O 1
ATOM 4243 N N . HIS B 1 207 ? -10.18 -30.922 -1.969 1 90.62 207 HIS B N 1
ATOM 4244 C CA . HIS B 1 207 ? -9.469 -31.719 -0.981 1 90.62 207 HIS B CA 1
ATOM 4245 C C . HIS B 1 207 ? -7.977 -31.422 -0.979 1 90.62 207 HIS B C 1
ATOM 4247 O O . HIS B 1 207 ? -7.348 -31.391 0.079 1 90.62 207 HIS B O 1
ATOM 4253 N N . ILE B 1 208 ? -7.441 -31.219 -2.125 1 92.06 208 ILE B N 1
ATOM 4254 C CA . ILE B 1 208 ? -6.031 -30.875 -2.273 1 92.06 208 ILE B CA 1
ATOM 4255 C C . ILE B 1 208 ? -5.742 -29.547 -1.595 1 92.06 208 ILE B C 1
ATOM 4257 O O . ILE B 1 208 ? -4.785 -29.422 -0.827 1 92.06 208 ILE B O 1
ATOM 4261 N N . LEU B 1 209 ? -6.594 -28.578 -1.738 1 94.56 209 LEU B N 1
ATOM 4262 C CA . LEU B 1 209 ? -6.387 -27.234 -1.226 1 94.56 209 LEU B CA 1
ATOM 4263 C C . LEU B 1 209 ? -6.613 -27.188 0.282 1 94.56 209 LEU B C 1
ATOM 4265 O O . LEU B 1 209 ? -5.973 -26.406 0.985 1 94.56 209 LEU B O 1
ATOM 4269 N N . LEU B 1 210 ? -7.547 -28 0.774 1 94.44 210 LEU B N 1
ATOM 4270 C CA . LEU B 1 210 ? -7.93 -27.969 2.182 1 94.44 210 LEU B CA 1
ATOM 4271 C C . LEU B 1 210 ? -6.734 -28.266 3.078 1 94.44 210 LEU B C 1
ATOM 4273 O O . LEU B 1 210 ? -6.641 -27.734 4.191 1 94.44 210 LEU B O 1
ATOM 4277 N N . LEU B 1 211 ? -5.801 -29 2.562 1 93.81 211 LEU B N 1
ATOM 4278 C CA . LEU B 1 211 ? -4.641 -29.422 3.344 1 93.81 211 LEU B CA 1
ATOM 4279 C C . LEU B 1 211 ? -3.842 -28.219 3.824 1 93.81 211 LEU B C 1
ATOM 4281 O O . LEU B 1 211 ? -3.16 -28.281 4.848 1 93.81 211 LEU B O 1
ATOM 4285 N N . ARG B 1 212 ? -3.965 -27.125 3.107 1 96.75 212 ARG B N 1
ATOM 4286 C CA . ARG B 1 212 ? -3.232 -25.922 3.492 1 96.75 212 ARG B CA 1
ATOM 4287 C C . ARG B 1 212 ? -4.188 -24.781 3.83 1 96.75 212 ARG B C 1
ATOM 4289 O O . ARG B 1 212 ? -3.809 -23.828 4.516 1 96.75 212 ARG B O 1
ATOM 4296 N N . SER B 1 213 ? -5.387 -24.875 3.34 1 94.81 213 SER B N 1
ATOM 4297 C CA . SER B 1 213 ? -6.348 -23.797 3.527 1 94.81 213 SER B CA 1
ATOM 4298 C C . SER B 1 213 ? -6.91 -23.797 4.945 1 94.81 213 SER B C 1
ATOM 4300 O O . SER B 1 213 ? -7.363 -22.75 5.438 1 94.81 213 SER B O 1
ATOM 4302 N N . GLY B 1 214 ? -6.918 -24.969 5.484 1 95.31 214 GLY B N 1
ATOM 4303 C CA . GLY B 1 214 ? -7.508 -25.078 6.809 1 95.31 214 GLY B CA 1
ATOM 4304 C C . GLY B 1 214 ? -6.691 -25.953 7.75 1 95.31 214 GLY B C 1
ATOM 4305 O O . GLY B 1 214 ? -5.898 -26.781 7.309 1 95.31 214 GLY B O 1
ATOM 4306 N N . ARG B 1 215 ? -6.836 -25.703 9.008 1 94.75 215 ARG B N 1
ATOM 4307 C CA . ARG B 1 215 ? -6.258 -26.562 10.031 1 94.75 215 ARG B CA 1
ATOM 4308 C C . ARG B 1 215 ? -7.344 -27.328 10.789 1 94.75 215 ARG B C 1
ATOM 4310 O O . ARG B 1 215 ? -8.414 -26.766 11.07 1 94.75 215 ARG B O 1
ATOM 4317 N N . LYS B 1 216 ? -7.039 -28.484 11.086 1 94.25 216 LYS B N 1
ATOM 4318 C CA . LYS B 1 216 ? -7.98 -29.344 11.805 1 94.25 216 LYS B CA 1
ATOM 4319 C C . LYS B 1 216 ? -8.086 -28.938 13.266 1 94.25 216 LYS B C 1
ATOM 4321 O O . LYS B 1 216 ? -7.066 -28.688 13.922 1 94.25 216 LYS B O 1
ATOM 4326 N N . VAL B 1 217 ? -9.25 -28.75 13.688 1 94.94 217 VAL B N 1
ATOM 4327 C CA . VAL B 1 217 ? -9.562 -28.484 15.086 1 94.94 217 VAL B CA 1
ATOM 4328 C C . VAL B 1 217 ? -10.695 -29.406 15.539 1 94.94 217 VAL B C 1
ATOM 4330 O O . VAL B 1 217 ? -11.203 -30.203 14.758 1 94.94 217 VAL B O 1
ATOM 4333 N N . GLU B 1 218 ? -10.883 -29.297 16.906 1 93.19 218 GLU B N 1
ATOM 4334 C CA . GLU B 1 218 ? -12.023 -30.062 17.375 1 93.19 218 GLU B CA 1
ATOM 4335 C C . GLU B 1 218 ? -13.305 -29.656 16.656 1 93.19 218 GLU B C 1
ATOM 4337 O O . GLU B 1 218 ? -13.641 -28.484 16.594 1 93.19 218 GLU B O 1
ATOM 4342 N N . GLY B 1 219 ? -13.875 -30.594 16.047 1 93.12 219 GLY B N 1
ATOM 4343 C CA . GLY B 1 219 ? -15.141 -30.328 15.375 1 93.12 219 GLY B CA 1
ATOM 4344 C C . GLY B 1 219 ? -14.984 -30.078 13.891 1 93.12 219 GLY B C 1
ATOM 4345 O O . GLY B 1 219 ? -15.984 -29.984 13.164 1 93.12 219 GLY B O 1
ATOM 4346 N N . GLY B 1 220 ? -13.781 -29.906 13.445 1 95.88 220 GLY B N 1
ATOM 4347 C CA . GLY B 1 220 ? -13.633 -29.719 12.008 1 95.88 220 GLY B CA 1
ATOM 4348 C C . GLY B 1 220 ? -12.398 -28.922 11.633 1 95.88 220 GLY B C 1
ATOM 4349 O O . GLY B 1 220 ? -11.289 -29.25 12.062 1 95.88 220 GLY B O 1
ATOM 4350 N N . TYR B 1 221 ? -12.711 -27.906 10.773 1 95.94 221 TYR B N 1
ATOM 4351 C CA . TYR B 1 221 ? -11.602 -27.109 10.242 1 95.94 221 TYR B CA 1
ATOM 4352 C C . TYR B 1 221 ? -11.82 -25.625 10.492 1 95.94 221 TYR B C 1
ATOM 4354 O O . TYR B 1 221 ? -12.961 -25.141 10.477 1 95.94 221 TYR B O 1
ATOM 4362 N N . VAL B 1 222 ? -10.75 -24.938 10.742 1 95.88 222 VAL B N 1
ATOM 4363 C CA . VAL B 1 222 ? -10.711 -23.484 10.719 1 95.88 222 VAL B CA 1
ATOM 4364 C C . VAL B 1 222 ? -9.797 -23 9.594 1 95.88 222 VAL B C 1
ATOM 4366 O O . VAL B 1 222 ? -8.734 -23.594 9.359 1 95.88 222 VAL B O 1
ATOM 4369 N N . TRP B 1 223 ? -10.234 -21.984 8.922 1 93.94 223 TRP B N 1
ATOM 4370 C CA . TRP B 1 223 ? -9.438 -21.453 7.816 1 93.94 223 TRP B CA 1
ATOM 4371 C C . TRP B 1 223 ? -8.109 -20.891 8.328 1 93.94 223 TRP B C 1
ATOM 4373 O O . TRP B 1 223 ? -8.07 -20.234 9.367 1 93.94 223 TRP B O 1
ATOM 4383 N N . ASN B 1 224 ? -7.086 -21.125 7.543 1 95.12 224 ASN B N 1
ATOM 4384 C CA . ASN B 1 224 ? -5.766 -20.609 7.891 1 95.12 224 ASN B CA 1
ATOM 4385 C C . ASN B 1 224 ? -5.562 -19.188 7.379 1 95.12 224 ASN B C 1
ATOM 4387 O O . ASN B 1 224 ? -4.691 -18.469 7.867 1 95.12 224 ASN B O 1
ATOM 4391 N N . HIS B 1 225 ? -6.297 -18.781 6.328 1 92.38 225 HIS B N 1
ATOM 4392 C CA . HIS B 1 225 ? -6.008 -17.484 5.727 1 92.38 225 HIS B CA 1
ATOM 4393 C C . HIS B 1 225 ? -6.383 -16.344 6.668 1 92.38 225 HIS B C 1
ATOM 4395 O O . HIS B 1 225 ? -7.324 -16.469 7.457 1 92.38 225 HIS B O 1
ATOM 4401 N N . ASP B 1 226 ? -5.633 -15.266 6.586 1 91.88 226 ASP B N 1
ATOM 4402 C CA . ASP B 1 226 ? -5.934 -14.031 7.297 1 91.88 226 ASP B CA 1
ATOM 4403 C C . ASP B 1 226 ? -7.234 -13.406 6.793 1 91.88 226 ASP B C 1
ATOM 4405 O O . ASP B 1 226 ? -7.375 -13.133 5.598 1 91.88 226 ASP B O 1
ATOM 4409 N N . PRO B 1 227 ? -8.227 -13.234 7.676 1 88.12 227 PRO B N 1
ATOM 4410 C CA . PRO B 1 227 ? -9.469 -12.586 7.23 1 88.12 227 PRO B CA 1
ATOM 4411 C C . PRO B 1 227 ? -9.219 -11.234 6.555 1 88.12 227 PRO B C 1
ATOM 4413 O O . PRO B 1 227 ? -10 -10.82 5.699 1 88.12 227 PRO B O 1
ATOM 4416 N N . ARG B 1 228 ? -8.102 -10.547 6.836 1 87.56 228 ARG B N 1
ATOM 4417 C CA . ARG B 1 228 ? -7.77 -9.266 6.227 1 87.56 228 ARG B CA 1
ATOM 4418 C C . ARG B 1 228 ? -7.391 -9.438 4.758 1 87.56 228 ARG B C 1
ATOM 4420 O O . ARG B 1 228 ? -7.414 -8.477 3.99 1 87.56 228 ARG B O 1
ATOM 4427 N N . ALA B 1 229 ? -6.969 -10.633 4.387 1 85.69 229 ALA B N 1
ATOM 4428 C CA . ALA B 1 229 ? -6.59 -10.891 3 1 85.69 229 ALA B CA 1
ATOM 4429 C C . ALA B 1 229 ? -7.816 -10.969 2.098 1 85.69 229 ALA B C 1
ATOM 4431 O O . ALA B 1 229 ? -7.703 -10.875 0.874 1 85.69 229 ALA B O 1
ATOM 4432 N N . TYR B 1 230 ? -8.961 -11.016 2.746 1 74.5 230 TYR B N 1
ATOM 4433 C CA . TYR B 1 230 ? -10.211 -11.008 2.002 1 74.5 230 TYR B CA 1
ATOM 4434 C C . TYR B 1 230 ? -10.523 -9.609 1.477 1 74.5 230 TYR B C 1
ATOM 4436 O O . TYR B 1 230 ? -11.141 -9.461 0.419 1 74.5 230 TYR B O 1
ATOM 4444 N N . SER B 1 231 ? -10.195 -8.523 2.266 1 59.41 231 SER B N 1
ATOM 4445 C CA . SER B 1 231 ? -10.609 -7.141 2.025 1 59.41 231 SER B CA 1
ATOM 4446 C C . SER B 1 231 ? -9.891 -6.551 0.816 1 59.41 231 SER B C 1
ATOM 4448 O O . SER B 1 231 ? -10.352 -5.57 0.231 1 59.41 231 SER B O 1
ATOM 4450 N N . ASN B 1 232 ? -8.789 -7.113 0.392 1 55.88 232 ASN B N 1
ATOM 4451 C CA . ASN B 1 232 ? -7.898 -6.266 -0.394 1 55.88 232 ASN B CA 1
ATOM 4452 C C . ASN B 1 232 ? -7.918 -6.652 -1.871 1 55.88 232 ASN B C 1
ATOM 4454 O O . ASN B 1 232 ? -6.996 -6.312 -2.617 1 55.88 232 ASN B O 1
ATOM 4458 N N . PHE B 1 233 ? -9.086 -7.23 -2.393 1 52.03 233 PHE B N 1
ATOM 4459 C CA . PHE B 1 233 ? -8.867 -7.691 -3.758 1 52.03 233 PHE B CA 1
ATOM 4460 C C . PHE B 1 233 ? -8.867 -6.52 -4.734 1 52.03 233 PHE B C 1
ATOM 4462 O O . PHE B 1 233 ? -7.984 -6.414 -5.582 1 52.03 233 PHE B O 1
ATOM 4469 N N . ASN B 1 234 ? -9.797 -5.711 -4.574 1 50.19 234 ASN B N 1
ATOM 4470 C CA . ASN B 1 234 ? -10.078 -4.758 -5.645 1 50.19 234 ASN B CA 1
ATOM 4471 C C . ASN B 1 234 ? -9.047 -3.635 -5.676 1 50.19 234 ASN B C 1
ATOM 4473 O O . ASN B 1 234 ? -8.711 -3.123 -6.746 1 50.19 234 ASN B O 1
ATOM 4477 N N . GLY B 1 235 ? -8.578 -3.334 -4.535 1 54.12 235 GLY B N 1
ATOM 4478 C CA . GLY B 1 235 ? -7.66 -2.211 -4.453 1 54.12 235 GLY B CA 1
ATOM 4479 C C . GLY B 1 235 ? -6.23 -2.586 -4.789 1 54.12 235 GLY B C 1
ATOM 4480 O O . GLY B 1 235 ? -5.375 -1.712 -4.941 1 54.12 235 GLY B O 1
ATOM 4481 N N . LEU B 1 236 ? -6.152 -3.902 -5.094 1 52.12 236 LEU B N 1
ATOM 4482 C CA . LEU B 1 236 ? -4.824 -4.484 -5.246 1 52.12 236 LEU B CA 1
ATOM 4483 C C . LEU B 1 236 ? -4.16 -4 -6.531 1 52.12 236 LEU B C 1
ATOM 4485 O O . LEU B 1 236 ? -2.941 -3.824 -6.574 1 52.12 236 LEU B O 1
ATOM 4489 N N . PHE B 1 237 ? -5.008 -3.645 -7.43 1 56.75 237 PHE B N 1
ATOM 4490 C CA . PHE B 1 237 ? -4.355 -3.527 -8.727 1 56.75 237 PHE B CA 1
ATOM 4491 C C . PHE B 1 237 ? -4.219 -2.064 -9.133 1 56.75 237 PHE B C 1
ATOM 4493 O O . PHE B 1 237 ? -3.615 -1.757 -10.164 1 56.75 237 PHE B O 1
ATOM 4500 N N . TYR B 1 238 ? -4.418 -1.222 -8.227 1 58.78 238 TYR B N 1
ATOM 4501 C CA . TYR B 1 238 ? -4.293 0.227 -8.344 1 58.78 238 TYR B CA 1
ATOM 4502 C C . TYR B 1 238 ? -4.867 0.719 -9.672 1 58.78 238 TYR B C 1
ATOM 4504 O O . TYR B 1 238 ? -4.48 1.779 -10.164 1 58.78 238 TYR B O 1
ATOM 4512 N N . GLY B 1 239 ? -5.645 -0.178 -10.328 1 66.38 239 GLY B N 1
ATOM 4513 C CA . GLY B 1 239 ? -6.336 0.21 -11.547 1 66.38 239 GLY B CA 1
ATOM 4514 C C . GLY B 1 239 ? -5.656 -0.292 -12.805 1 66.38 239 GLY B C 1
ATOM 4515 O O . GLY B 1 239 ? -4.492 -0.692 -12.773 1 66.38 239 GLY B O 1
ATOM 4516 N N . ASN B 1 240 ? -6.336 -0.229 -13.906 1 73.38 240 ASN B N 1
ATOM 4517 C CA . ASN B 1 240 ? -5.887 -0.8 -15.172 1 73.38 240 ASN B CA 1
ATOM 4518 C C . ASN B 1 240 ? -4.695 -0.038 -15.742 1 73.38 240 ASN B C 1
ATOM 4520 O O . ASN B 1 240 ? -3.814 -0.631 -16.375 1 73.38 240 ASN B O 1
ATOM 4524 N N . SER B 1 241 ? -4.641 1.217 -15.445 1 77.31 241 SER B N 1
ATOM 4525 C CA . SER B 1 241 ? -3.547 2.004 -16 1 77.31 241 SER B CA 1
ATOM 4526 C C . SER B 1 241 ? -2.209 1.607 -15.391 1 77.31 241 SER B C 1
ATOM 4528 O O . SER B 1 241 ? -1.2 1.518 -16.094 1 77.31 241 SER B O 1
ATOM 4530 N N . ILE B 1 242 ? -2.25 1.366 -14.164 1 79.69 242 ILE B N 1
ATOM 4531 C CA . ILE B 1 242 ? -1.008 0.99 -13.492 1 79.69 242 ILE B CA 1
ATOM 4532 C C . ILE B 1 242 ? -0.606 -0.424 -13.906 1 79.69 242 ILE B C 1
ATOM 4534 O O . ILE B 1 242 ? 0.578 -0.709 -14.102 1 79.69 242 ILE B O 1
ATOM 4538 N N . PHE B 1 243 ? -1.576 -1.232 -14.031 1 87.06 243 PHE B N 1
ATOM 4539 C CA . PHE B 1 243 ? -1.292 -2.594 -14.477 1 87.06 243 PHE B CA 1
ATOM 4540 C C . PHE B 1 243 ? -0.695 -2.596 -15.875 1 87.06 243 PHE B C 1
ATOM 4542 O O . PHE B 1 243 ? 0.257 -3.33 -16.156 1 87.06 243 PHE B O 1
ATOM 4549 N N . LEU B 1 244 ? -1.24 -1.781 -16.734 1 88.94 244 LEU B N 1
ATOM 4550 C CA . LEU B 1 244 ? -0.733 -1.66 -18.094 1 88.94 244 LEU B CA 1
ATOM 4551 C C . LEU B 1 244 ? 0.72 -1.198 -18.094 1 88.94 244 LEU B C 1
ATOM 4553 O O . LEU B 1 244 ? 1.525 -1.667 -18.906 1 88.94 244 LEU B O 1
ATOM 4557 N N . GLU B 1 245 ? 1.017 -0.331 -17.219 1 87.06 245 GLU B N 1
ATOM 4558 C CA . GLU B 1 245 ? 2.4 0.117 -17.094 1 87.06 245 GLU B CA 1
ATOM 4559 C C . GLU B 1 245 ? 3.309 -1.022 -16.641 1 87.06 245 GLU B C 1
ATOM 4561 O O . GLU B 1 245 ? 4.434 -1.154 -17.109 1 87.06 245 GLU B O 1
ATOM 4566 N N . ALA B 1 246 ? 2.814 -1.78 -15.75 1 89.81 246 ALA B N 1
ATOM 4567 C CA . ALA B 1 246 ? 3.598 -2.904 -15.242 1 89.81 246 ALA B CA 1
ATOM 4568 C C . ALA B 1 246 ? 3.914 -3.896 -16.359 1 89.81 246 ALA B C 1
ATOM 4570 O O . ALA B 1 246 ? 5.07 -4.289 -16.531 1 89.81 246 ALA B O 1
ATOM 4571 N N . ILE B 1 247 ? 2.916 -4.254 -17.141 1 95.31 247 ILE B N 1
ATOM 4572 C CA . ILE B 1 247 ? 3.139 -5.301 -18.125 1 95.31 247 ILE B CA 1
ATOM 4573 C C . ILE B 1 247 ? 3.93 -4.738 -19.297 1 95.31 247 ILE B C 1
ATOM 4575 O O . ILE B 1 247 ? 4.508 -5.492 -20.094 1 95.31 247 ILE B O 1
ATOM 4579 N N . SER B 1 248 ? 3.945 -3.43 -19.438 1 94.38 248 SER B N 1
ATOM 4580 C CA . SER B 1 248 ? 4.707 -2.812 -20.516 1 94.38 248 SER B CA 1
ATOM 4581 C C . SER B 1 248 ? 6.207 -2.984 -20.312 1 94.38 248 SER B C 1
ATOM 4583 O O . SER B 1 248 ? 7 -2.807 -21.234 1 94.38 248 SER B O 1
ATOM 4585 N N . SER B 1 249 ? 6.586 -3.32 -19.141 1 93.44 249 SER B N 1
ATOM 4586 C CA . SER B 1 249 ? 8 -3.473 -18.812 1 93.44 249 SER B CA 1
ATOM 4587 C C . SER B 1 249 ? 8.453 -4.918 -19 1 93.44 249 SER B C 1
ATOM 4589 O O . SER B 1 249 ? 9.648 -5.219 -18.875 1 93.44 249 SER B O 1
ATOM 4591 N N . ILE B 1 250 ? 7.562 -5.805 -19.297 1 97.38 250 ILE B N 1
ATOM 4592 C CA . ILE B 1 250 ? 7.887 -7.223 -19.438 1 97.38 250 ILE B CA 1
ATOM 4593 C C . ILE B 1 250 ? 8.523 -7.48 -20.797 1 97.38 250 ILE B C 1
ATOM 4595 O O . ILE B 1 250 ? 7.898 -7.258 -21.844 1 97.38 250 ILE B O 1
ATOM 4599 N N . THR B 1 251 ? 9.773 -7.953 -20.766 1 97.88 251 THR B N 1
ATOM 4600 C CA . THR B 1 251 ? 10.492 -8.172 -22.016 1 97.88 251 THR B CA 1
ATOM 4601 C C . THR B 1 251 ? 10.859 -9.641 -22.172 1 97.88 251 THR B C 1
ATOM 4603 O O . THR B 1 251 ? 11.359 -10.055 -23.234 1 97.88 251 THR B O 1
ATOM 4606 N N . CYS B 1 252 ? 10.656 -10.453 -21.203 1 97.88 252 CYS B N 1
ATOM 4607 C CA . CYS B 1 252 ? 10.93 -11.883 -21.281 1 97.88 252 CYS B CA 1
ATOM 4608 C C . CYS B 1 252 ? 9.836 -12.617 -22.047 1 97.88 252 CYS B C 1
ATOM 4610 O O . CYS B 1 252 ? 8.797 -12.031 -22.359 1 97.88 252 CYS B O 1
ATOM 4612 N N . PRO B 1 253 ? 10.078 -13.883 -22.438 1 98.56 253 PRO B N 1
ATOM 4613 C CA . PRO B 1 253 ? 9.008 -14.664 -23.062 1 98.56 253 PRO B CA 1
ATOM 4614 C C . PRO B 1 253 ? 7.781 -14.812 -22.156 1 98.56 253 PRO B C 1
ATOM 4616 O O . PRO B 1 253 ? 7.918 -14.977 -20.953 1 98.56 253 PRO B O 1
ATOM 4619 N N . VAL B 1 254 ? 6.594 -14.727 -22.781 1 98.81 254 VAL B N 1
ATOM 4620 C CA . VAL B 1 254 ? 5.348 -14.797 -22.031 1 98.81 254 VAL B CA 1
ATOM 4621 C C . VAL B 1 254 ? 4.426 -15.844 -22.641 1 98.81 254 VAL B C 1
ATOM 4623 O O . VAL B 1 254 ? 4.301 -15.93 -23.859 1 98.81 254 VAL B O 1
ATOM 4626 N N . MET B 1 255 ? 3.875 -16.656 -21.859 1 98.81 255 MET B N 1
ATOM 4627 C CA . MET B 1 255 ? 2.76 -17.516 -22.25 1 98.81 255 MET B CA 1
ATOM 4628 C C . MET B 1 255 ? 1.514 -17.188 -21.422 1 98.81 255 MET B C 1
ATOM 4630 O O . MET B 1 255 ? 1.589 -17.031 -20.203 1 98.81 255 MET B O 1
ATOM 4634 N N . ILE B 1 256 ? 0.377 -17.062 -22.062 1 98.62 256 ILE B N 1
ATOM 4635 C CA . ILE B 1 256 ? -0.913 -16.906 -21.406 1 98.62 256 ILE B CA 1
ATOM 4636 C C . ILE B 1 256 ? -1.805 -18.109 -21.734 1 98.62 256 ILE B C 1
ATOM 4638 O O . ILE B 1 256 ? -2.064 -18.391 -22.891 1 98.62 256 ILE B O 1
ATOM 4642 N N . VAL B 1 257 ? -2.176 -18.844 -20.75 1 98.5 257 VAL B N 1
ATOM 4643 C CA . VAL B 1 257 ? -3.148 -19.922 -20.891 1 98.5 257 VAL B CA 1
ATOM 4644 C C . VAL B 1 257 ? -4.488 -19.5 -20.281 1 98.5 257 VAL B C 1
ATOM 4646 O O . VAL B 1 257 ? -4.629 -19.406 -19.062 1 98.5 257 VAL B O 1
ATOM 4649 N N . ARG B 1 258 ? -5.406 -19.297 -21.125 1 96.81 258 ARG B N 1
ATOM 4650 C CA . ARG B 1 258 ? -6.742 -18.844 -20.719 1 96.81 258 ARG B CA 1
ATOM 4651 C C . ARG B 1 258 ? -7.703 -20.031 -20.609 1 96.81 258 ARG B C 1
ATOM 4653 O O . ARG B 1 258 ? -7.633 -20.969 -21.406 1 96.81 258 ARG B O 1
ATOM 4660 N N . ALA B 1 259 ? -8.578 -20 -19.562 1 95.31 259 ALA B N 1
ATOM 4661 C CA . ALA B 1 259 ? -9.672 -20.953 -19.453 1 95.31 259 ALA B CA 1
ATOM 4662 C C . ALA B 1 259 ? -10.93 -20.438 -20.156 1 95.31 259 ALA B C 1
ATOM 4664 O O . ALA B 1 259 ? -11.312 -19.281 -19.953 1 95.31 259 ALA B O 1
ATOM 4665 N N . SER B 1 260 ? -11.609 -21.234 -20.906 1 94.19 260 SER B N 1
ATOM 4666 C CA . SER B 1 260 ? -12.758 -20.828 -21.703 1 94.19 260 SER B CA 1
ATOM 4667 C C . SER B 1 260 ? -13.883 -20.297 -20.828 1 94.19 260 SER B C 1
ATOM 4669 O O . SER B 1 260 ? -14.672 -19.453 -21.25 1 94.19 260 SER B O 1
ATOM 4671 N N . LYS B 1 261 ? -13.984 -20.781 -19.609 1 91.69 261 LYS B N 1
ATOM 4672 C CA . LYS B 1 261 ? -14.961 -20.328 -18.641 1 91.69 261 LYS B CA 1
ATOM 4673 C C . LYS B 1 261 ? -14.273 -19.781 -17.391 1 91.69 261 LYS B C 1
ATOM 4675 O O . LYS B 1 261 ? -14.703 -20.062 -16.266 1 91.69 261 LYS B O 1
ATOM 4680 N N . GLY B 1 262 ? -13.117 -19.172 -17.672 1 91.75 262 GLY B N 1
ATOM 4681 C CA . GLY B 1 262 ? -12.336 -18.625 -16.562 1 91.75 262 GLY B CA 1
ATOM 4682 C C . GLY B 1 262 ? -12.602 -17.156 -16.328 1 91.75 262 GLY B C 1
ATOM 4683 O O . GLY B 1 262 ? -13.719 -16.672 -16.516 1 91.75 262 GLY B O 1
ATOM 4684 N N . MET B 1 263 ? -11.672 -16.469 -15.805 1 87 263 MET B N 1
ATOM 4685 C CA . MET B 1 263 ? -11.781 -15.07 -15.398 1 87 263 MET B CA 1
ATOM 4686 C C . MET B 1 263 ? -11.773 -14.156 -16.625 1 87 263 MET B C 1
ATOM 4688 O O . MET B 1 263 ? -12.414 -13.109 -16.625 1 87 263 MET B O 1
ATOM 4692 N N . CYS B 1 264 ? -10.984 -14.539 -17.562 1 89.75 264 CYS B N 1
ATOM 4693 C CA . CYS B 1 264 ? -10.852 -13.734 -18.781 1 89.75 264 CYS B CA 1
ATOM 4694 C C . CYS B 1 264 ? -11.523 -14.43 -19.969 1 89.75 264 CYS B C 1
ATOM 4696 O O . CYS B 1 264 ? -10.867 -14.742 -20.953 1 89.75 264 CYS B O 1
ATOM 4698 N N . ASN B 1 265 ? -12.836 -14.516 -19.812 1 89.38 265 ASN B N 1
ATOM 4699 C CA . ASN B 1 265 ? -13.586 -15.32 -20.766 1 89.38 265 ASN B CA 1
ATOM 4700 C C . ASN B 1 265 ? -14.281 -14.453 -21.812 1 89.38 265 ASN B C 1
ATOM 4702 O O . ASN B 1 265 ? -15.055 -14.953 -22.625 1 89.38 265 ASN B O 1
ATOM 4706 N N . LEU B 1 266 ? -14 -13.172 -21.891 1 89.31 266 LEU B N 1
ATOM 4707 C CA . LEU B 1 266 ? -14.602 -12.273 -22.875 1 89.31 266 LEU B CA 1
ATOM 4708 C C . LEU B 1 266 ? -13.797 -12.266 -24.172 1 89.31 266 LEU B C 1
ATOM 4710 O O . LEU B 1 266 ? -12.68 -12.789 -24.219 1 89.31 266 LEU B O 1
ATOM 4714 N N . PRO B 1 267 ? -14.398 -11.742 -25.188 1 92.19 267 PRO B N 1
ATOM 4715 C CA . PRO B 1 267 ? -13.664 -11.68 -26.469 1 92.19 267 PRO B CA 1
ATOM 4716 C C . PRO B 1 267 ? -12.359 -10.898 -26.359 1 92.19 267 PRO B C 1
ATOM 4718 O O . PRO B 1 267 ? -12.234 -10 -25.516 1 92.19 267 PRO B O 1
ATOM 4721 N N . ASP B 1 268 ? -11.453 -11.203 -27.203 1 91.31 268 ASP B N 1
ATOM 4722 C CA . ASP B 1 268 ? -10.109 -10.625 -27.188 1 91.31 268 ASP B CA 1
ATOM 4723 C C . ASP B 1 268 ? -10.164 -9.102 -27.281 1 91.31 268 ASP B C 1
ATOM 4725 O O . ASP B 1 268 ? -9.266 -8.414 -26.812 1 91.31 268 ASP B O 1
ATOM 4729 N N . SER B 1 269 ? -11.164 -8.594 -27.891 1 93.38 269 SER B N 1
ATOM 4730 C CA . SER B 1 269 ? -11.297 -7.152 -28.062 1 93.38 269 SER B CA 1
ATOM 4731 C C . SER B 1 269 ? -11.328 -6.438 -26.703 1 93.38 269 SER B C 1
ATOM 4733 O O . SER B 1 269 ? -10.867 -5.297 -26.594 1 93.38 269 SER B O 1
ATOM 4735 N N . VAL B 1 270 ? -11.805 -7.188 -25.75 1 91.5 270 VAL B N 1
ATOM 4736 C CA . VAL B 1 270 ? -11.891 -6.633 -24.406 1 91.5 270 VAL B CA 1
ATOM 4737 C C . VAL B 1 270 ? -10.5 -6.547 -23.781 1 91.5 270 VAL B C 1
ATOM 4739 O O . VAL B 1 270 ? -10.242 -5.68 -22.953 1 91.5 270 VAL B O 1
ATOM 4742 N N . TYR B 1 271 ? -9.625 -7.355 -24.266 1 93.44 271 TYR B N 1
ATOM 4743 C CA . TYR B 1 271 ? -8.289 -7.453 -23.703 1 93.44 271 TYR B CA 1
ATOM 4744 C C . TYR B 1 271 ? -7.242 -6.914 -24.672 1 93.44 271 TYR B C 1
ATOM 4746 O O . TYR B 1 271 ? -6.043 -7.113 -24.469 1 93.44 271 TYR B O 1
ATOM 4754 N N . ARG B 1 272 ? -7.621 -6.27 -25.688 1 94.88 272 ARG B N 1
ATOM 4755 C CA . ARG B 1 272 ? -6.766 -5.91 -26.812 1 94.88 272 ARG B CA 1
ATOM 4756 C C . ARG B 1 272 ? -5.586 -5.059 -26.359 1 94.88 272 ARG B C 1
ATOM 4758 O O . ARG B 1 272 ? -4.449 -5.285 -26.766 1 94.88 272 ARG B O 1
ATOM 4765 N N . LYS B 1 273 ? -5.852 -4.086 -25.516 1 94.25 273 LYS B N 1
ATOM 4766 C CA . LYS B 1 273 ? -4.789 -3.193 -25.062 1 94.25 273 LYS B CA 1
ATOM 4767 C C . LYS B 1 273 ? -3.676 -3.977 -24.375 1 94.25 273 LYS B C 1
ATOM 4769 O O . LYS B 1 273 ? -2.496 -3.791 -24.672 1 94.25 273 LYS B O 1
ATOM 4774 N N . GLU B 1 274 ? -4.047 -4.801 -23.484 1 95.19 274 GLU B N 1
ATOM 4775 C CA . GLU B 1 274 ? -3.084 -5.598 -22.734 1 95.19 274 GLU B CA 1
ATOM 4776 C C . GLU B 1 274 ? -2.373 -6.602 -23.641 1 95.19 274 GLU B C 1
ATOM 4778 O O . GLU B 1 274 ? -1.153 -6.766 -23.562 1 95.19 274 GLU B O 1
ATOM 4783 N N . LEU B 1 275 ? -3.117 -7.27 -24.5 1 96.81 275 LEU B N 1
ATOM 4784 C CA . LEU B 1 275 ? -2.543 -8.258 -25.406 1 96.81 275 LEU B CA 1
ATOM 4785 C C . LEU B 1 275 ? -1.556 -7.602 -26.359 1 96.81 275 LEU B C 1
ATOM 4787 O O . LEU B 1 275 ? -0.503 -8.172 -26.656 1 96.81 275 LEU B O 1
ATOM 4791 N N . ASP B 1 276 ? -1.854 -6.406 -26.797 1 97.12 276 ASP B N 1
ATOM 4792 C CA . ASP B 1 276 ? -0.959 -5.664 -27.672 1 97.12 276 ASP B CA 1
ATOM 4793 C C . ASP B 1 276 ? 0.355 -5.332 -26.969 1 97.12 276 ASP B C 1
ATOM 4795 O O . ASP B 1 276 ? 1.428 -5.43 -27.578 1 97.12 276 ASP B O 1
ATOM 4799 N N . VAL B 1 277 ? 0.217 -4.98 -25.781 1 96.94 277 VAL B N 1
ATOM 4800 C CA . VAL B 1 277 ? 1.399 -4.621 -25 1 96.94 277 VAL B CA 1
ATOM 4801 C C . VAL B 1 277 ? 2.283 -5.848 -24.797 1 96.94 277 VAL B C 1
ATOM 4803 O O . VAL B 1 277 ? 3.498 -5.785 -25 1 96.94 277 VAL B O 1
ATOM 4806 N N . TYR B 1 278 ? 1.687 -6.992 -24.422 1 97.38 278 TYR B N 1
ATOM 4807 C CA . TYR B 1 278 ? 2.451 -8.227 -24.297 1 97.38 278 TYR B CA 1
ATOM 4808 C C . TYR B 1 278 ? 3.145 -8.57 -25.609 1 97.38 278 TYR B C 1
ATOM 4810 O O . TYR B 1 278 ? 4.328 -8.922 -25.625 1 97.38 278 TYR B O 1
ATOM 4818 N N . GLN B 1 279 ? 2.396 -8.461 -26.672 1 97.5 279 GLN B N 1
ATOM 4819 C CA . GLN B 1 279 ? 2.902 -8.836 -27.984 1 97.5 279 GLN B CA 1
ATOM 4820 C C . GLN B 1 279 ? 4.066 -7.941 -28.406 1 97.5 279 GLN B C 1
ATOM 4822 O O . GLN B 1 279 ? 5.051 -8.422 -28.969 1 97.5 279 GLN B O 1
ATOM 4827 N N . SER B 1 280 ? 3.959 -6.691 -28.109 1 97.62 280 SER B N 1
ATOM 4828 C CA . SER B 1 280 ? 4.941 -5.711 -28.562 1 97.62 280 SER B CA 1
ATOM 4829 C C . SER B 1 280 ? 6.219 -5.789 -27.719 1 97.62 280 SER B C 1
ATOM 4831 O O . SER B 1 280 ? 7.312 -5.531 -28.234 1 97.62 280 SER B O 1
ATOM 4833 N N . ASN B 1 281 ? 6.102 -6.184 -26.453 1 97.56 281 ASN B N 1
ATOM 4834 C CA . ASN B 1 281 ? 7.23 -6 -25.562 1 97.56 281 ASN B CA 1
ATOM 4835 C C . ASN B 1 281 ? 7.906 -7.328 -25.234 1 97.56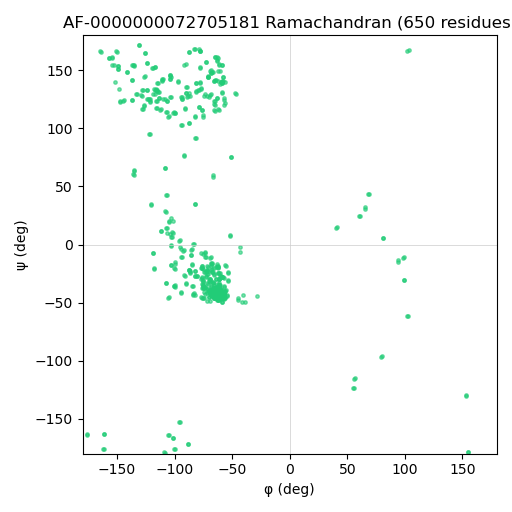 281 ASN B C 1
ATOM 4837 O O . ASN B 1 281 ? 9.117 -7.379 -25 1 97.56 281 ASN B O 1
ATOM 4841 N N . ALA B 1 282 ? 7.16 -8.398 -25.156 1 97.81 282 ALA B N 1
ATOM 4842 C CA . ALA B 1 282 ? 7.727 -9.695 -24.781 1 97.81 282 ALA B CA 1
ATOM 4843 C C . ALA B 1 282 ? 8.656 -10.219 -25.875 1 97.81 282 ALA B C 1
ATOM 4845 O O . ALA B 1 282 ? 8.484 -9.898 -27.062 1 97.81 282 ALA B O 1
ATOM 4846 N N . GLN B 1 283 ? 9.648 -10.984 -25.469 1 97.44 283 GLN B N 1
ATOM 4847 C CA . GLN B 1 283 ? 10.516 -11.625 -26.469 1 97.44 283 GLN B CA 1
ATOM 4848 C C . GLN B 1 283 ? 9.695 -12.445 -27.469 1 97.44 283 GLN B C 1
ATOM 4850 O O . GLN B 1 283 ? 9.961 -12.414 -28.672 1 97.44 283 GLN B O 1
ATOM 4855 N N . TRP B 1 284 ? 8.773 -13.164 -26.969 1 97.25 284 TRP B N 1
ATOM 4856 C CA . TRP B 1 284 ? 7.664 -13.727 -27.734 1 97.25 284 TRP B CA 1
ATOM 4857 C C . TRP B 1 284 ? 6.449 -13.969 -26.844 1 97.25 284 TRP B C 1
ATOM 4859 O O . TRP B 1 284 ? 6.562 -13.969 -25.625 1 97.25 284 TRP B O 1
ATOM 4869 N N . LEU B 1 285 ? 5.293 -14.102 -27.484 1 98.19 285 LEU B N 1
ATOM 4870 C CA . LEU B 1 285 ? 4.039 -14.312 -26.766 1 98.19 285 LEU B CA 1
ATOM 4871 C C . LEU B 1 285 ? 3.309 -15.539 -27.297 1 98.19 285 LEU B C 1
ATOM 4873 O O . LEU B 1 285 ? 3.047 -15.641 -28.5 1 98.19 285 LEU B O 1
ATOM 4877 N N . ASP B 1 286 ? 3.094 -16.5 -26.438 1 98.06 286 ASP B N 1
ATOM 4878 C CA . ASP B 1 286 ? 2.211 -17.625 -26.719 1 98.06 286 ASP B CA 1
ATOM 4879 C C . ASP B 1 286 ? 0.878 -17.469 -26 1 98.06 286 ASP B C 1
ATOM 4881 O O . ASP B 1 286 ? 0.85 -17.266 -24.781 1 98.06 286 ASP B O 1
ATOM 4885 N N . ILE B 1 287 ? -0.19 -17.562 -26.734 1 97.19 287 ILE B N 1
ATOM 4886 C CA . ILE B 1 287 ? -1.514 -17.5 -26.125 1 97.19 287 ILE B CA 1
ATOM 4887 C C . ILE B 1 287 ? -2.309 -18.75 -26.5 1 97.19 287 ILE B C 1
ATOM 4889 O O . ILE B 1 287 ? -2.307 -19.172 -27.656 1 97.19 287 ILE B O 1
ATOM 4893 N N . ALA B 1 288 ? -2.92 -19.344 -25.547 1 97.5 288 ALA B N 1
ATOM 4894 C CA . ALA B 1 288 ? -3.785 -20.5 -25.797 1 97.5 288 ALA B CA 1
ATOM 4895 C C . ALA B 1 288 ? -5.023 -20.453 -24.906 1 97.5 288 ALA B C 1
ATOM 4897 O O . ALA B 1 288 ? -4.98 -19.906 -23.797 1 97.5 288 ALA B O 1
ATOM 4898 N N . THR B 1 289 ? -6.094 -20.953 -25.375 1 97.25 289 THR B N 1
ATOM 4899 C CA . THR B 1 289 ? -7.309 -21.125 -24.594 1 97.25 289 THR B CA 1
ATOM 4900 C C . THR B 1 289 ? -7.625 -22.609 -24.422 1 97.25 289 THR B C 1
ATOM 4902 O O . THR B 1 289 ? -7.574 -23.375 -25.375 1 97.25 289 THR B O 1
ATOM 4905 N N . VAL B 1 290 ? -7.891 -23 -23.234 1 97 290 VAL B N 1
ATOM 4906 C CA . VAL B 1 290 ? -8.242 -24.391 -22.953 1 97 290 VAL B CA 1
ATOM 4907 C C . VAL B 1 290 ? -9.648 -24.453 -22.359 1 97 290 VAL B C 1
ATOM 4909 O O . VAL B 1 290 ? -10.086 -23.516 -21.688 1 97 290 VAL B O 1
ATOM 4912 N N . GLU B 1 291 ? -10.312 -25.531 -22.562 1 95.62 291 GLU B N 1
ATOM 4913 C CA . GLU B 1 291 ? -11.641 -25.719 -21.969 1 95.62 291 GLU B CA 1
ATOM 4914 C C . GLU B 1 291 ? -11.547 -25.938 -20.469 1 95.62 291 GLU B C 1
ATOM 4916 O O . GLU B 1 291 ? -10.773 -26.781 -20 1 95.62 291 GLU B O 1
ATOM 4921 N N . GLY B 1 292 ? -12.289 -25.156 -19.766 1 92.81 292 GLY B N 1
ATOM 4922 C CA . GLY B 1 292 ? -12.305 -25.297 -18.328 1 92.81 292 GLY B CA 1
ATOM 4923 C C . GLY B 1 292 ? -12.688 -24.016 -17.594 1 92.81 292 GLY B C 1
ATOM 4924 O O . GLY B 1 292 ? -13.023 -23.016 -18.234 1 92.81 292 GLY B O 1
ATOM 4925 N N . THR B 1 293 ? -12.68 -24.141 -16.266 1 91.56 293 THR B N 1
ATOM 4926 C CA . THR B 1 293 ? -13.008 -23 -15.406 1 91.56 293 THR B CA 1
ATOM 4927 C C . THR B 1 293 ? -11.742 -22.344 -14.867 1 91.56 293 THR B C 1
ATOM 4929 O O . THR B 1 293 ? -10.633 -22.672 -15.297 1 91.56 293 THR B O 1
ATOM 4932 N N . HIS B 1 294 ? -11.859 -21.359 -14.016 1 91.38 294 HIS B N 1
ATOM 4933 C CA . HIS B 1 294 ? -10.789 -20.469 -13.547 1 91.38 294 HIS B CA 1
ATOM 4934 C C . HIS B 1 294 ? -9.617 -21.266 -13 1 91.38 294 HIS B C 1
ATOM 4936 O O . HIS B 1 294 ? -8.461 -20.844 -13.109 1 91.38 294 HIS B O 1
ATOM 4942 N N . HIS B 1 295 ? -9.867 -22.453 -12.422 1 94 295 HIS B N 1
ATOM 4943 C CA . HIS B 1 295 ? -8.812 -23.281 -11.852 1 94 295 HIS B CA 1
ATOM 4944 C C . HIS B 1 295 ? -8.531 -24.5 -12.727 1 94 295 HIS B C 1
ATOM 4946 O O . HIS B 1 295 ? -8.32 -25.609 -12.219 1 94 295 HIS B O 1
ATOM 4952 N N . VAL B 1 296 ? -8.484 -24.297 -13.961 1 93.25 296 VAL B N 1
ATOM 4953 C CA . VAL B 1 296 ? -8.344 -25.375 -14.922 1 93.25 296 VAL B CA 1
ATOM 4954 C C . VAL B 1 296 ? -6.996 -26.062 -14.734 1 93.25 296 VAL B C 1
ATOM 4956 O O . VAL B 1 296 ? -6.883 -27.281 -14.922 1 93.25 296 VAL B O 1
ATOM 4959 N N . HIS B 1 297 ? -5.953 -25.406 -14.281 1 95.94 297 HIS B N 1
ATOM 4960 C CA . HIS B 1 297 ? -4.645 -26 -14.062 1 95.94 297 HIS B CA 1
ATOM 4961 C C . HIS B 1 297 ? -4.695 -27.047 -12.945 1 95.94 297 HIS B C 1
ATOM 4963 O O . HIS B 1 297 ? -3.867 -27.953 -12.898 1 95.94 297 HIS B O 1
ATOM 4969 N N . LEU B 1 298 ? -5.633 -26.859 -12.086 1 93.88 298 LEU B N 1
ATOM 4970 C CA . LEU B 1 298 ? -5.812 -27.781 -10.961 1 93.88 298 LEU B CA 1
ATOM 4971 C C . LEU B 1 298 ? -6.836 -28.859 -11.289 1 93.88 298 LEU B C 1
ATOM 4973 O O . LEU B 1 298 ? -6.609 -30.031 -11.023 1 93.88 298 LEU B O 1
ATOM 4977 N N . SER B 1 299 ? -7.949 -28.516 -11.953 1 90.69 299 SER B N 1
ATOM 4978 C CA . SER B 1 299 ? -9.062 -29.422 -12.195 1 90.69 299 SER B CA 1
ATOM 4979 C C . SER B 1 299 ? -8.82 -30.281 -13.438 1 90.69 299 SER B C 1
ATOM 4981 O O . SER B 1 299 ? -9.25 -31.438 -13.5 1 90.69 299 SER B O 1
ATOM 4983 N N . HIS B 1 300 ? -8.18 -29.688 -14.445 1 92.06 300 HIS B N 1
ATOM 4984 C CA . HIS B 1 300 ? -7.883 -30.359 -15.695 1 92.06 300 HIS B CA 1
ATOM 4985 C C . HIS B 1 300 ? -6.453 -30.094 -16.141 1 92.06 300 HIS B C 1
ATOM 4987 O O . HIS B 1 300 ? -6.23 -29.578 -17.25 1 92.06 300 HIS B O 1
ATOM 4993 N N . PRO B 1 301 ? -5.52 -30.562 -15.312 1 95.19 301 PRO B N 1
ATOM 4994 C CA . PRO B 1 301 ? -4.117 -30.266 -15.609 1 95.19 301 PRO B CA 1
ATOM 4995 C C . PRO B 1 301 ? -3.666 -30.812 -16.953 1 95.19 301 PRO B C 1
ATOM 4997 O O . PRO B 1 301 ? -2.752 -30.266 -17.578 1 95.19 301 PRO B O 1
ATOM 5000 N N . GLU B 1 302 ? -4.281 -31.891 -17.469 1 95.25 302 GLU B N 1
ATOM 5001 C CA . GLU B 1 302 ? -3.896 -32.531 -18.719 1 95.25 302 GLU B CA 1
ATOM 5002 C C . GLU B 1 302 ? -4.133 -31.594 -19.906 1 95.25 302 GLU B C 1
ATOM 5004 O O . GLU B 1 302 ? -3.539 -31.766 -20.969 1 95.25 302 GLU B O 1
ATOM 5009 N N . ARG B 1 303 ? -4.988 -30.594 -19.688 1 96.69 303 ARG B N 1
ATOM 5010 C CA . ARG B 1 303 ? -5.281 -29.641 -20.75 1 96.69 303 ARG B CA 1
ATOM 5011 C C . ARG B 1 303 ? -4.266 -28.5 -20.766 1 96.69 303 ARG B C 1
ATOM 5013 O O . ARG B 1 303 ? -4.09 -27.828 -21.781 1 96.69 303 ARG B O 1
ATOM 5020 N N . VAL B 1 304 ? -3.623 -28.25 -19.672 1 98.12 304 VAL B N 1
ATOM 5021 C CA . VAL B 1 304 ? -2.711 -27.125 -19.484 1 98.12 304 VAL B CA 1
ATOM 5022 C C . VAL B 1 304 ? -1.268 -27.594 -19.641 1 98.12 304 VAL B C 1
ATOM 5024 O O . VAL B 1 304 ? -0.441 -26.906 -20.234 1 98.12 304 VAL B O 1
ATOM 5027 N N . ALA B 1 305 ? -0.915 -28.797 -19.234 1 97.88 305 ALA B N 1
ATOM 5028 C CA . ALA B 1 305 ? 0.443 -29.312 -19.094 1 97.88 305 ALA B CA 1
ATOM 5029 C C . ALA B 1 305 ? 1.169 -29.328 -20.438 1 97.88 305 ALA B C 1
ATOM 5031 O O . ALA B 1 305 ? 2.33 -28.922 -20.531 1 97.88 305 ALA B O 1
ATOM 5032 N N . PRO B 1 306 ? 0.509 -29.797 -21.531 1 97.75 306 PRO B N 1
ATOM 5033 C CA . PRO B 1 306 ? 1.239 -29.828 -22.797 1 97.75 306 PRO B CA 1
ATOM 5034 C C . PRO B 1 306 ? 1.672 -28.438 -23.25 1 97.75 306 PRO B C 1
ATOM 5036 O O . PRO B 1 306 ? 2.744 -28.281 -23.844 1 97.75 306 PRO B O 1
ATOM 5039 N N . LEU B 1 307 ? 0.886 -27.422 -23 1 98.31 307 LEU B N 1
ATOM 5040 C CA . LEU B 1 307 ? 1.198 -26.062 -23.391 1 98.31 307 LEU B CA 1
ATOM 5041 C C . LEU B 1 307 ? 2.375 -25.516 -22.578 1 98.31 307 LEU B C 1
ATOM 5043 O O . LEU B 1 307 ? 3.332 -24.984 -23.156 1 98.31 307 LEU B O 1
ATOM 5047 N N . VAL B 1 308 ? 2.293 -25.688 -21.281 1 98.5 308 VAL B N 1
ATOM 5048 C CA . VAL B 1 308 ? 3.344 -25.203 -20.391 1 98.5 308 VAL B CA 1
ATOM 5049 C C . VAL B 1 308 ? 4.648 -25.938 -20.688 1 98.5 308 VAL B C 1
ATOM 5051 O O . VAL B 1 308 ? 5.715 -25.328 -20.75 1 98.5 308 VAL B O 1
ATOM 5054 N N . SER B 1 309 ? 4.52 -27.266 -20.891 1 97.25 309 SER B N 1
ATOM 5055 C CA . SER B 1 309 ? 5.695 -28.062 -21.188 1 97.25 309 SER B CA 1
ATOM 5056 C C . SER B 1 309 ? 6.352 -27.641 -22.5 1 97.25 309 SER B C 1
ATOM 5058 O O . SER B 1 309 ? 7.578 -27.531 -22.578 1 97.25 309 SER B O 1
ATOM 5060 N N . GLY B 1 310 ? 5.488 -27.469 -23.5 1 96.94 310 GLY B N 1
ATOM 5061 C CA . GLY B 1 310 ? 6.02 -26.969 -24.766 1 96.94 310 GLY B CA 1
ATOM 5062 C C . GLY B 1 310 ? 6.738 -25.641 -24.625 1 96.94 310 GLY B C 1
ATOM 5063 O O . GLY B 1 310 ? 7.801 -25.453 -25.219 1 96.94 310 GLY B O 1
ATOM 5064 N N . PHE B 1 311 ? 6.23 -24.719 -23.875 1 98 311 PHE B N 1
ATOM 5065 C CA . PHE B 1 311 ? 6.816 -23.406 -23.625 1 98 311 PHE B CA 1
ATOM 5066 C C . PHE B 1 311 ? 8.156 -23.531 -22.922 1 98 311 PHE B C 1
ATOM 5068 O O . PHE B 1 311 ? 9.133 -22.891 -23.297 1 98 311 PHE B O 1
ATOM 5075 N N . LEU B 1 312 ? 8.234 -24.359 -21.859 1 96.81 312 LEU B N 1
ATOM 5076 C CA . LEU B 1 312 ? 9.461 -24.562 -21.094 1 96.81 312 LEU B CA 1
ATOM 5077 C C . LEU B 1 312 ? 10.539 -25.203 -21.953 1 96.81 312 LEU B C 1
ATOM 5079 O O . LEU B 1 312 ? 11.719 -24.875 -21.828 1 96.81 312 LEU B O 1
ATOM 5083 N N . GLN B 1 313 ? 10.133 -26.078 -22.812 1 93.38 313 GLN B N 1
ATOM 5084 C CA . GLN B 1 313 ? 11.086 -26.703 -23.719 1 93.38 313 GLN B CA 1
ATOM 5085 C C . GLN B 1 313 ? 11.656 -25.703 -24.703 1 93.38 313 GLN B C 1
ATOM 5087 O O . GLN B 1 313 ? 12.859 -25.719 -25 1 93.38 313 GLN B O 1
ATOM 5092 N N . LYS B 1 314 ? 10.773 -24.922 -25.203 1 93.62 314 LYS B N 1
ATOM 5093 C CA . LYS B 1 314 ? 11.211 -23.859 -26.109 1 93.62 314 LYS B CA 1
ATOM 5094 C C . LYS B 1 314 ? 12.227 -22.938 -25.422 1 93.62 314 LYS B C 1
ATOM 5096 O O . LYS B 1 314 ? 13.18 -22.484 -26.062 1 93.62 314 LYS B O 1
ATOM 5101 N N . LEU B 1 315 ? 12.039 -22.609 -24.172 1 91.5 315 LEU B N 1
ATOM 5102 C CA . LEU B 1 315 ? 12.945 -21.766 -23.391 1 91.5 315 LEU B CA 1
ATOM 5103 C C . LEU B 1 315 ? 14.32 -22.422 -23.266 1 91.5 315 LEU B C 1
ATOM 5105 O O . LEU B 1 315 ? 15.344 -21.734 -23.359 1 91.5 315 LEU B O 1
ATOM 5109 N N . GLY B 1 316 ? 14.406 -23.703 -23.016 1 84.38 316 GLY B N 1
ATOM 5110 C CA . GLY B 1 316 ? 15.664 -24.438 -22.906 1 84.38 316 GLY B CA 1
ATOM 5111 C C . GLY B 1 316 ? 16.484 -24.422 -24.172 1 84.38 316 GLY B C 1
ATOM 5112 O O . GLY B 1 316 ? 17.719 -24.5 -24.125 1 84.38 316 GLY B O 1
ATOM 5113 N N . GLN B 1 317 ? 15.812 -24.344 -25.266 1 76.5 317 GLN B N 1
ATOM 5114 C CA . GLN B 1 317 ? 16.484 -24.359 -26.562 1 76.5 317 GLN B CA 1
ATOM 5115 C C . GLN B 1 317 ? 17 -22.969 -26.922 1 76.5 317 GLN B C 1
ATOM 5117 O O . GLN B 1 317 ? 17.953 -22.844 -27.703 1 76.5 317 GLN B O 1
ATOM 5122 N N . SER B 1 318 ? 16.406 -21.922 -26.438 1 63.97 318 SER B N 1
ATOM 5123 C CA . SER B 1 318 ? 16.75 -20.547 -26.797 1 63.97 318 SER B CA 1
ATOM 5124 C C . SER B 1 318 ? 17.906 -20.047 -25.938 1 63.97 318 SER B C 1
ATOM 5126 O O . SER B 1 318 ? 18.469 -18.984 -26.219 1 63.97 318 SER B O 1
ATOM 5128 N N . SER B 1 319 ? 18.266 -20.594 -24.875 1 58.62 319 SER B N 1
ATOM 5129 C CA . SER B 1 319 ? 19.391 -20.141 -24.078 1 58.62 319 SER B CA 1
ATOM 5130 C C . SER B 1 319 ? 20.703 -20.312 -24.828 1 58.62 319 SER B C 1
ATOM 5132 O O . SER B 1 319 ? 20.953 -21.359 -25.438 1 58.62 319 SER B O 1
ATOM 5134 N N . PRO B 1 320 ? 21.484 -19.25 -25.188 1 44.78 320 PRO B N 1
ATOM 5135 C CA . PRO B 1 320 ? 22.703 -19.234 -26.016 1 44.78 320 PRO B CA 1
ATOM 5136 C C . PRO B 1 320 ? 23.734 -20.25 -25.531 1 44.78 320 PRO B C 1
ATOM 5138 O O . PRO B 1 320 ? 24.266 -20.125 -24.422 1 44.78 320 PRO B O 1
ATOM 5141 N N . LYS B 1 321 ? 23.812 -21.406 -25.609 1 43.22 321 LYS B N 1
ATOM 5142 C CA . LYS B 1 321 ? 25.047 -22.156 -25.453 1 43.22 321 LYS B CA 1
ATOM 5143 C C . LYS B 1 321 ? 26.188 -21.5 -26.219 1 43.22 321 LYS B C 1
ATOM 5145 O O . LYS B 1 321 ? 27.359 -21.688 -25.891 1 43.22 321 LYS B O 1
ATOM 5150 N N . ASP B 1 322 ? 25.859 -21.203 -27.375 1 36.16 322 ASP B N 1
ATOM 5151 C CA . ASP B 1 322 ? 26.859 -21.188 -28.453 1 36.16 322 ASP B CA 1
ATOM 5152 C C . ASP B 1 322 ? 27.75 -19.953 -28.359 1 36.16 322 ASP B C 1
ATOM 5154 O O . ASP B 1 322 ? 28.578 -19.719 -29.25 1 36.16 322 ASP B O 1
ATOM 5158 N N . ILE B 1 323 ? 27.422 -19.016 -27.484 1 34.53 323 ILE B N 1
ATOM 5159 C CA . ILE B 1 323 ? 28.375 -17.938 -27.734 1 34.53 323 ILE B CA 1
ATOM 5160 C C . ILE B 1 323 ? 29.734 -18.344 -27.156 1 34.53 323 ILE B C 1
ATOM 5162 O O . ILE B 1 323 ? 30.734 -17.641 -27.375 1 34.53 323 ILE B O 1
ATOM 5166 N N . TYR B 1 324 ? 29.859 -19.281 -26.203 1 32.72 324 TYR B N 1
ATOM 5167 C CA . TYR B 1 324 ? 31.219 -19.547 -25.75 1 32.72 324 TYR B CA 1
ATOM 5168 C C . TYR B 1 324 ? 31.969 -20.406 -26.766 1 32.72 324 TYR B C 1
ATOM 5170 O O . TYR B 1 324 ? 33.156 -20.641 -26.625 1 32.72 324 TYR B O 1
ATOM 5178 N N . SER B 1 325 ? 31.359 -21.109 -27.625 1 29.22 325 SER B N 1
ATOM 5179 C CA . SER B 1 325 ? 32.281 -21.906 -28.422 1 29.22 325 SER B CA 1
ATOM 5180 C C . SER B 1 325 ? 33.062 -21.031 -29.406 1 29.22 325 SER B C 1
ATOM 5182 O O . SER B 1 325 ? 33.906 -21.531 -30.156 1 29.22 325 SER B O 1
ATOM 5184 N N . LYS B 1 326 ? 32.5 -19.875 -29.719 1 30.17 326 LYS B N 1
ATOM 5185 C CA . LYS B 1 326 ? 33.375 -19.219 -30.703 1 30.17 326 LYS B CA 1
ATOM 5186 C C . LYS B 1 326 ? 34.469 -18.422 -30.031 1 30.17 326 LYS B C 1
ATOM 5188 O O . LYS B 1 326 ? 35.188 -17.672 -30.688 1 30.17 326 LYS B O 1
ATOM 5193 N N . LEU B 1 327 ? 34.469 -18.297 -28.562 1 24.55 327 LEU B N 1
ATOM 5194 C CA . LEU B 1 327 ? 35.812 -17.812 -28.297 1 24.55 327 LEU B CA 1
ATOM 5195 C C . LEU B 1 327 ? 36.781 -18.984 -28.062 1 24.55 327 LEU B C 1
ATOM 5197 O O . LEU B 1 327 ? 36.406 -19.984 -27.438 1 24.55 327 LEU B O 1
#

Nearest PDB structures (foldseek):
  7al6-assembly1_D  TM=8.786E-01  e=7.306E-24  Pseudomonas aeruginosa PAO1
  7al5-assembly1_C  TM=8.727E-01  e=1.996E-23  Pseudomonas aeruginosa PAO1
  7al5-assembly1_D  TM=8.692E-01  e=3.406E-22  Pseudomonas aeruginosa PAO1
  3qit-assembly1_B  TM=8.116E-01  e=4.348E-19  Moorena producens 19L
  4ose-assembly1_A  TM=7.218E-01  e=1.273E-14  Rickettsia typhi str. Wilmington

Radius of gyration: 28.45 Å; Cα contacts (8 Å, |Δi|>4): 1294; chains: 2; bounding box: 76×103×58 Å

InterPro domains:
  IPR000073 Alpha/beta hydrolase fold-1 [PF00561] (53-156)
  IPR029058 Alpha/Beta hydrolase fold [G3DSA:3.40.50.1820] (22-308)
  IPR029058 Alpha/Beta hydrolase fold [SSF53474] (11-314)
  IPR050266 AB hydrolase superfamily [PTHR43798] (19-315)

Foldseek 3Di:
DVVVVVVCVVVVLVQQQWDWDWDWDQLPQWIWIWIKTFGRDCVQADPAEEEEFEDQLFFRLLLVVQRSLADGNYMYIYIGFAQHFPTHHGDPPDAPALVSRLSSVVSRCVVVVQFEHEYAYAHSGLLSVLLNCLVCVRRYQEYEYEADLDDDADDDLVVLVVQLVVQLVVLVVPPDDFDFDAPVRQLVVQLVVQPCDDDPLSSVLSVSRCNGQWDADVPHTTGRGDSSSVSCDNNRNVDRVSSLVSNLSAAHEYEYEHECAEDPNDDCVVSVSSVVSNPVRYVHYHYYYFYDYSSCCRSPSVRVNVVVNVVSVVSVVPDDPPVVVVD/DVVVVVVCVVVVLVLQDWDWDWDWDQLPQWIWIWIKTFGRDCVQADPAEEEEFEDQLFARLLLVVQRSLADGNYMYIYIGFAQHFPTHHGDPPDAPALVSRLSSVVSRCVVVVQFEHEYAYAHSGLLSVLLNCLVCVRRYQEYEYEADLDDDADDDLVVLVVQLVVQLVVLVVPPDDFDFDAPVRQLVVQLVVQPCDDDPLSSVLSVSRCNGQWDADVPHTTGRGDSSSVSCDNNRNVDRVSSLVSNLSAAHEYEYEHECAEDPNDDCVVSVSSVVSNPVRYVHYHYYYFYDYSSCCRSPVVRVNVVVNVVSVVSVVPDPPPVVVVD

Organism: Homarus americanus (NCBI:txid6706)

Solvent-accessible surface area (backbone atoms only — not comparable to full-atom values): 33469 Å² total; per-residue (Å²): 116,70,66,61,57,51,50,51,53,52,56,56,43,62,72,23,49,55,65,74,39,81,44,74,40,78,53,80,57,45,42,38,25,30,37,33,33,28,19,54,40,72,89,47,51,56,88,51,33,35,38,43,30,44,30,80,94,43,28,44,51,55,46,61,60,25,50,42,60,38,57,72,4,32,31,39,38,23,42,12,50,78,18,16,15,77,10,38,60,72,48,64,76,37,68,59,39,47,61,47,50,32,52,47,48,51,46,41,33,57,76,69,64,58,58,58,27,27,40,39,11,29,40,53,14,25,55,35,45,37,48,35,36,45,59,44,47,80,39,45,60,27,38,34,21,38,23,47,80,67,85,86,75,90,61,56,67,64,57,28,44,34,52,24,48,52,44,40,52,48,52,70,67,47,82,69,75,82,65,73,28,39,63,70,52,46,38,50,49,49,27,54,73,56,37,86,54,90,67,78,62,40,53,65,45,19,57,54,39,40,71,38,38,31,43,83,46,95,80,26,29,31,70,43,45,35,76,60,58,67,32,30,64,70,47,36,51,72,43,68,68,51,46,51,56,27,44,53,56,38,49,41,37,35,36,36,43,32,19,58,54,23,76,58,51,64,63,64,78,81,43,39,71,56,51,49,37,40,55,71,36,17,70,41,66,48,78,48,75,35,89,36,35,58,53,26,48,41,55,43,18,82,69,44,25,62,57,54,36,52,52,54,51,52,53,68,70,65,56,77,67,65,70,61,72,76,103,115,70,64,61,57,52,48,52,54,52,58,55,43,63,70,22,51,55,64,75,39,79,44,74,42,78,52,80,56,45,42,38,26,31,35,31,35,29,19,53,40,72,89,47,52,56,88,50,33,35,39,42,29,45,32,81,95,40,26,46,49,54,45,61,60,24,50,42,61,38,57,70,3,32,32,37,39,24,43,12,50,79,16,15,15,77,10,38,60,72,48,64,75,37,68,61,39,46,61,47,49,33,51,48,50,50,45,40,34,58,74,69,63,59,58,60,25,27,40,38,10,28,41,53,13,25,54,35,45,38,49,36,36,45,58,45,46,81,39,46,60,27,39,35,23,38,23,45,82,68,85,86,75,90,63,56,66,66,57,30,44,34,51,23,48,52,42,39,52,49,52,68,67,47,80,69,76,84,65,75,29,39,63,71,53,46,37,50,49,49,27,53,73,57,35,86,56,90,66,77,60,38,52,66,46,20,58,53,39,42,71,38,37,31,44,81,47,93,79,26,28,32,70,42,46,35,76,60,59,66,33,30,63,70,49,34,49,72,46,68,68,51,45,52,55,27,44,53,57,37,48,41,37,36,35,35,42,31,19,59,56,22,76,59,51,64,62,63,78,80,43,40,71,54,52,47,37,41,56,74,36,17,70,41,67,46,76,48,75,35,88,36,36,56,52,24,47,41,55,42,19,83,70,42,24,62,58,54,34,51,51,54,51,53,52,66,67,65,56,78,68,64,68,60,71,76,104